Protein 2L3I (pdb70)

Organism: Oxyopes takobius (NCBI:txid666126)

Radius of gyration: 12.91 Å; Cα contacts (8 Å, |Δi|>4): 3; chains: 1; bounding box: 19×18×37 Å

GO terms:
  GO:0090729 toxin activity (F, IDA)
  GO:0005576 extracellular region (C, IDA)
  GO:0044179 hemolysis in another organism (P, IDA)
  GO:0050829 defense response to Gram-negative bacterium (P, IDA)
  GO:0050830 defense response to Gram-positive bacterium (P, IDA)

B-factor: mean 37.9, std 23.67, range [0.11, 75.54]

Secondary structure (DSSP, 8-state):
---SSS-S---HHHHHHHHHHHHHHHT---

Solvent-accessible surface area: 3874 Å² total; per-residue (Å²): 130,141,204,22,118,200,46,248,149,43,112,75,161,132,85,194,52,117,139,162,116,91,71,127,108,202,152,146,84,249

Nearest PDB structures (foldseek):
  2l3i-assembly1_A  TM=7.411E-01  e=3.637E-03  unclassified
  2l3i-assembly1_A  TM=7.104E-01  e=1.852E-03  unclassified
  2l3i-assembly1_A  TM=7.589E-01  e=1.049E-03  unclassified
  2l3i-assembly1_A  TM=7.405E-01  e=5.930E-04  unclassified
  2l3i-assembly1_A  TM=7.830E-01  e=1.940E-03  unclassified

Structure (mmCIF, N/CA/C/O backbone):
data_2L3I
#
_entry.id   2L3I
#
loop_
_atom_site.group_PDB
_atom_site.id
_atom_site.type_symbol
_atom_site.label_atom_id
_atom_site.label_alt_id
_atom_site.label_comp_id
_atom_site.label_asym_id
_atom_site.label_entity_id
_atom_site.label_seq_id
_atom_site.pdbx_PDB_ins_code
_atom_site.Cartn_x
_atom_site.Cartn_y
_atom_site.Cartn_z
_atom_site.occupancy
_atom_site.B_iso_or_equiv
_atom_site.auth_seq_id
_atom_site.auth_comp_id
_atom_site.auth_asym_id
_atom_site.auth_atom_id
_atom_site.pdbx_PDB_model_num
ATOM 1 N N . GLY A 1 1 ? -8.206 2.428 2.233 1.00 0.20 1 GLY A N 1
ATOM 2 C CA . GLY A 1 1 ? -9.292 3.020 2.992 1.00 51.10 1 GLY A CA 1
ATOM 3 C C . GLY A 1 1 ? -9.768 4.331 2.397 1.00 30.34 1 GLY A C 1
ATOM 4 O O . GLY A 1 1 ? -10.752 4.363 1.658 1.00 51.30 1 GLY A O 1
ATOM 8 N N . ILE A 1 2 ? -9.070 5.414 2.722 1.00 61.34 2 ILE A N 1
ATOM 9 C CA . ILE A 1 2 ? -9.428 6.733 2.215 1.00 65.34 2 ILE A CA 1
ATOM 10 C C . ILE A 1 2 ? -8.783 6.993 0.857 1.00 15.01 2 ILE A C 1
ATOM 11 O O . ILE A 1 2 ? -7.795 6.355 0.495 1.00 5.34 2 ILE A O 1
ATOM 27 N N . ARG A 1 3 ? -9.350 7.935 0.111 1.00 40.45 3 ARG A N 1
ATOM 28 C CA . ARG A 1 3 ? -8.831 8.281 -1.207 1.00 43.02 3 ARG A CA 1
ATOM 29 C C . ARG A 1 3 ? -8.573 9.781 -1.314 1.00 0.24 3 ARG A C 1
ATOM 30 O O . ARG A 1 3 ? -7.443 10.213 -1.542 1.00 43.24 3 ARG A O 1
ATOM 51 N N . CYS A 1 4 ? -9.628 10.571 -1.147 1.00 35.05 4 CYS A N 1
ATOM 52 C CA . CYS A 1 4 ? -9.518 12.023 -1.224 1.00 70.45 4 CYS A CA 1
ATOM 53 C C . CYS A 1 4 ? -9.020 12.602 0.097 1.00 74.14 4 CYS A C 1
ATOM 54 O O . CYS A 1 4 ? -9.096 11.967 1.149 1.00 4.40 4 CYS A O 1
ATOM 61 N N . PRO A 1 5 ? -8.500 13.837 0.042 1.00 25.21 5 PRO A N 1
ATOM 62 C CA . PRO A 1 5 ? -7.980 14.530 1.225 1.00 70.31 5 PRO A CA 1
ATOM 63 C C . PRO A 1 5 ? -9.087 14.933 2.193 1.00 2.21 5 PRO A C 1
ATOM 64 O O . PRO A 1 5 ? -9.495 16.094 2.237 1.00 2.04 5 PRO A O 1
ATOM 75 N N . LYS A 1 6 ? -9.569 13.968 2.968 1.00 33.04 6 LYS A N 1
ATOM 76 C CA . LYS A 1 6 ? -10.628 14.222 3.938 1.00 11.20 6 LYS A CA 1
ATOM 77 C C . LYS A 1 6 ? -11.812 14.924 3.280 1.00 63.22 6 LYS A C 1
ATOM 78 O O . LYS A 1 6 ? -12.102 16.083 3.576 1.00 22.35 6 LYS A O 1
ATOM 97 N N . SER A 1 7 ? -12.493 14.213 2.386 1.00 3.52 7 SER A N 1
ATOM 98 C CA . SER A 1 7 ? -13.644 14.769 1.684 1.00 3.44 7 SER A CA 1
ATOM 99 C C . SER A 1 7 ? -14.230 13.751 0.711 1.00 13.22 7 SER A C 1
ATOM 100 O O . SER A 1 7 ? -13.564 13.322 -0.231 1.00 55.21 7 SER A O 1
ATOM 108 N N . TRP A 1 8 ? -15.480 13.369 0.947 1.00 52.50 8 TRP A N 1
ATOM 109 C CA . TRP A 1 8 ? -16.158 12.401 0.092 1.00 43.53 8 TRP A CA 1
ATOM 110 C C . TRP A 1 8 ? -16.740 13.080 -1.143 1.00 63.14 8 TRP A C 1
ATOM 111 O O . TRP A 1 8 ? -17.957 13.123 -1.325 1.00 64.24 8 TRP A O 1
ATOM 132 N N . LYS A 1 9 ? -15.864 13.609 -1.991 1.00 5.24 9 LYS A N 1
ATOM 133 C CA . LYS A 1 9 ? -16.290 14.285 -3.210 1.00 70.23 9 LYS A CA 1
ATOM 134 C C . LYS A 1 9 ? -15.580 13.705 -4.430 1.00 11.42 9 LYS A C 1
ATOM 135 O O . LYS A 1 9 ? -16.175 12.965 -5.213 1.00 62.15 9 LYS A O 1
ATOM 154 N N . CYS A 1 10 ? -14.305 14.046 -4.584 1.00 1.13 10 CYS A N 1
ATOM 155 C CA . CYS A 1 10 ? -13.513 13.559 -5.707 1.00 10.32 10 CYS A CA 1
ATOM 156 C C . CYS A 1 10 ? -14.226 13.823 -7.030 1.00 0.31 10 CYS A C 1
ATOM 157 O O . CYS A 1 10 ? -14.715 12.899 -7.680 1.00 12.21 10 CYS A O 1
ATOM 164 N N . LYS A 1 11 ? -14.281 15.091 -7.423 1.00 44.33 11 LYS A N 1
ATOM 165 C CA . LYS A 1 11 ? -14.932 15.479 -8.669 1.00 44.01 11 LYS A CA 1
ATOM 166 C C . LYS A 1 11 ? -14.412 14.646 -9.837 1.00 3.54 11 LYS A C 1
ATOM 167 O O . LYS A 1 11 ? -13.270 14.809 -10.267 1.00 55.24 11 LYS A O 1
ATOM 186 N N . ALA A 1 12 ? -15.257 13.756 -10.345 1.00 62.30 12 ALA A N 1
ATOM 187 C CA . ALA A 1 12 ? -14.883 12.901 -11.465 1.00 34.31 12 ALA A CA 1
ATOM 188 C C . ALA A 1 12 ? -14.323 13.723 -12.620 1.00 53.15 12 ALA A C 1
ATOM 189 O O . ALA A 1 12 ? -13.358 13.322 -13.271 1.00 20.33 12 ALA A O 1
ATOM 196 N N . PHE A 1 13 ? -14.935 14.876 -12.872 1.00 34.43 13 PHE A N 1
ATOM 197 C CA . PHE A 1 13 ? -14.499 15.754 -13.951 1.00 24.04 13 PHE A CA 1
ATOM 198 C C . PHE A 1 13 ? -13.043 16.169 -13.758 1.00 50.33 13 PHE A C 1
ATOM 199 O O . PHE A 1 13 ? -12.174 15.819 -14.557 1.00 53.15 13 PHE A O 1
ATOM 216 N N . LYS A 1 14 ? -12.784 16.919 -12.692 1.00 41.04 14 LYS A N 1
ATOM 217 C CA . LYS A 1 14 ? -11.435 17.383 -12.392 1.00 65.14 14 LYS A CA 1
ATOM 218 C C . LYS A 1 14 ? -10.473 16.207 -12.257 1.00 5.04 14 LYS A C 1
ATOM 219 O O . LYS A 1 14 ? -9.291 16.320 -12.582 1.00 10.23 14 LYS A O 1
ATOM 238 N N . GLN A 1 15 ? -10.987 15.080 -11.776 1.00 71.32 15 GLN A N 1
ATOM 239 C CA . GLN A 1 15 ? -10.173 13.883 -11.599 1.00 4.41 15 GLN A CA 1
ATOM 240 C C . GLN A 1 15 ? -9.596 13.415 -12.931 1.00 11.11 15 GLN A C 1
ATOM 241 O O . GLN A 1 15 ? -8.414 13.086 -13.025 1.00 24.30 15 GLN A O 1
ATOM 255 N N . ARG A 1 16 ? -10.439 13.388 -13.958 1.00 30.40 16 ARG A N 1
ATOM 256 C CA . ARG A 1 16 ? -10.013 12.958 -15.284 1.00 73.15 16 ARG A CA 1
ATOM 257 C C . ARG A 1 16 ? -9.155 14.028 -15.953 1.00 53.03 16 ARG A C 1
ATOM 258 O O . ARG A 1 16 ? -8.100 13.732 -16.513 1.00 44.00 16 ARG A O 1
ATOM 279 N N . VAL A 1 17 ? -9.617 15.273 -15.891 1.00 43.24 17 VAL A N 1
ATOM 280 C CA . VAL A 1 17 ? -8.892 16.388 -16.490 1.00 61.42 17 VAL A CA 1
ATOM 281 C C . VAL A 1 17 ? -7.439 16.409 -16.029 1.00 42.13 17 VAL A C 1
ATOM 282 O O . VAL A 1 17 ? -6.530 16.676 -16.817 1.00 11.22 17 VAL A O 1
ATOM 295 N N . LEU A 1 18 ? -7.226 16.126 -14.749 1.00 61.21 18 LEU A N 1
ATOM 296 C CA . LEU A 1 18 ? -5.882 16.112 -14.182 1.00 21.21 18 LEU A CA 1
ATOM 297 C C . LEU A 1 18 ? -4.953 15.224 -15.004 1.00 32.21 18 LEU A C 1
ATOM 298 O O . LEU A 1 18 ? -3.806 15.583 -15.268 1.00 43.33 18 LEU A O 1
ATOM 314 N N . LYS A 1 19 ? -5.457 14.063 -15.408 1.00 35.34 19 LYS A N 1
ATOM 315 C CA . LYS A 1 19 ? -4.676 13.124 -16.203 1.00 64.40 19 LYS A CA 1
ATOM 316 C C . LYS A 1 19 ? -4.735 13.484 -17.684 1.00 61.10 19 LYS A C 1
ATOM 317 O O . LYS A 1 19 ? -3.761 13.305 -18.415 1.00 61.14 19 LYS A O 1
ATOM 336 N N . ARG A 1 20 ? -5.883 13.993 -18.119 1.00 3.51 20 ARG A N 1
ATOM 337 C CA . ARG A 1 20 ? -6.068 14.379 -19.513 1.00 0.23 20 ARG A CA 1
ATOM 338 C C . ARG A 1 20 ? -4.962 15.328 -19.966 1.00 21.41 20 ARG A C 1
ATOM 339 O O . ARG A 1 20 ? -4.403 15.173 -21.053 1.00 34.11 20 ARG A O 1
ATOM 360 N N . LEU A 1 21 ? -4.651 16.309 -19.127 1.00 1.33 21 LEU A N 1
ATOM 361 C CA . LEU A 1 21 ? -3.612 17.284 -19.441 1.00 22.23 21 LEU A CA 1
ATOM 362 C C . LEU A 1 21 ? -2.300 16.588 -19.789 1.00 61.12 21 LEU A C 1
ATOM 363 O O . LEU A 1 21 ? -1.531 17.070 -20.622 1.00 72.03 21 LEU A O 1
ATOM 379 N N . LEU A 1 22 ? -2.051 15.451 -19.148 1.00 41.34 22 LEU A N 1
ATOM 380 C CA . LEU A 1 22 ? -0.833 14.687 -19.392 1.00 64.30 22 LEU A CA 1
ATOM 381 C C . LEU A 1 22 ? -0.932 13.905 -20.698 1.00 52.32 22 LEU A C 1
ATOM 382 O O . LEU A 1 22 ? -0.103 14.065 -21.593 1.00 41.13 22 LEU A O 1
ATOM 398 N N . ALA A 1 23 ? -1.954 13.062 -20.801 1.00 21.44 23 ALA A N 1
ATOM 399 C CA . ALA A 1 23 ? -2.165 12.259 -21.999 1.00 25.21 23 ALA A CA 1
ATOM 400 C C . ALA A 1 23 ? -2.137 13.126 -23.253 1.00 4.23 23 ALA A C 1
ATOM 401 O O . ALA A 1 23 ? -1.590 12.729 -24.281 1.00 40.13 23 ALA A O 1
ATOM 408 N N . MET A 1 24 ? -2.730 14.312 -23.160 1.00 21.22 24 MET A N 1
ATOM 409 C CA . MET A 1 24 ? -2.772 15.235 -24.288 1.00 1.33 24 MET A CA 1
ATOM 410 C C . MET A 1 24 ? -1.424 15.924 -24.477 1.00 13.44 24 MET A C 1
ATOM 411 O O . MET A 1 24 ? -0.950 16.084 -25.602 1.00 3.30 24 MET A O 1
ATOM 425 N N . LEU A 1 25 ? -0.813 16.331 -23.370 1.00 25.03 25 LEU A N 1
ATOM 426 C CA . LEU A 1 25 ? 0.481 17.004 -23.414 1.00 22.44 25 LEU A CA 1
ATOM 427 C C . LEU A 1 25 ? 1.487 16.197 -24.229 1.00 52.21 25 LEU A C 1
ATOM 428 O O . LEU A 1 25 ? 2.130 16.724 -25.137 1.00 52.40 25 LEU A O 1
ATOM 444 N N . ARG A 1 26 ? 1.616 14.916 -23.900 1.00 52.02 26 ARG A N 1
ATOM 445 C CA . ARG A 1 26 ? 2.542 14.036 -24.603 1.00 3.42 26 ARG A CA 1
ATOM 446 C C . ARG A 1 26 ? 2.212 13.976 -26.091 1.00 53.02 26 ARG A C 1
ATOM 447 O O . ARG A 1 26 ? 3.108 13.953 -26.935 1.00 14.44 26 ARG A O 1
ATOM 468 N N . GLN A 1 27 ? 0.920 13.950 -26.405 1.00 24.43 27 GLN A N 1
ATOM 469 C CA . GLN A 1 27 ? 0.472 13.890 -27.791 1.00 45.41 27 GLN A CA 1
ATOM 470 C C . GLN A 1 27 ? 0.176 15.287 -28.328 1.00 23.05 27 GLN A C 1
ATOM 471 O O . GLN A 1 27 ? -0.773 15.483 -29.087 1.00 41.12 27 GLN A O 1
ATOM 485 N N . HIS A 1 28 ? 0.994 16.255 -27.927 1.00 44.21 28 HIS A N 1
ATOM 486 C CA . HIS A 1 28 ? 0.820 17.635 -28.368 1.00 71.41 28 HIS A CA 1
ATOM 487 C C . HIS A 1 28 ? 0.718 17.710 -29.889 1.00 14.05 28 HIS A C 1
ATOM 488 O O . HIS A 1 28 ? 1.385 16.963 -30.603 1.00 22.21 28 HIS A O 1
ATOM 502 N N . ALA A 1 29 ? -0.123 18.617 -30.376 1.00 31.41 29 ALA A N 1
ATOM 503 C CA . ALA A 1 29 ? -0.312 18.790 -31.811 1.00 4.21 29 ALA A CA 1
ATOM 504 C C . ALA A 1 29 ? 0.426 20.026 -32.316 1.00 20.40 29 ALA A C 1
ATOM 505 O O . ALA A 1 29 ? -0.090 21.141 -32.246 1.00 12.10 29 ALA A O 1
ATOM 512 N N . PHE A 1 30 ? 1.636 19.820 -32.824 1.00 64.44 30 PHE A N 1
ATOM 513 C CA . PHE A 1 30 ? 2.446 20.917 -33.340 1.00 1.51 30 PHE A CA 1
ATOM 514 C C . PHE A 1 30 ? 1.685 21.701 -34.405 1.00 13.31 30 PHE A C 1
ATOM 515 O O . PHE A 1 30 ? 1.370 22.876 -34.218 1.00 43.12 30 PHE A O 1
ATOM 532 N N . GLY A 1 1 ? -0.107 10.271 -1.231 1.00 31.23 1 GLY A N 2
ATOM 533 C CA . GLY A 1 1 ? -1.151 10.609 -0.281 1.00 23.13 1 GLY A CA 2
ATOM 534 C C . GLY A 1 1 ? -2.512 10.099 -0.709 1.00 73.41 1 GLY A C 2
ATOM 535 O O . GLY A 1 1 ? -2.621 9.027 -1.306 1.00 50.11 1 GLY A O 2
ATOM 539 N N . ILE A 1 2 ? -3.553 10.866 -0.403 1.00 30.21 2 ILE A N 2
ATOM 540 C CA . ILE A 1 2 ? -4.914 10.484 -0.760 1.00 2.41 2 ILE A CA 2
ATOM 541 C C . ILE A 1 2 ? -5.264 10.951 -2.169 1.00 2.22 2 ILE A C 2
ATOM 542 O O . ILE A 1 2 ? -4.635 11.864 -2.705 1.00 75.13 2 ILE A O 2
ATOM 558 N N . ARG A 1 3 ? -6.272 10.320 -2.762 1.00 42.10 3 ARG A N 2
ATOM 559 C CA . ARG A 1 3 ? -6.706 10.671 -4.109 1.00 14.13 3 ARG A CA 2
ATOM 560 C C . ARG A 1 3 ? -7.156 12.128 -4.172 1.00 63.05 3 ARG A C 2
ATOM 561 O O . ARG A 1 3 ? -6.641 12.913 -4.969 1.00 41.31 3 ARG A O 2
ATOM 582 N N . CYS A 1 4 ? -8.119 12.482 -3.329 1.00 12.03 4 CYS A N 2
ATOM 583 C CA . CYS A 1 4 ? -8.639 13.843 -3.289 1.00 14.41 4 CYS A CA 2
ATOM 584 C C . CYS A 1 4 ? -8.126 14.586 -2.059 1.00 11.13 4 CYS A C 2
ATOM 585 O O . CYS A 1 4 ? -7.680 13.985 -1.081 1.00 41.12 4 CYS A O 2
ATOM 592 N N . PRO A 1 5 ? -8.190 15.925 -2.106 1.00 73.04 5 PRO A N 2
ATOM 593 C CA . PRO A 1 5 ? -7.738 16.779 -1.004 1.00 44.04 5 PRO A CA 2
ATOM 594 C C . PRO A 1 5 ? -8.647 16.681 0.216 1.00 44.20 5 PRO A C 2
ATOM 595 O O . PRO A 1 5 ? -9.473 17.560 0.460 1.00 53.43 5 PRO A O 2
ATOM 606 N N . LYS A 1 6 ? -8.488 15.606 0.981 1.00 14.41 6 LYS A N 2
ATOM 607 C CA . LYS A 1 6 ? -9.293 15.394 2.178 1.00 34.41 6 LYS A CA 2
ATOM 608 C C . LYS A 1 6 ? -10.780 15.525 1.864 1.00 33.13 6 LYS A C 2
ATOM 609 O O . LYS A 1 6 ? -11.442 16.454 2.327 1.00 73.11 6 LYS A O 2
ATOM 628 N N . SER A 1 7 ? -11.299 14.588 1.077 1.00 53.32 7 SER A N 2
ATOM 629 C CA . SER A 1 7 ? -12.708 14.601 0.700 1.00 42.14 7 SER A CA 2
ATOM 630 C C . SER A 1 7 ? -13.036 13.425 -0.215 1.00 41.13 7 SER A C 2
ATOM 631 O O . SER A 1 7 ? -12.498 13.313 -1.317 1.00 12.00 7 SER A O 2
ATOM 639 N N . TRP A 1 8 ? -13.922 12.552 0.250 1.00 65.44 8 TRP A N 2
ATOM 640 C CA . TRP A 1 8 ? -14.322 11.383 -0.526 1.00 51.21 8 TRP A CA 2
ATOM 641 C C . TRP A 1 8 ? -15.408 11.745 -1.534 1.00 22.24 8 TRP A C 2
ATOM 642 O O . TRP A 1 8 ? -16.539 11.268 -1.441 1.00 31.23 8 TRP A O 2
ATOM 663 N N . LYS A 1 9 ? -15.057 12.590 -2.497 1.00 14.54 9 LYS A N 2
ATOM 664 C CA . LYS A 1 9 ? -16.001 13.015 -3.523 1.00 54.44 9 LYS A CA 2
ATOM 665 C C . LYS A 1 9 ? -15.428 12.785 -4.918 1.00 55.21 9 LYS A C 2
ATOM 666 O O . LYS A 1 9 ? -15.833 11.858 -5.621 1.00 45.42 9 LYS A O 2
ATOM 685 N N . CYS A 1 10 ? -14.484 13.633 -5.312 1.00 73.04 10 CYS A N 2
ATOM 686 C CA . CYS A 1 10 ? -13.855 13.522 -6.622 1.00 64.25 10 CYS A CA 2
ATOM 687 C C . CYS A 1 10 ? -14.905 13.453 -7.727 1.00 33.20 10 CYS A C 2
ATOM 688 O O . CYS A 1 10 ? -15.164 12.388 -8.288 1.00 62.21 10 CYS A O 2
ATOM 695 N N . LYS A 1 11 ? -15.508 14.596 -8.034 1.00 52.25 11 LYS A N 2
ATOM 696 C CA . LYS A 1 11 ? -16.530 14.668 -9.072 1.00 43.14 11 LYS A CA 2
ATOM 697 C C . LYS A 1 11 ? -16.034 14.034 -10.368 1.00 52.44 11 LYS A C 2
ATOM 698 O O . LYS A 1 11 ? -14.831 13.973 -10.620 1.00 11.22 11 LYS A O 2
ATOM 717 N N . ALA A 1 12 ? -16.969 13.566 -11.188 1.00 35.31 12 ALA A N 2
ATOM 718 C CA . ALA A 1 12 ? -16.627 12.940 -12.459 1.00 54.33 12 ALA A CA 2
ATOM 719 C C . ALA A 1 12 ? -15.696 13.830 -13.276 1.00 32.01 12 ALA A C 2
ATOM 720 O O . ALA A 1 12 ? -14.734 13.352 -13.878 1.00 14.03 12 ALA A O 2
ATOM 727 N N . PHE A 1 13 ? -15.988 15.126 -13.293 1.00 55.20 13 PHE A N 2
ATOM 728 C CA . PHE A 1 13 ? -15.178 16.083 -14.038 1.00 21.24 13 PHE A CA 2
ATOM 729 C C . PHE A 1 13 ? -13.720 16.023 -13.592 1.00 64.23 13 PHE A C 2
ATOM 730 O O . PHE A 1 13 ? -12.833 15.676 -14.373 1.00 54.14 13 PHE A O 2
ATOM 747 N N . LYS A 1 14 ? -13.478 16.364 -12.331 1.00 60.11 14 LYS A N 2
ATOM 748 C CA . LYS A 1 14 ? -12.129 16.349 -11.779 1.00 65.00 14 LYS A CA 2
ATOM 749 C C . LYS A 1 14 ? -11.476 14.984 -11.974 1.00 42.34 14 LYS A C 2
ATOM 750 O O . LYS A 1 14 ? -10.289 14.894 -12.287 1.00 21.33 14 LYS A O 2
ATOM 769 N N . GLN A 1 15 ? -12.259 13.927 -11.790 1.00 33.33 15 GLN A N 2
ATOM 770 C CA . GLN A 1 15 ? -11.756 12.567 -11.947 1.00 12.23 15 GLN A CA 2
ATOM 771 C C . GLN A 1 15 ? -11.148 12.368 -13.331 1.00 41.31 15 GLN A C 2
ATOM 772 O O . GLN A 1 15 ? -10.085 11.764 -13.472 1.00 22.24 15 GLN A O 2
ATOM 786 N N . ARG A 1 16 ? -11.829 12.881 -14.351 1.00 35.44 16 ARG A N 2
ATOM 787 C CA . ARG A 1 16 ? -11.357 12.758 -15.724 1.00 62.33 16 ARG A CA 2
ATOM 788 C C . ARG A 1 16 ? -10.181 13.696 -15.981 1.00 31.04 16 ARG A C 2
ATOM 789 O O . ARG A 1 16 ? -9.177 13.302 -16.575 1.00 11.44 16 ARG A O 2
ATOM 810 N N . VAL A 1 17 ? -10.313 14.939 -15.529 1.00 13.20 17 VAL A N 2
ATOM 811 C CA . VAL A 1 17 ? -9.262 15.934 -15.709 1.00 33.43 17 VAL A CA 2
ATOM 812 C C . VAL A 1 17 ? -7.917 15.405 -15.223 1.00 51.43 17 VAL A C 2
ATOM 813 O O . VAL A 1 17 ? -6.885 15.628 -15.857 1.00 62.03 17 VAL A O 2
ATOM 826 N N . LEU A 1 18 ? -7.935 14.704 -14.095 1.00 54.12 18 LEU A N 2
ATOM 827 C CA . LEU A 1 18 ? -6.716 14.142 -13.524 1.00 15.44 18 LEU A CA 2
ATOM 828 C C . LEU A 1 18 ? -5.953 13.327 -14.563 1.00 34.15 18 LEU A C 2
ATOM 829 O O . LEU A 1 18 ? -4.730 13.418 -14.663 1.00 42.44 18 LEU A O 2
ATOM 845 N N . LYS A 1 19 ? -6.684 12.530 -15.335 1.00 53.41 19 LYS A N 2
ATOM 846 C CA . LYS A 1 19 ? -6.078 11.701 -16.370 1.00 33.33 19 LYS A CA 2
ATOM 847 C C . LYS A 1 19 ? -5.869 12.498 -17.653 1.00 62.21 19 LYS A C 2
ATOM 848 O O . LYS A 1 19 ? -4.895 12.284 -18.376 1.00 35.31 19 LYS A O 2
ATOM 867 N N . ARG A 1 20 ? -6.787 13.418 -17.929 1.00 41.23 20 ARG A N 2
ATOM 868 C CA . ARG A 1 20 ? -6.702 14.247 -19.125 1.00 41.34 20 ARG A CA 2
ATOM 869 C C . ARG A 1 20 ? -5.343 14.936 -19.214 1.00 60.33 20 ARG A C 2
ATOM 870 O O . ARG A 1 20 ? -4.720 14.969 -20.277 1.00 12.34 20 ARG A O 2
ATOM 891 N N . LEU A 1 21 ? -4.889 15.484 -18.093 1.00 10.03 21 LEU A N 2
ATOM 892 C CA . LEU A 1 21 ? -3.604 16.173 -18.043 1.00 61.53 21 LEU A CA 2
ATOM 893 C C . LEU A 1 21 ? -2.485 15.276 -18.564 1.00 74.15 21 LEU A C 2
ATOM 894 O O . LEU A 1 21 ? -1.527 15.752 -19.174 1.00 24.20 21 LEU A O 2
ATOM 910 N N . LEU A 1 22 ? -2.615 13.976 -18.323 1.00 11.12 22 LEU A N 2
ATOM 911 C CA . LEU A 1 22 ? -1.616 13.011 -18.770 1.00 13.42 22 LEU A CA 2
ATOM 912 C C . LEU A 1 22 ? -1.762 12.728 -20.262 1.00 2.54 22 LEU A C 2
ATOM 913 O O . LEU A 1 22 ? -0.821 12.914 -21.033 1.00 72.41 22 LEU A O 2
ATOM 929 N N . ALA A 1 23 ? -2.948 12.281 -20.661 1.00 22.22 23 ALA A N 2
ATOM 930 C CA . ALA A 1 23 ? -3.218 11.977 -22.060 1.00 61.35 23 ALA A CA 2
ATOM 931 C C . ALA A 1 23 ? -2.821 13.141 -22.962 1.00 13.13 23 ALA A C 2
ATOM 932 O O . ALA A 1 23 ? -2.280 12.940 -24.049 1.00 13.44 23 ALA A O 2
ATOM 939 N N . MET A 1 24 ? -3.095 14.358 -22.503 1.00 3.10 24 MET A N 2
ATOM 940 C CA . MET A 1 24 ? -2.765 15.555 -23.269 1.00 33.33 24 MET A CA 2
ATOM 941 C C . MET A 1 24 ? -1.273 15.859 -23.187 1.00 21.03 24 MET A C 2
ATOM 942 O O . MET A 1 24 ? -0.646 16.215 -24.185 1.00 62.14 24 MET A O 2
ATOM 956 N N . LEU A 1 25 ? -0.710 15.717 -21.992 1.00 44.20 25 LEU A N 2
ATOM 957 C CA . LEU A 1 25 ? 0.710 15.977 -21.780 1.00 1.22 25 LEU A CA 2
ATOM 958 C C . LEU A 1 25 ? 1.561 15.210 -22.787 1.00 32.32 25 LEU A C 2
ATOM 959 O O . LEU A 1 25 ? 2.405 15.789 -23.470 1.00 41.02 25 LEU A O 2
ATOM 975 N N . ARG A 1 26 ? 1.331 13.904 -22.874 1.00 73.33 26 ARG A N 2
ATOM 976 C CA . ARG A 1 26 ? 2.075 13.057 -23.799 1.00 1.03 26 ARG A CA 2
ATOM 977 C C . ARG A 1 26 ? 1.783 13.444 -25.246 1.00 32.54 26 ARG A C 2
ATOM 978 O O . ARG A 1 26 ? 2.609 13.233 -26.133 1.00 23.03 26 ARG A O 2
ATOM 999 N N . GLN A 1 27 ? 0.602 14.009 -25.475 1.00 30.14 27 GLN A N 2
ATOM 1000 C CA . GLN A 1 27 ? 0.201 14.423 -26.814 1.00 11.11 27 GLN A CA 2
ATOM 1001 C C . GLN A 1 27 ? 0.499 15.902 -27.038 1.00 62.25 27 GLN A C 2
ATOM 1002 O O . GLN A 1 27 ? -0.146 16.559 -27.857 1.00 23.44 27 GLN A O 2
ATOM 1016 N N . HIS A 1 28 ? 1.480 16.420 -26.307 1.00 3.44 28 HIS A N 2
ATOM 1017 C CA . HIS A 1 28 ? 1.864 17.822 -26.426 1.00 43.53 28 HIS A CA 2
ATOM 1018 C C . HIS A 1 28 ? 2.124 18.192 -27.884 1.00 24.04 28 HIS A C 2
ATOM 1019 O O . HIS A 1 28 ? 2.528 17.350 -28.685 1.00 25.12 28 HIS A O 2
ATOM 1033 N N . ALA A 1 29 ? 1.889 19.456 -28.220 1.00 2.15 29 ALA A N 2
ATOM 1034 C CA . ALA A 1 29 ? 2.099 19.937 -29.579 1.00 63.14 29 ALA A CA 2
ATOM 1035 C C . ALA A 1 29 ? 3.005 21.164 -29.594 1.00 74.12 29 ALA A C 2
ATOM 1036 O O . ALA A 1 29 ? 3.137 21.863 -28.589 1.00 75.40 29 ALA A O 2
ATOM 1043 N N . PHE A 1 30 ? 3.627 21.420 -30.740 1.00 2.41 30 PHE A N 2
ATOM 1044 C CA . PHE A 1 30 ? 4.522 22.563 -30.885 1.00 30.33 30 PHE A CA 2
ATOM 1045 C C . PHE A 1 30 ? 3.800 23.865 -30.550 1.00 62.22 30 PHE A C 2
ATOM 1046 O O . PHE A 1 30 ? 3.886 24.363 -29.428 1.00 60.44 30 PHE A O 2
ATOM 1063 N N . GLY A 1 1 ? -8.592 5.103 -6.479 1.00 25.40 1 GLY A N 3
ATOM 1064 C CA . GLY A 1 1 ? -7.170 4.978 -6.216 1.00 43.43 1 GLY A CA 3
ATOM 1065 C C . GLY A 1 1 ? -6.554 6.276 -5.731 1.00 71.14 1 GLY A C 3
ATOM 1066 O O . GLY A 1 1 ? -5.567 6.265 -4.995 1.00 40.14 1 GLY A O 3
ATOM 1070 N N . ILE A 1 2 ? -7.136 7.396 -6.145 1.00 53.25 2 ILE A N 3
ATOM 1071 C CA . ILE A 1 2 ? -6.638 8.707 -5.749 1.00 10.23 2 ILE A CA 3
ATOM 1072 C C . ILE A 1 2 ? -7.241 9.145 -4.419 1.00 15.24 2 ILE A C 3
ATOM 1073 O O . ILE A 1 2 ? -8.289 8.647 -4.007 1.00 14.41 2 ILE A O 3
ATOM 1089 N N . ARG A 1 3 ? -6.574 10.081 -3.752 1.00 23.13 3 ARG A N 3
ATOM 1090 C CA . ARG A 1 3 ? -7.044 10.587 -2.468 1.00 13.00 3 ARG A CA 3
ATOM 1091 C C . ARG A 1 3 ? -7.409 12.065 -2.567 1.00 42.40 3 ARG A C 3
ATOM 1092 O O . ARG A 1 3 ? -6.587 12.893 -2.961 1.00 51.54 3 ARG A O 3
ATOM 1113 N N . CYS A 1 4 ? -8.646 12.390 -2.207 1.00 30.21 4 CYS A N 3
ATOM 1114 C CA . CYS A 1 4 ? -9.121 13.767 -2.256 1.00 1.43 4 CYS A CA 3
ATOM 1115 C C . CYS A 1 4 ? -8.718 14.527 -0.995 1.00 20.53 4 CYS A C 3
ATOM 1116 O O . CYS A 1 4 ? -8.400 13.938 0.039 1.00 12.42 4 CYS A O 3
ATOM 1123 N N . PRO A 1 5 ? -8.731 15.865 -1.080 1.00 52.05 5 PRO A N 3
ATOM 1124 C CA . PRO A 1 5 ? -8.371 16.734 0.044 1.00 61.11 5 PRO A CA 3
ATOM 1125 C C . PRO A 1 5 ? -9.409 16.697 1.160 1.00 3.35 5 PRO A C 3
ATOM 1126 O O . PRO A 1 5 ? -10.227 17.608 1.292 1.00 4.13 5 PRO A O 3
ATOM 1137 N N . LYS A 1 6 ? -9.370 15.639 1.963 1.00 11.44 6 LYS A N 3
ATOM 1138 C CA . LYS A 1 6 ? -10.306 15.484 3.071 1.00 42.13 6 LYS A CA 3
ATOM 1139 C C . LYS A 1 6 ? -11.745 15.653 2.595 1.00 71.24 6 LYS A C 3
ATOM 1140 O O . LYS A 1 6 ? -12.421 16.614 2.961 1.00 74.11 6 LYS A O 3
ATOM 1159 N N . SER A 1 7 ? -12.208 14.712 1.778 1.00 65.15 7 SER A N 3
ATOM 1160 C CA . SER A 1 7 ? -13.566 14.758 1.250 1.00 51.13 7 SER A CA 3
ATOM 1161 C C . SER A 1 7 ? -13.833 13.569 0.332 1.00 32.33 7 SER A C 3
ATOM 1162 O O . SER A 1 7 ? -13.184 13.411 -0.702 1.00 31.53 7 SER A O 3
ATOM 1170 N N . TRP A 1 8 ? -14.793 12.736 0.719 1.00 64.23 8 TRP A N 3
ATOM 1171 C CA . TRP A 1 8 ? -15.146 11.560 -0.068 1.00 75.14 8 TRP A CA 3
ATOM 1172 C C . TRP A 1 8 ? -16.105 11.928 -1.196 1.00 22.23 8 TRP A C 3
ATOM 1173 O O . TRP A 1 8 ? -17.255 11.488 -1.215 1.00 2.51 8 TRP A O 3
ATOM 1194 N N . LYS A 1 9 ? -15.625 12.736 -2.135 1.00 3.24 9 LYS A N 3
ATOM 1195 C CA . LYS A 1 9 ? -16.438 13.162 -3.267 1.00 51.41 9 LYS A CA 3
ATOM 1196 C C . LYS A 1 9 ? -15.727 12.877 -4.586 1.00 3.11 9 LYS A C 3
ATOM 1197 O O . LYS A 1 9 ? -16.084 11.945 -5.307 1.00 22.23 9 LYS A O 3
ATOM 1216 N N . CYS A 1 10 ? -14.718 13.685 -4.895 1.00 63.53 10 CYS A N 3
ATOM 1217 C CA . CYS A 1 10 ? -13.955 13.519 -6.127 1.00 21.34 10 CYS A CA 3
ATOM 1218 C C . CYS A 1 10 ? -14.883 13.453 -7.336 1.00 65.54 10 CYS A C 3
ATOM 1219 O O . CYS A 1 10 ? -15.151 12.376 -7.869 1.00 61.52 10 CYS A O 3
ATOM 1226 N N . LYS A 1 11 ? -15.370 14.612 -7.766 1.00 25.14 11 LYS A N 3
ATOM 1227 C CA . LYS A 1 11 ? -16.266 14.688 -8.913 1.00 41.01 11 LYS A CA 3
ATOM 1228 C C . LYS A 1 11 ? -15.678 13.952 -10.113 1.00 3.13 11 LYS A C 3
ATOM 1229 O O . LYS A 1 11 ? -14.501 14.112 -10.434 1.00 64.44 11 LYS A O 3
ATOM 1248 N N . ALA A 1 12 ? -16.505 13.147 -10.771 1.00 51.23 12 ALA A N 3
ATOM 1249 C CA . ALA A 1 12 ? -16.067 12.390 -11.937 1.00 74.03 12 ALA A CA 3
ATOM 1250 C C . ALA A 1 12 ? -15.390 13.297 -12.958 1.00 44.44 12 ALA A C 3
ATOM 1251 O O . ALA A 1 12 ? -14.341 12.957 -13.507 1.00 73.11 12 ALA A O 3
ATOM 1258 N N . PHE A 1 13 ? -15.995 14.453 -13.210 1.00 2.55 13 PHE A N 3
ATOM 1259 C CA . PHE A 1 13 ? -15.450 15.409 -14.167 1.00 12.54 13 PHE A CA 3
ATOM 1260 C C . PHE A 1 13 ? -14.011 15.773 -13.813 1.00 11.42 13 PHE A C 3
ATOM 1261 O O . PHE A 1 13 ? -13.085 15.512 -14.581 1.00 54.54 13 PHE A O 3
ATOM 1278 N N . LYS A 1 14 ? -13.831 16.379 -12.644 1.00 23.42 14 LYS A N 3
ATOM 1279 C CA . LYS A 1 14 ? -12.506 16.779 -12.185 1.00 63.14 14 LYS A CA 3
ATOM 1280 C C . LYS A 1 14 ? -11.555 15.586 -12.162 1.00 1.44 14 LYS A C 3
ATOM 1281 O O . LYS A 1 14 ? -10.410 15.686 -12.602 1.00 21.14 14 LYS A O 3
ATOM 1300 N N . GLN A 1 15 ? -12.038 14.460 -11.647 1.00 10.33 15 GLN A N 3
ATOM 1301 C CA . GLN A 1 15 ? -11.230 13.249 -11.567 1.00 52.01 15 GLN A CA 3
ATOM 1302 C C . GLN A 1 15 ? -10.657 12.886 -12.933 1.00 53.11 15 GLN A C 3
ATOM 1303 O O . GLN A 1 15 ? -9.526 12.411 -13.036 1.00 51.43 15 GLN A O 3
ATOM 1317 N N . ARG A 1 16 ? -11.446 13.112 -13.979 1.00 5.20 16 ARG A N 3
ATOM 1318 C CA . ARG A 1 16 ? -11.017 12.807 -15.339 1.00 10.43 16 ARG A CA 3
ATOM 1319 C C . ARG A 1 16 ? -9.998 13.832 -15.830 1.00 75.23 16 ARG A C 3
ATOM 1320 O O . ARG A 1 16 ? -8.947 13.472 -16.360 1.00 41.51 16 ARG A O 3
ATOM 1341 N N . VAL A 1 17 ? -10.318 15.110 -15.651 1.00 73.44 17 VAL A N 3
ATOM 1342 C CA . VAL A 1 17 ? -9.432 16.186 -16.076 1.00 4.31 17 VAL A CA 3
ATOM 1343 C C . VAL A 1 17 ? -8.021 15.982 -15.535 1.00 61.22 17 VAL A C 3
ATOM 1344 O O . VAL A 1 17 ? -7.035 16.216 -16.236 1.00 54.30 17 VAL A O 3
ATOM 1357 N N . LEU A 1 18 ? -7.931 15.543 -14.285 1.00 24.13 18 LEU A N 3
ATOM 1358 C CA . LEU A 1 18 ? -6.639 15.306 -13.648 1.00 74.45 18 LEU A CA 3
ATOM 1359 C C . LEU A 1 18 ? -5.770 14.390 -14.505 1.00 53.51 18 LEU A C 3
ATOM 1360 O O . LEU A 1 18 ? -4.567 14.610 -14.644 1.00 2.12 18 LEU A O 3
ATOM 1376 N N . LYS A 1 19 ? -6.388 13.364 -15.080 1.00 12.20 19 LYS A N 3
ATOM 1377 C CA . LYS A 1 19 ? -5.673 12.417 -15.927 1.00 32.34 19 LYS A CA 3
ATOM 1378 C C . LYS A 1 19 ? -5.571 12.935 -17.357 1.00 41.15 19 LYS A C 3
ATOM 1379 O O . LYS A 1 19 ? -4.567 12.717 -18.036 1.00 74.14 19 LYS A O 3
ATOM 1398 N N . ARG A 1 20 ? -6.614 13.623 -17.809 1.00 15.33 20 ARG A N 3
ATOM 1399 C CA . ARG A 1 20 ? -6.641 14.173 -19.159 1.00 32.12 20 ARG A CA 3
ATOM 1400 C C . ARG A 1 20 ? -5.402 15.023 -19.424 1.00 53.23 20 ARG A C 3
ATOM 1401 O O . ARG A 1 20 ? -4.779 14.919 -20.482 1.00 34.12 20 ARG A O 3
ATOM 1422 N N . LEU A 1 21 ? -5.051 15.865 -18.458 1.00 63.33 21 LEU A N 3
ATOM 1423 C CA . LEU A 1 21 ? -3.886 16.734 -18.587 1.00 73.03 21 LEU A CA 3
ATOM 1424 C C . LEU A 1 21 ? -2.637 15.925 -18.920 1.00 62.20 21 LEU A C 3
ATOM 1425 O O . LEU A 1 21 ? -1.752 16.395 -19.636 1.00 50.14 21 LEU A O 3
ATOM 1441 N N . LEU A 1 22 ? -2.572 14.705 -18.397 1.00 43.34 22 LEU A N 3
ATOM 1442 C CA . LEU A 1 22 ? -1.431 13.829 -18.641 1.00 33.44 22 LEU A CA 3
ATOM 1443 C C . LEU A 1 22 ? -1.509 13.207 -20.031 1.00 73.14 22 LEU A C 3
ATOM 1444 O O . LEU A 1 22 ? -0.595 13.358 -20.842 1.00 34.24 22 LEU A O 3
ATOM 1460 N N . ALA A 1 23 ? -2.608 12.509 -20.301 1.00 42.43 23 ALA A N 3
ATOM 1461 C CA . ALA A 1 23 ? -2.807 11.869 -21.595 1.00 72.33 23 ALA A CA 3
ATOM 1462 C C . ALA A 1 23 ? -2.577 12.853 -22.737 1.00 2.33 23 ALA A C 3
ATOM 1463 O O . ALA A 1 23 ? -1.995 12.503 -23.763 1.00 5.23 23 ALA A O 3
ATOM 1470 N N . MET A 1 24 ? -3.038 14.086 -22.551 1.00 32.20 24 MET A N 3
ATOM 1471 C CA . MET A 1 24 ? -2.881 15.121 -23.566 1.00 13.10 24 MET A CA 3
ATOM 1472 C C . MET A 1 24 ? -1.453 15.658 -23.579 1.00 75.42 24 MET A C 3
ATOM 1473 O O . MET A 1 24 ? -0.872 15.876 -24.643 1.00 5.44 24 MET A O 3
ATOM 1487 N N . LEU A 1 25 ? -0.894 15.868 -22.393 1.00 14.03 25 LEU A N 3
ATOM 1488 C CA . LEU A 1 25 ? 0.466 16.380 -22.268 1.00 21.51 25 LEU A CA 3
ATOM 1489 C C . LEU A 1 25 ? 1.439 15.548 -23.098 1.00 31.35 25 LEU A C 3
ATOM 1490 O O . LEU A 1 25 ? 2.201 16.085 -23.901 1.00 63.42 25 LEU A O 3
ATOM 1506 N N . ARG A 1 26 ? 1.405 14.234 -22.898 1.00 41.14 26 ARG A N 3
ATOM 1507 C CA . ARG A 1 26 ? 2.283 13.328 -23.629 1.00 20.11 26 ARG A CA 3
ATOM 1508 C C . ARG A 1 26 ? 1.987 13.372 -25.125 1.00 53.11 26 ARG A C 3
ATOM 1509 O O . ARG A 1 26 ? 2.862 13.105 -25.948 1.00 53.43 26 ARG A O 3
ATOM 1530 N N . GLN A 1 27 ? 0.748 13.710 -25.468 1.00 11.10 27 GLN A N 3
ATOM 1531 C CA . GLN A 1 27 ? 0.337 13.788 -26.865 1.00 33.23 27 GLN A CA 3
ATOM 1532 C C . GLN A 1 27 ? 0.437 15.219 -27.383 1.00 63.41 27 GLN A C 3
ATOM 1533 O O . GLN A 1 27 ? -0.269 15.603 -28.316 1.00 0.24 27 GLN A O 3
ATOM 1547 N N . HIS A 1 28 ? 1.319 16.003 -26.772 1.00 45.44 28 HIS A N 3
ATOM 1548 C CA . HIS A 1 28 ? 1.513 17.393 -27.173 1.00 33.44 28 HIS A CA 3
ATOM 1549 C C . HIS A 1 28 ? 1.759 17.496 -28.675 1.00 34.01 28 HIS A C 3
ATOM 1550 O O . HIS A 1 28 ? 2.273 16.566 -29.295 1.00 23.23 28 HIS A O 3
ATOM 1564 N N . ALA A 1 29 ? 1.386 18.633 -29.254 1.00 24.13 29 ALA A N 3
ATOM 1565 C CA . ALA A 1 29 ? 1.568 18.858 -30.682 1.00 72.13 29 ALA A CA 3
ATOM 1566 C C . ALA A 1 29 ? 2.214 20.214 -30.947 1.00 32.31 29 ALA A C 3
ATOM 1567 O O . ALA A 1 29 ? 1.552 21.250 -30.887 1.00 40.20 29 ALA A O 3
ATOM 1574 N N . PHE A 1 30 ? 3.510 20.199 -31.239 1.00 41.30 30 PHE A N 3
ATOM 1575 C CA . PHE A 1 30 ? 4.246 21.428 -31.511 1.00 41.41 30 PHE A CA 3
ATOM 1576 C C . PHE A 1 30 ? 3.689 22.134 -32.744 1.00 10.42 30 PHE A C 3
ATOM 1577 O O . PHE A 1 30 ? 4.064 21.821 -33.873 1.00 32.31 30 PHE A O 3
ATOM 1594 N N . GLY A 1 1 ? -11.128 3.495 -1.292 1.00 13.52 1 GLY A N 4
ATOM 1595 C CA . GLY A 1 1 ? -10.891 3.325 -2.713 1.00 72.42 1 GLY A CA 4
ATOM 1596 C C . GLY A 1 1 ? -9.991 4.402 -3.285 1.00 14.33 1 GLY A C 4
ATOM 1597 O O . GLY A 1 1 ? -8.807 4.167 -3.526 1.00 50.44 1 GLY A O 4
ATOM 1601 N N . ILE A 1 2 ? -10.554 5.586 -3.503 1.00 2.23 2 ILE A N 4
ATOM 1602 C CA . ILE A 1 2 ? -9.794 6.703 -4.050 1.00 0.21 2 ILE A CA 4
ATOM 1603 C C . ILE A 1 2 ? -9.094 7.486 -2.944 1.00 61.03 2 ILE A C 4
ATOM 1604 O O . ILE A 1 2 ? -9.483 7.416 -1.778 1.00 52.45 2 ILE A O 4
ATOM 1620 N N . ARG A 1 3 ? -8.060 8.232 -3.319 1.00 2.12 3 ARG A N 4
ATOM 1621 C CA . ARG A 1 3 ? -7.305 9.029 -2.359 1.00 54.10 3 ARG A CA 4
ATOM 1622 C C . ARG A 1 3 ? -7.432 10.518 -2.670 1.00 30.42 3 ARG A C 4
ATOM 1623 O O . ARG A 1 3 ? -6.744 11.040 -3.547 1.00 53.43 3 ARG A O 4
ATOM 1644 N N . CYS A 1 4 ? -8.316 11.195 -1.945 1.00 30.12 4 CYS A N 4
ATOM 1645 C CA . CYS A 1 4 ? -8.535 12.623 -2.143 1.00 24.33 4 CYS A CA 4
ATOM 1646 C C . CYS A 1 4 ? -7.938 13.429 -0.992 1.00 72.23 4 CYS A C 4
ATOM 1647 O O . CYS A 1 4 ? -7.681 12.910 0.094 1.00 15.34 4 CYS A O 4
ATOM 1654 N N . PRO A 1 5 ? -7.712 14.728 -1.235 1.00 54.44 5 PRO A N 4
ATOM 1655 C CA . PRO A 1 5 ? -7.145 15.634 -0.232 1.00 42.34 5 PRO A CA 4
ATOM 1656 C C . PRO A 1 5 ? -8.115 15.916 0.910 1.00 71.22 5 PRO A C 4
ATOM 1657 O O . PRO A 1 5 ? -8.746 16.972 0.956 1.00 35.31 5 PRO A O 4
ATOM 1668 N N . LYS A 1 6 ? -8.229 14.965 1.831 1.00 73.12 6 LYS A N 4
ATOM 1669 C CA . LYS A 1 6 ? -9.121 15.110 2.975 1.00 54.41 6 LYS A CA 4
ATOM 1670 C C . LYS A 1 6 ? -10.528 15.490 2.523 1.00 0.12 6 LYS A C 4
ATOM 1671 O O . LYS A 1 6 ? -11.007 16.588 2.809 1.00 64.34 6 LYS A O 4
ATOM 1690 N N . SER A 1 7 ? -11.186 14.575 1.818 1.00 4.03 7 SER A N 4
ATOM 1691 C CA . SER A 1 7 ? -12.537 14.815 1.326 1.00 42.35 7 SER A CA 4
ATOM 1692 C C . SER A 1 7 ? -13.051 13.612 0.541 1.00 42.22 7 SER A C 4
ATOM 1693 O O . SER A 1 7 ? -12.487 13.242 -0.489 1.00 2.12 7 SER A O 4
ATOM 1701 N N . TRP A 1 8 ? -14.124 13.007 1.035 1.00 33.43 8 TRP A N 4
ATOM 1702 C CA . TRP A 1 8 ? -14.715 11.845 0.381 1.00 35.31 8 TRP A CA 4
ATOM 1703 C C . TRP A 1 8 ? -15.645 12.271 -0.750 1.00 22.01 8 TRP A C 4
ATOM 1704 O O . TRP A 1 8 ? -16.854 12.045 -0.692 1.00 63.25 8 TRP A O 4
ATOM 1725 N N . LYS A 1 9 ? -15.074 12.889 -1.778 1.00 63.12 9 LYS A N 4
ATOM 1726 C CA . LYS A 1 9 ? -15.850 13.346 -2.924 1.00 75.13 9 LYS A CA 4
ATOM 1727 C C . LYS A 1 9 ? -15.249 12.832 -4.229 1.00 13.33 9 LYS A C 4
ATOM 1728 O O . LYS A 1 9 ? -15.784 11.914 -4.852 1.00 1.53 9 LYS A O 4
ATOM 1747 N N . CYS A 1 10 ? -14.134 13.429 -4.636 1.00 71.02 10 CYS A N 4
ATOM 1748 C CA . CYS A 1 10 ? -13.459 13.032 -5.866 1.00 30.32 10 CYS A CA 4
ATOM 1749 C C . CYS A 1 10 ? -14.433 13.018 -7.041 1.00 5.41 10 CYS A C 4
ATOM 1750 O O . CYS A 1 10 ? -14.649 11.983 -7.671 1.00 43.12 10 CYS A O 4
ATOM 1757 N N . LYS A 1 11 ? -15.017 14.176 -7.330 1.00 75.24 11 LYS A N 4
ATOM 1758 C CA . LYS A 1 11 ? -15.967 14.300 -8.430 1.00 61.20 11 LYS A CA 4
ATOM 1759 C C . LYS A 1 11 ? -15.383 13.733 -9.720 1.00 24.21 11 LYS A C 4
ATOM 1760 O O . LYS A 1 11 ? -14.215 13.959 -10.035 1.00 41.45 11 LYS A O 4
ATOM 1779 N N . ALA A 1 12 ? -16.203 12.996 -10.462 1.00 2.01 12 ALA A N 4
ATOM 1780 C CA . ALA A 1 12 ? -15.768 12.400 -11.719 1.00 42.00 12 ALA A CA 4
ATOM 1781 C C . ALA A 1 12 ? -15.128 13.443 -12.629 1.00 4.24 12 ALA A C 4
ATOM 1782 O O . ALA A 1 12 ? -14.127 13.172 -13.293 1.00 1.13 12 ALA A O 4
ATOM 1789 N N . PHE A 1 13 ? -15.711 14.637 -12.655 1.00 32.22 13 PHE A N 4
ATOM 1790 C CA . PHE A 1 13 ? -15.198 15.721 -13.485 1.00 33.52 13 PHE A CA 4
ATOM 1791 C C . PHE A 1 13 ? -13.765 16.072 -13.096 1.00 71.42 13 PHE A C 4
ATOM 1792 O O . PHE A 1 13 ? -12.831 15.868 -13.872 1.00 72.33 13 PHE A O 4
ATOM 1809 N N . LYS A 1 14 ? -13.599 16.601 -11.889 1.00 44.42 14 LYS A N 4
ATOM 1810 C CA . LYS A 1 14 ? -12.280 16.981 -11.395 1.00 15.12 14 LYS A CA 4
ATOM 1811 C C . LYS A 1 14 ? -11.309 15.808 -11.479 1.00 32.02 14 LYS A C 4
ATOM 1812 O O . LYS A 1 14 ? -10.131 15.988 -11.784 1.00 63.22 14 LYS A O 4
ATOM 1831 N N . GLN A 1 15 ? -11.813 14.608 -11.207 1.00 45.22 15 GLN A N 4
ATOM 1832 C CA . GLN A 1 15 ? -10.988 13.406 -11.253 1.00 53.32 15 GLN A CA 4
ATOM 1833 C C . GLN A 1 15 ? -10.357 13.231 -12.631 1.00 15.33 15 GLN A C 4
ATOM 1834 O O . GLN A 1 15 ? -9.168 12.935 -12.746 1.00 73.53 15 GLN A O 4
ATOM 1848 N N . ARG A 1 16 ? -11.162 13.417 -13.672 1.00 62.43 16 ARG A N 4
ATOM 1849 C CA . ARG A 1 16 ? -10.682 13.277 -15.042 1.00 53.51 16 ARG A CA 4
ATOM 1850 C C . ARG A 1 16 ? -9.785 14.450 -15.426 1.00 10.52 16 ARG A C 4
ATOM 1851 O O . ARG A 1 16 ? -8.720 14.264 -16.015 1.00 12.50 16 ARG A O 4
ATOM 1872 N N . VAL A 1 17 ? -10.223 15.659 -15.088 1.00 10.20 17 VAL A N 4
ATOM 1873 C CA . VAL A 1 17 ? -9.460 16.863 -15.396 1.00 62.33 17 VAL A CA 4
ATOM 1874 C C . VAL A 1 17 ? -8.020 16.740 -14.910 1.00 71.12 17 VAL A C 4
ATOM 1875 O O . VAL A 1 17 ? -7.084 17.155 -15.595 1.00 73.13 17 VAL A O 4
ATOM 1888 N N . LEU A 1 18 ? -7.849 16.167 -13.724 1.00 0.21 18 LEU A N 4
ATOM 1889 C CA . LEU A 1 18 ? -6.522 15.989 -13.145 1.00 20.52 18 LEU A CA 4
ATOM 1890 C C . LEU A 1 18 ? -5.586 15.297 -14.131 1.00 32.42 18 LEU A C 4
ATOM 1891 O O . LEU A 1 18 ? -4.427 15.684 -14.280 1.00 21.43 18 LEU A O 4
ATOM 1907 N N . LYS A 1 19 ? -6.098 14.272 -14.804 1.00 63.24 19 LYS A N 4
ATOM 1908 C CA . LYS A 1 19 ? -5.310 13.527 -15.780 1.00 12.14 19 LYS A CA 4
ATOM 1909 C C . LYS A 1 19 ? -5.329 14.221 -17.138 1.00 23.11 19 LYS A C 4
ATOM 1910 O O . LYS A 1 19 ? -4.343 14.191 -17.874 1.00 65.32 19 LYS A O 4
ATOM 1929 N N . ARG A 1 20 ? -6.456 14.846 -17.463 1.00 4.24 20 ARG A N 4
ATOM 1930 C CA . ARG A 1 20 ? -6.602 15.548 -18.732 1.00 65.32 20 ARG A CA 4
ATOM 1931 C C . ARG A 1 20 ? -5.466 16.546 -18.935 1.00 42.42 20 ARG A C 4
ATOM 1932 O O . ARG A 1 20 ? -4.886 16.632 -20.019 1.00 12.03 20 ARG A O 4
ATOM 1953 N N . LEU A 1 21 ? -5.153 17.300 -17.887 1.00 33.12 21 LEU A N 4
ATOM 1954 C CA . LEU A 1 21 ? -4.087 18.294 -17.949 1.00 71.44 21 LEU A CA 4
ATOM 1955 C C . LEU A 1 21 ? -2.783 17.664 -18.428 1.00 21.51 21 LEU A C 4
ATOM 1956 O O . LEU A 1 21 ? -1.986 18.305 -19.114 1.00 72.13 21 LEU A O 4
ATOM 1972 N N . LEU A 1 22 ? -2.572 16.404 -18.063 1.00 70.32 22 LEU A N 4
ATOM 1973 C CA . LEU A 1 22 ? -1.365 15.685 -18.457 1.00 52.01 22 LEU A CA 4
ATOM 1974 C C . LEU A 1 22 ? -1.453 15.229 -19.910 1.00 23.10 22 LEU A C 4
ATOM 1975 O O . LEU A 1 22 ? -0.601 15.570 -20.730 1.00 72.03 22 LEU A O 4
ATOM 1991 N N . ALA A 1 23 ? -2.489 14.458 -20.221 1.00 73.42 23 ALA A N 4
ATOM 1992 C CA . ALA A 1 23 ? -2.691 13.958 -21.576 1.00 4.52 23 ALA A CA 4
ATOM 1993 C C . ALA A 1 23 ? -2.617 15.091 -22.595 1.00 21.34 23 ALA A C 4
ATOM 1994 O O . ALA A 1 23 ? -2.057 14.928 -23.678 1.00 65.40 23 ALA A O 4
ATOM 2001 N N . MET A 1 24 ? -3.187 16.238 -22.240 1.00 23.31 24 MET A N 4
ATOM 2002 C CA . MET A 1 24 ? -3.185 17.397 -23.124 1.00 45.23 24 MET A CA 4
ATOM 2003 C C . MET A 1 24 ? -1.819 18.076 -23.127 1.00 3.51 24 MET A C 4
ATOM 2004 O O . MET A 1 24 ? -1.316 18.479 -24.177 1.00 71.30 24 MET A O 4
ATOM 2018 N N . LEU A 1 25 ? -1.223 18.202 -21.946 1.00 71.41 25 LEU A N 4
ATOM 2019 C CA . LEU A 1 25 ? 0.085 18.833 -21.812 1.00 63.32 25 LEU A CA 4
ATOM 2020 C C . LEU A 1 25 ? 1.092 18.209 -22.774 1.00 55.53 25 LEU A C 4
ATOM 2021 O O . LEU A 1 25 ? 1.796 18.916 -23.495 1.00 4.52 25 LEU A O 4
ATOM 2037 N N . ARG A 1 26 ? 1.151 16.882 -22.782 1.00 22.12 26 ARG A N 4
ATOM 2038 C CA . ARG A 1 26 ? 2.070 16.163 -23.656 1.00 43.33 26 ARG A CA 4
ATOM 2039 C C . ARG A 1 26 ? 1.316 15.479 -24.793 1.00 23.02 26 ARG A C 4
ATOM 2040 O O . ARG A 1 26 ? 1.535 14.301 -25.073 1.00 73.14 26 ARG A O 4
ATOM 2061 N N . GLN A 1 27 ? 0.429 16.226 -25.442 1.00 10.14 27 GLN A N 4
ATOM 2062 C CA . GLN A 1 27 ? -0.358 15.690 -26.546 1.00 43.43 27 GLN A CA 4
ATOM 2063 C C . GLN A 1 27 ? 0.293 16.017 -27.886 1.00 70.24 27 GLN A C 4
ATOM 2064 O O . GLN A 1 27 ? -0.382 16.093 -28.914 1.00 1.53 27 GLN A O 4
ATOM 2078 N N . HIS A 1 28 ? 1.608 16.209 -27.869 1.00 62.40 28 HIS A N 4
ATOM 2079 C CA . HIS A 1 28 ? 2.351 16.527 -29.084 1.00 34.24 28 HIS A CA 4
ATOM 2080 C C . HIS A 1 28 ? 2.041 15.521 -30.189 1.00 11.43 28 HIS A C 4
ATOM 2081 O O . HIS A 1 28 ? 1.514 14.441 -29.928 1.00 34.43 28 HIS A O 4
ATOM 2095 N N . ALA A 1 29 ? 2.372 15.886 -31.423 1.00 74.22 29 ALA A N 4
ATOM 2096 C CA . ALA A 1 29 ? 2.130 15.015 -32.567 1.00 51.42 29 ALA A CA 4
ATOM 2097 C C . ALA A 1 29 ? 3.148 15.268 -33.674 1.00 1.00 29 ALA A C 4
ATOM 2098 O O . ALA A 1 29 ? 3.383 16.411 -34.066 1.00 51.22 29 ALA A O 4
ATOM 2105 N N . PHE A 1 30 ? 3.751 14.194 -34.173 1.00 53.15 30 PHE A N 4
ATOM 2106 C CA . PHE A 1 30 ? 4.746 14.300 -35.234 1.00 74.14 30 PHE A CA 4
ATOM 2107 C C . PHE A 1 30 ? 4.172 15.027 -36.447 1.00 42.21 30 PHE A C 4
ATOM 2108 O O . PHE A 1 30 ? 2.956 15.132 -36.602 1.00 42.20 30 PHE A O 4
ATOM 2125 N N . GLY A 1 1 ? -5.790 2.635 -8.534 1.00 34.35 1 GLY A N 5
ATOM 2126 C CA . GLY A 1 1 ? -6.795 3.656 -8.300 1.00 72.44 1 GLY A CA 5
ATOM 2127 C C . GLY A 1 1 ? -6.439 4.566 -7.142 1.00 20.33 1 GLY A C 5
ATOM 2128 O O . GLY A 1 1 ? -6.180 4.097 -6.033 1.00 12.12 1 GLY A O 5
ATOM 2132 N N . ILE A 1 2 ? -6.424 5.869 -7.398 1.00 41.34 2 ILE A N 5
ATOM 2133 C CA . ILE A 1 2 ? -6.096 6.847 -6.368 1.00 20.52 2 ILE A CA 5
ATOM 2134 C C . ILE A 1 2 ? -7.335 7.242 -5.571 1.00 25.41 2 ILE A C 5
ATOM 2135 O O . ILE A 1 2 ? -8.463 7.073 -6.034 1.00 2.32 2 ILE A O 5
ATOM 2151 N N . ARG A 1 3 ? -7.116 7.769 -4.371 1.00 1.50 3 ARG A N 5
ATOM 2152 C CA . ARG A 1 3 ? -8.214 8.190 -3.509 1.00 73.44 3 ARG A CA 5
ATOM 2153 C C . ARG A 1 3 ? -8.179 9.698 -3.280 1.00 73.22 3 ARG A C 5
ATOM 2154 O O . ARG A 1 3 ? -7.222 10.372 -3.661 1.00 52.41 3 ARG A O 5
ATOM 2175 N N . CYS A 1 4 ? -9.229 10.221 -2.656 1.00 33.42 4 CYS A N 5
ATOM 2176 C CA . CYS A 1 4 ? -9.320 11.649 -2.376 1.00 74.53 4 CYS A CA 5
ATOM 2177 C C . CYS A 1 4 ? -8.894 11.950 -0.942 1.00 54.33 4 CYS A C 5
ATOM 2178 O O . CYS A 1 4 ? -8.871 11.074 -0.078 1.00 14.13 4 CYS A O 5
ATOM 2185 N N . PRO A 1 5 ? -8.549 13.220 -0.683 1.00 1.04 5 PRO A N 5
ATOM 2186 C CA . PRO A 1 5 ? -8.118 13.667 0.645 1.00 12.52 5 PRO A CA 5
ATOM 2187 C C . PRO A 1 5 ? -9.261 13.669 1.655 1.00 25.43 5 PRO A C 5
ATOM 2188 O O . PRO A 1 5 ? -9.824 14.717 1.970 1.00 54.14 5 PRO A O 5
ATOM 2199 N N . LYS A 1 6 ? -9.598 12.487 2.162 1.00 45.43 6 LYS A N 5
ATOM 2200 C CA . LYS A 1 6 ? -10.672 12.351 3.138 1.00 2.32 6 LYS A CA 5
ATOM 2201 C C . LYS A 1 6 ? -11.947 13.024 2.641 1.00 34.11 6 LYS A C 5
ATOM 2202 O O . LYS A 1 6 ? -12.398 14.018 3.210 1.00 75.10 6 LYS A O 5
ATOM 2221 N N . SER A 1 7 ? -12.525 12.474 1.577 1.00 2.44 7 SER A N 5
ATOM 2222 C CA . SER A 1 7 ? -13.748 13.023 1.003 1.00 45.04 7 SER A CA 5
ATOM 2223 C C . SER A 1 7 ? -14.188 12.212 -0.212 1.00 40.35 7 SER A C 5
ATOM 2224 O O . SER A 1 7 ? -13.473 12.133 -1.211 1.00 71.15 7 SER A O 5
ATOM 2232 N N . TRP A 1 8 ? -15.369 11.612 -0.119 1.00 0.35 8 TRP A N 5
ATOM 2233 C CA . TRP A 1 8 ? -15.906 10.807 -1.210 1.00 21.03 8 TRP A CA 5
ATOM 2234 C C . TRP A 1 8 ? -16.589 11.687 -2.251 1.00 30.04 8 TRP A C 5
ATOM 2235 O O . TRP A 1 8 ? -17.801 11.601 -2.453 1.00 25.14 8 TRP A O 5
ATOM 2256 N N . LYS A 1 9 ? -15.805 12.533 -2.910 1.00 12.52 9 LYS A N 5
ATOM 2257 C CA . LYS A 1 9 ? -16.334 13.429 -3.932 1.00 21.12 9 LYS A CA 5
ATOM 2258 C C . LYS A 1 9 ? -15.544 13.299 -5.230 1.00 74.14 9 LYS A C 5
ATOM 2259 O O . LYS A 1 9 ? -16.018 12.706 -6.200 1.00 62.40 9 LYS A O 5
ATOM 2278 N N . CYS A 1 10 ? -14.338 13.856 -5.242 1.00 60.14 10 CYS A N 5
ATOM 2279 C CA . CYS A 1 10 ? -13.482 13.802 -6.421 1.00 63.41 10 CYS A CA 5
ATOM 2280 C C . CYS A 1 10 ? -14.229 14.289 -7.659 1.00 42.30 10 CYS A C 5
ATOM 2281 O O . CYS A 1 10 ? -14.711 13.490 -8.462 1.00 41.43 10 CYS A O 5
ATOM 2288 N N . LYS A 1 11 ? -14.321 15.607 -7.807 1.00 22.41 11 LYS A N 5
ATOM 2289 C CA . LYS A 1 11 ? -15.007 16.203 -8.947 1.00 31.12 11 LYS A CA 5
ATOM 2290 C C . LYS A 1 11 ? -14.494 15.617 -10.258 1.00 43.33 11 LYS A C 5
ATOM 2291 O O . LYS A 1 11 ? -13.320 15.766 -10.598 1.00 54.11 11 LYS A O 5
ATOM 2310 N N . ALA A 1 12 ? -15.381 14.952 -10.992 1.00 4.45 12 ALA A N 5
ATOM 2311 C CA . ALA A 1 12 ? -15.017 14.348 -12.267 1.00 74.22 12 ALA A CA 5
ATOM 2312 C C . ALA A 1 12 ? -14.326 15.358 -13.176 1.00 64.02 12 ALA A C 5
ATOM 2313 O O . ALA A 1 12 ? -13.363 15.028 -13.869 1.00 23.33 12 ALA A O 5
ATOM 2320 N N . PHE A 1 13 ? -14.823 16.590 -13.170 1.00 41.30 13 PHE A N 5
ATOM 2321 C CA . PHE A 1 13 ? -14.253 17.649 -13.996 1.00 33.32 13 PHE A CA 5
ATOM 2322 C C . PHE A 1 13 ? -12.780 17.865 -13.663 1.00 62.42 13 PHE A C 5
ATOM 2323 O O . PHE A 1 13 ? -11.902 17.626 -14.493 1.00 53.02 13 PHE A O 5
ATOM 2340 N N . LYS A 1 14 ? -12.515 18.319 -12.443 1.00 34.53 14 LYS A N 5
ATOM 2341 C CA . LYS A 1 14 ? -11.149 18.567 -11.998 1.00 34.15 14 LYS A CA 5
ATOM 2342 C C . LYS A 1 14 ? -10.307 17.298 -12.092 1.00 14.53 14 LYS A C 5
ATOM 2343 O O . LYS A 1 14 ? -9.093 17.362 -12.283 1.00 54.21 14 LYS A O 5
ATOM 2362 N N . GLN A 1 15 ? -10.960 16.149 -11.957 1.00 74.33 15 GLN A N 5
ATOM 2363 C CA . GLN A 1 15 ? -10.271 14.866 -12.028 1.00 44.12 15 GLN A CA 5
ATOM 2364 C C . GLN A 1 15 ? -9.656 14.654 -13.408 1.00 3.33 15 GLN A C 5
ATOM 2365 O O . GLN A 1 15 ? -8.512 14.214 -13.527 1.00 51.33 15 GLN A O 5
ATOM 2379 N N . ARG A 1 16 ? -10.422 14.970 -14.447 1.00 31.24 16 ARG A N 5
ATOM 2380 C CA . ARG A 1 16 ? -9.953 14.812 -15.818 1.00 0.41 16 ARG A CA 5
ATOM 2381 C C . ARG A 1 16 ? -8.998 15.940 -16.199 1.00 14.32 16 ARG A C 5
ATOM 2382 O O . ARG A 1 16 ? -7.921 15.699 -16.743 1.00 70.34 16 ARG A O 5
ATOM 2403 N N . VAL A 1 17 ? -9.402 17.173 -15.909 1.00 3.31 17 VAL A N 5
ATOM 2404 C CA . VAL A 1 17 ? -8.583 18.339 -16.220 1.00 64.41 17 VAL A CA 5
ATOM 2405 C C . VAL A 1 17 ? -7.167 18.176 -15.678 1.00 61.22 17 VAL A C 5
ATOM 2406 O O . VAL A 1 17 ? -6.192 18.534 -16.340 1.00 42.40 17 VAL A O 5
ATOM 2419 N N . LEU A 1 18 ? -7.061 17.633 -14.471 1.00 24.53 18 LEU A N 5
ATOM 2420 C CA . LEU A 1 18 ? -5.763 17.421 -13.838 1.00 70.15 18 LEU A CA 5
ATOM 2421 C C . LEU A 1 18 ? -4.828 16.645 -14.760 1.00 72.54 18 LEU A C 5
ATOM 2422 O O . LEU A 1 18 ? -3.643 16.960 -14.870 1.00 53.44 18 LEU A O 5
ATOM 2438 N N . LYS A 1 19 ? -5.369 15.628 -15.423 1.00 73.03 19 LYS A N 5
ATOM 2439 C CA . LYS A 1 19 ? -4.586 14.808 -16.339 1.00 61.43 19 LYS A CA 5
ATOM 2440 C C . LYS A 1 19 ? -4.497 15.461 -17.715 1.00 35.22 19 LYS A C 5
ATOM 2441 O O . LYS A 1 19 ? -3.470 15.377 -18.387 1.00 64.12 19 LYS A O 5
ATOM 2460 N N . ARG A 1 20 ? -5.580 16.112 -18.126 1.00 54.13 20 ARG A N 5
ATOM 2461 C CA . ARG A 1 20 ? -5.624 16.780 -19.422 1.00 33.24 20 ARG A CA 5
ATOM 2462 C C . ARG A 1 20 ? -4.439 17.726 -19.586 1.00 4.01 20 ARG A C 5
ATOM 2463 O O . ARG A 1 20 ? -3.796 17.756 -20.636 1.00 43.42 20 ARG A O 5
ATOM 2484 N N . LEU A 1 21 ? -4.155 18.497 -18.542 1.00 42.21 21 LEU A N 5
ATOM 2485 C CA . LEU A 1 21 ? -3.046 19.445 -18.570 1.00 55.33 21 LEU A CA 5
ATOM 2486 C C . LEU A 1 21 ? -1.744 18.749 -18.951 1.00 41.24 21 LEU A C 5
ATOM 2487 O O . LEU A 1 21 ? -0.889 19.332 -19.619 1.00 65.35 21 LEU A O 5
ATOM 2503 N N . LEU A 1 22 ? -1.600 17.500 -18.524 1.00 73.54 22 LEU A N 5
ATOM 2504 C CA . LEU A 1 22 ? -0.402 16.722 -18.823 1.00 15.03 22 LEU A CA 5
ATOM 2505 C C . LEU A 1 22 ? -0.419 16.228 -20.266 1.00 11.51 22 LEU A C 5
ATOM 2506 O O . LEU A 1 22 ? 0.499 16.505 -21.038 1.00 13.44 22 LEU A O 5
ATOM 2522 N N . ALA A 1 23 ? -1.470 15.498 -20.624 1.00 22.31 23 ALA A N 5
ATOM 2523 C CA . ALA A 1 23 ? -1.608 14.969 -21.975 1.00 51.43 23 ALA A CA 5
ATOM 2524 C C . ALA A 1 23 ? -1.414 16.067 -23.016 1.00 75.23 23 ALA A C 5
ATOM 2525 O O . ALA A 1 23 ? -0.793 15.847 -24.055 1.00 61.23 23 ALA A O 5
ATOM 2532 N N . MET A 1 24 ? -1.951 17.248 -22.730 1.00 54.54 24 MET A N 5
ATOM 2533 C CA . MET A 1 24 ? -1.837 18.380 -23.643 1.00 5.43 24 MET A CA 5
ATOM 2534 C C . MET A 1 24 ? -0.436 18.983 -23.588 1.00 14.12 24 MET A C 5
ATOM 2535 O O . MET A 1 24 ? 0.141 19.332 -24.618 1.00 42.13 24 MET A O 5
ATOM 2549 N N . LEU A 1 25 ? 0.104 19.103 -22.380 1.00 62.13 25 LEU A N 5
ATOM 2550 C CA . LEU A 1 25 ? 1.437 19.664 -22.191 1.00 44.01 25 LEU A CA 5
ATOM 2551 C C . LEU A 1 25 ? 2.492 18.808 -22.885 1.00 21.32 25 LEU A C 5
ATOM 2552 O O . LEU A 1 25 ? 3.015 19.180 -23.935 1.00 63.12 25 LEU A O 5
ATOM 2568 N N . ARG A 1 26 ? 2.798 17.659 -22.291 1.00 73.43 26 ARG A N 5
ATOM 2569 C CA . ARG A 1 26 ? 3.789 16.749 -22.853 1.00 31.33 26 ARG A CA 5
ATOM 2570 C C . ARG A 1 26 ? 3.451 15.300 -22.514 1.00 32.15 26 ARG A C 5
ATOM 2571 O O . ARG A 1 26 ? 4.143 14.660 -21.722 1.00 44.53 26 ARG A O 5
ATOM 2592 N N . GLN A 1 27 ? 2.382 14.790 -23.117 1.00 41.23 27 GLN A N 5
ATOM 2593 C CA . GLN A 1 27 ? 1.952 13.418 -22.878 1.00 21.42 27 GLN A CA 5
ATOM 2594 C C . GLN A 1 27 ? 0.714 13.083 -23.704 1.00 3.14 27 GLN A C 5
ATOM 2595 O O . GLN A 1 27 ? -0.151 12.325 -23.265 1.00 31.32 27 GLN A O 5
ATOM 2609 N N . HIS A 1 28 ? 0.636 13.654 -24.902 1.00 21.24 28 HIS A N 5
ATOM 2610 C CA . HIS A 1 28 ? -0.496 13.416 -25.789 1.00 74.44 28 HIS A CA 5
ATOM 2611 C C . HIS A 1 28 ? -0.741 11.920 -25.968 1.00 54.45 28 HIS A C 5
ATOM 2612 O O . HIS A 1 28 ? 0.178 11.112 -25.842 1.00 75.31 28 HIS A O 5
ATOM 2626 N N . ALA A 1 29 ? -1.987 11.561 -26.263 1.00 25.34 29 ALA A N 5
ATOM 2627 C CA . ALA A 1 29 ? -2.352 10.163 -26.460 1.00 44.40 29 ALA A CA 5
ATOM 2628 C C . ALA A 1 29 ? -3.097 9.972 -27.776 1.00 74.42 29 ALA A C 5
ATOM 2629 O O . ALA A 1 29 ? -3.660 10.919 -28.326 1.00 70.42 29 ALA A O 5
ATOM 2636 N N . PHE A 1 30 ? -3.097 8.741 -28.277 1.00 34.30 30 PHE A N 5
ATOM 2637 C CA . PHE A 1 30 ? -3.773 8.425 -29.530 1.00 40.22 30 PHE A CA 5
ATOM 2638 C C . PHE A 1 30 ? -5.244 8.826 -29.471 1.00 50.20 30 PHE A C 5
ATOM 2639 O O . PHE A 1 30 ? -5.968 8.434 -28.557 1.00 23.24 30 PHE A O 5
ATOM 2656 N N . GLY A 1 1 ? -7.028 2.021 -4.722 1.00 2.14 1 GLY A N 6
ATOM 2657 C CA . GLY A 1 1 ? -6.370 2.645 -5.855 1.00 30.11 1 GLY A CA 6
ATOM 2658 C C . GLY A 1 1 ? -6.443 4.158 -5.807 1.00 1.24 1 GLY A C 6
ATOM 2659 O O . GLY A 1 1 ? -5.417 4.837 -5.858 1.00 50.41 1 GLY A O 6
ATOM 2663 N N . ILE A 1 2 ? -7.658 4.688 -5.709 1.00 64.32 2 ILE A N 6
ATOM 2664 C CA . ILE A 1 2 ? -7.860 6.130 -5.655 1.00 5.22 2 ILE A CA 6
ATOM 2665 C C . ILE A 1 2 ? -7.760 6.646 -4.223 1.00 61.41 2 ILE A C 6
ATOM 2666 O O . ILE A 1 2 ? -7.917 5.886 -3.267 1.00 0.31 2 ILE A O 6
ATOM 2682 N N . ARG A 1 3 ? -7.499 7.9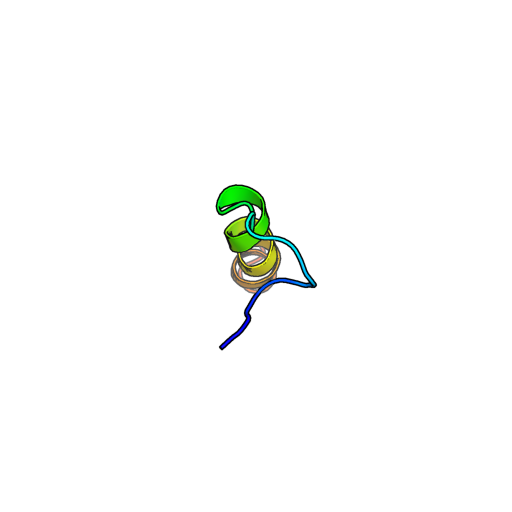41 -4.083 1.00 55.43 3 ARG A N 6
ATOM 2683 C CA . ARG A 1 3 ? -7.380 8.559 -2.768 1.00 64.01 3 ARG A CA 6
ATOM 2684 C C . ARG A 1 3 ? -7.308 10.079 -2.886 1.00 33.34 3 ARG A C 6
ATOM 2685 O O . ARG A 1 3 ? -6.289 10.633 -3.298 1.00 51.11 3 ARG A O 6
ATOM 2706 N N . CYS A 1 4 ? -8.397 10.747 -2.521 1.00 34.11 4 CYS A N 6
ATOM 2707 C CA . CYS A 1 4 ? -8.460 12.202 -2.586 1.00 31.11 4 CYS A CA 6
ATOM 2708 C C . CYS A 1 4 ? -7.896 12.828 -1.314 1.00 13.05 4 CYS A C 6
ATOM 2709 O O . CYS A 1 4 ? -7.790 12.184 -0.270 1.00 3.14 4 CYS A O 6
ATOM 2716 N N . PRO A 1 5 ? -7.527 14.114 -1.401 1.00 5.42 5 PRO A N 6
ATOM 2717 C CA . PRO A 1 5 ? -6.968 14.856 -0.266 1.00 54.34 5 PRO A CA 6
ATOM 2718 C C . PRO A 1 5 ? -8.007 15.127 0.817 1.00 61.41 5 PRO A C 6
ATOM 2719 O O . PRO A 1 5 ? -8.536 16.233 0.922 1.00 12.20 5 PRO A O 6
ATOM 2730 N N . LYS A 1 6 ? -8.294 14.109 1.621 1.00 14.15 6 LYS A N 6
ATOM 2731 C CA . LYS A 1 6 ? -9.269 14.236 2.699 1.00 45.41 6 LYS A CA 6
ATOM 2732 C C . LYS A 1 6 ? -10.586 14.802 2.177 1.00 22.33 6 LYS A C 6
ATOM 2733 O O . LYS A 1 6 ? -10.973 15.918 2.522 1.00 42.20 6 LYS A O 6
ATOM 2752 N N . SER A 1 7 ? -11.271 14.023 1.346 1.00 22.00 7 SER A N 6
ATOM 2753 C CA . SER A 1 7 ? -12.544 14.447 0.775 1.00 1.44 7 SER A CA 6
ATOM 2754 C C . SER A 1 7 ? -13.109 13.374 -0.150 1.00 12.11 7 SER A C 6
ATOM 2755 O O . SER A 1 7 ? -12.500 13.029 -1.163 1.00 14.13 7 SER A O 6
ATOM 2763 N N . TRP A 1 8 ? -14.277 12.851 0.206 1.00 64.31 8 TRP A N 6
ATOM 2764 C CA . TRP A 1 8 ? -14.925 11.816 -0.592 1.00 12.11 8 TRP A CA 6
ATOM 2765 C C . TRP A 1 8 ? -15.705 12.430 -1.749 1.00 53.21 8 TRP A C 6
ATOM 2766 O O . TRP A 1 8 ? -16.932 12.334 -1.805 1.00 4.44 8 TRP A O 6
ATOM 2787 N N . LYS A 1 9 ? -14.988 13.061 -2.672 1.00 65.02 9 LYS A N 6
ATOM 2788 C CA . LYS A 1 9 ? -15.612 13.690 -3.830 1.00 30.10 9 LYS A CA 6
ATOM 2789 C C . LYS A 1 9 ? -14.971 13.203 -5.126 1.00 33.44 9 LYS A C 6
ATOM 2790 O O . LYS A 1 9 ? -15.556 12.403 -5.857 1.00 53.32 9 LYS A O 6
ATOM 2809 N N . CYS A 1 10 ? -13.766 13.688 -5.403 1.00 63.40 10 CYS A N 6
ATOM 2810 C CA . CYS A 1 10 ? -13.044 13.301 -6.610 1.00 14.14 10 CYS A CA 6
ATOM 2811 C C . CYS A 1 10 ? -13.916 13.490 -7.848 1.00 64.11 10 CYS A C 6
ATOM 2812 O O . CYS A 1 10 ? -14.261 12.526 -8.531 1.00 73.50 10 CYS A O 6
ATOM 2819 N N . LYS A 1 11 ? -14.267 14.739 -8.132 1.00 52.34 11 LYS A N 6
ATOM 2820 C CA . LYS A 1 11 ? -15.096 15.057 -9.289 1.00 14.12 11 LYS A CA 6
ATOM 2821 C C . LYS A 1 11 ? -14.526 14.429 -10.556 1.00 42.35 11 LYS A C 6
ATOM 2822 O O . LYS A 1 11 ? -13.408 14.741 -10.966 1.00 11.31 11 LYS A O 6
ATOM 2841 N N . ALA A 1 12 ? -15.302 13.544 -11.174 1.00 4.31 12 ALA A N 6
ATOM 2842 C CA . ALA A 1 12 ? -14.874 12.876 -12.397 1.00 35.12 12 ALA A CA 6
ATOM 2843 C C . ALA A 1 12 ? -14.400 13.885 -13.437 1.00 20.10 12 ALA A C 6
ATOM 2844 O O . ALA A 1 12 ? -13.412 13.654 -14.135 1.00 12.32 12 ALA A O 6
ATOM 2851 N N . PHE A 1 13 ? -15.110 15.004 -13.536 1.00 72.33 13 PHE A N 6
ATOM 2852 C CA . PHE A 1 13 ? -14.762 16.048 -14.493 1.00 73.31 13 PHE A CA 6
ATOM 2853 C C . PHE A 1 13 ? -13.359 16.584 -14.227 1.00 24.32 13 PHE A C 6
ATOM 2854 O O . PHE A 1 13 ? -12.447 16.398 -15.033 1.00 40.02 13 PHE A O 6
ATOM 2871 N N . LYS A 1 14 ? -13.192 17.251 -13.090 1.00 35.43 14 LYS A N 6
ATOM 2872 C CA . LYS A 1 14 ? -11.901 17.814 -12.714 1.00 51.13 14 LYS A CA 6
ATOM 2873 C C . LYS A 1 14 ? -10.811 16.748 -12.751 1.00 21.13 14 LYS A C 6
ATOM 2874 O O . LYS A 1 14 ? -9.666 17.031 -13.103 1.00 73.42 14 LYS A O 6
ATOM 2893 N N . GLN A 1 15 ? -11.175 15.523 -12.386 1.00 31.13 15 GLN A N 6
ATOM 2894 C CA . GLN A 1 15 ? -10.227 14.415 -12.378 1.00 11.10 15 GLN A CA 6
ATOM 2895 C C . GLN A 1 15 ? -9.665 14.170 -13.774 1.00 71.34 15 GLN A C 6
ATOM 2896 O O . GLN A 1 15 ? -8.463 13.964 -13.943 1.00 32.41 15 GLN A O 6
ATOM 2910 N N . ARG A 1 16 ? -10.542 14.193 -14.772 1.00 54.04 16 ARG A N 6
ATOM 2911 C CA . ARG A 1 16 ? -10.134 13.971 -16.154 1.00 43.52 16 ARG A CA 6
ATOM 2912 C C . ARG A 1 16 ? -9.443 15.208 -16.722 1.00 24.13 16 ARG A C 6
ATOM 2913 O O . ARG A 1 16 ? -8.393 15.109 -17.358 1.00 32.44 16 ARG A O 6
ATOM 2934 N N . VAL A 1 17 ? -10.039 16.373 -16.488 1.00 21.34 17 VAL A N 6
ATOM 2935 C CA . VAL A 1 17 ? -9.481 17.629 -16.975 1.00 30.44 17 VAL A CA 6
ATOM 2936 C C . VAL A 1 17 ? -8.017 17.772 -16.573 1.00 53.01 17 VAL A C 6
ATOM 2937 O O . VAL A 1 17 ? -7.190 18.238 -17.357 1.00 63.05 17 VAL A O 6
ATOM 2950 N N . LEU A 1 18 ? -7.704 17.368 -15.347 1.00 3.40 18 LEU A N 6
ATOM 2951 C CA . LEU A 1 18 ? -6.338 17.451 -14.840 1.00 73.01 18 LEU A CA 6
ATOM 2952 C C . LEU A 1 18 ? -5.359 16.785 -15.802 1.00 12.41 18 LEU A C 6
ATOM 2953 O O . LEU A 1 18 ? -4.275 17.308 -16.062 1.00 31.11 18 LEU A O 6
ATOM 2969 N N . LYS A 1 19 ? -5.749 15.630 -16.329 1.00 72.04 19 LYS A N 6
ATOM 2970 C CA . LYS A 1 19 ? -4.909 14.893 -17.266 1.00 4.42 19 LYS A CA 6
ATOM 2971 C C . LYS A 1 19 ? -5.092 15.414 -18.688 1.00 11.34 19 LYS A C 6
ATOM 2972 O O . LYS A 1 19 ? -4.146 15.444 -19.475 1.00 0.13 19 LYS A O 6
ATOM 2991 N N . ARG A 1 20 ? -6.314 15.825 -19.009 1.00 55.03 20 ARG A N 6
ATOM 2992 C CA . ARG A 1 20 ? -6.621 16.345 -20.336 1.00 52.13 20 ARG A CA 6
ATOM 2993 C C . ARG A 1 20 ? -5.661 17.469 -20.715 1.00 63.43 20 ARG A C 6
ATOM 2994 O O . ARG A 1 20 ? -5.151 17.513 -21.836 1.00 31.31 20 ARG A O 6
ATOM 3015 N N . LEU A 1 21 ? -5.418 18.375 -19.775 1.00 33.12 21 LEU A N 6
ATOM 3016 C CA . LEU A 1 21 ? -4.519 19.499 -20.010 1.00 11.53 21 LEU A CA 6
ATOM 3017 C C . LEU A 1 21 ? -3.156 19.015 -20.493 1.00 51.15 21 LEU A C 6
ATOM 3018 O O . LEU A 1 21 ? -2.497 19.680 -21.294 1.00 10.12 21 LEU A O 6
ATOM 3034 N N . LEU A 1 22 ? -2.740 17.852 -20.005 1.00 2.13 22 LEU A N 6
ATOM 3035 C CA . LEU A 1 22 ? -1.456 17.276 -20.389 1.00 4.42 22 LEU A CA 6
ATOM 3036 C C . LEU A 1 22 ? -1.534 16.648 -21.777 1.00 2.15 22 LEU A C 6
ATOM 3037 O O . LEU A 1 22 ? -0.775 17.009 -22.676 1.00 23.45 22 LEU A O 6
ATOM 3053 N N . ALA A 1 23 ? -2.458 15.708 -21.944 1.00 13.14 23 ALA A N 6
ATOM 3054 C CA . ALA A 1 23 ? -2.639 15.033 -23.223 1.00 23.13 23 ALA A CA 6
ATOM 3055 C C . ALA A 1 23 ? -2.750 16.039 -24.364 1.00 21.45 23 ALA A C 6
ATOM 3056 O O . ALA A 1 23 ? -2.209 15.823 -25.448 1.00 12.42 23 ALA A O 6
ATOM 3063 N N . MET A 1 24 ? -3.455 17.137 -24.112 1.00 21.34 24 MET A N 6
ATOM 3064 C CA . MET A 1 24 ? -3.636 18.176 -25.119 1.00 31.24 24 MET A CA 6
ATOM 3065 C C . MET A 1 24 ? -2.386 19.042 -25.237 1.00 13.34 24 MET A C 6
ATOM 3066 O O . MET A 1 24 ? -1.987 19.427 -26.336 1.00 51.44 24 MET A O 6
ATOM 3080 N N . LEU A 1 25 ? -1.773 19.346 -24.098 1.00 42.01 25 LEU A N 6
ATOM 3081 C CA . LEU A 1 25 ? -0.568 20.168 -24.074 1.00 23.20 25 LEU A CA 6
ATOM 3082 C C . LEU A 1 25 ? 0.490 19.611 -25.021 1.00 62.03 25 LEU A C 6
ATOM 3083 O O . LEU A 1 25 ? 0.982 20.317 -25.902 1.00 73.54 25 LEU A O 6
ATOM 3099 N N . ARG A 1 26 ? 0.834 18.341 -24.835 1.00 63.10 26 ARG A N 6
ATOM 3100 C CA . ARG A 1 26 ? 1.833 17.689 -25.674 1.00 10.04 26 ARG A CA 6
ATOM 3101 C C . ARG A 1 26 ? 1.277 16.406 -26.284 1.00 34.12 26 ARG A C 6
ATOM 3102 O O . ARG A 1 26 ? 0.922 16.371 -27.462 1.00 13.24 26 ARG A O 6
ATOM 3123 N N . GLN A 1 27 ? 1.205 15.354 -25.474 1.00 53.40 27 GLN A N 6
ATOM 3124 C CA . GLN A 1 27 ? 0.693 14.069 -25.935 1.00 51.32 27 GLN A CA 6
ATOM 3125 C C . GLN A 1 27 ? 0.722 13.037 -24.813 1.00 10.34 27 GLN A C 6
ATOM 3126 O O . GLN A 1 27 ? 0.955 11.852 -25.051 1.00 71.21 27 GLN A O 6
ATOM 3140 N N . HIS A 1 28 ? 0.484 13.496 -23.588 1.00 24.43 28 HIS A N 6
ATOM 3141 C CA . HIS A 1 28 ? 0.483 12.612 -22.428 1.00 23.55 28 HIS A CA 6
ATOM 3142 C C . HIS A 1 28 ? -0.427 11.409 -22.661 1.00 42.54 28 HIS A C 6
ATOM 3143 O O . HIS A 1 28 ? -1.435 11.509 -23.361 1.00 24.45 28 HIS A O 6
ATOM 3157 N N . ALA A 1 29 ? -0.064 10.275 -22.072 1.00 65.13 29 ALA A N 6
ATOM 3158 C CA . ALA A 1 29 ? -0.848 9.055 -22.216 1.00 23.44 29 ALA A CA 6
ATOM 3159 C C . ALA A 1 29 ? -1.338 8.555 -20.861 1.00 23.41 29 ALA A C 6
ATOM 3160 O O . ALA A 1 29 ? -0.818 8.949 -19.817 1.00 44.31 29 ALA A O 6
ATOM 3167 N N . PHE A 1 30 ? -2.342 7.684 -20.884 1.00 42.54 30 PHE A N 6
ATOM 3168 C CA . PHE A 1 30 ? -2.903 7.132 -19.657 1.00 73.33 30 PHE A CA 6
ATOM 3169 C C . PHE A 1 30 ? -1.839 6.383 -18.861 1.00 5.32 30 PHE A C 6
ATOM 3170 O O . PHE A 1 30 ? -1.344 6.879 -17.849 1.00 44.24 30 PHE A O 6
ATOM 3187 N N . GLY A 1 1 ? -9.662 3.214 -4.999 1.00 53.33 1 GLY A N 7
ATOM 3188 C CA . GLY A 1 1 ? -8.830 3.372 -6.178 1.00 23.44 1 GLY A CA 7
ATOM 3189 C C . GLY A 1 1 ? -8.245 4.765 -6.292 1.00 51.45 1 GLY A C 7
ATOM 3190 O O . GLY A 1 1 ? -7.061 4.926 -6.589 1.00 41.24 1 GLY A O 7
ATOM 3194 N N . ILE A 1 2 ? -9.076 5.775 -6.059 1.00 14.13 2 ILE A N 7
ATOM 3195 C CA . ILE A 1 2 ? -8.635 7.162 -6.138 1.00 64.14 2 ILE A CA 7
ATOM 3196 C C . ILE A 1 2 ? -8.045 7.628 -4.812 1.00 11.04 2 ILE A C 7
ATOM 3197 O O . ILE A 1 2 ? -8.315 7.045 -3.762 1.00 15.05 2 ILE A O 7
ATOM 3213 N N . ARG A 1 3 ? -7.240 8.684 -4.867 1.00 25.44 3 ARG A N 7
ATOM 3214 C CA . ARG A 1 3 ? -6.612 9.229 -3.669 1.00 41.11 3 ARG A CA 7
ATOM 3215 C C . ARG A 1 3 ? -6.826 10.737 -3.582 1.00 41.41 3 ARG A C 7
ATOM 3216 O O . ARG A 1 3 ? -5.985 11.521 -4.023 1.00 5.12 3 ARG A O 7
ATOM 3237 N N . CYS A 1 4 ? -7.957 11.137 -3.011 1.00 53.34 4 CYS A N 7
ATOM 3238 C CA . CYS A 1 4 ? -8.283 12.551 -2.867 1.00 35.11 4 CYS A CA 7
ATOM 3239 C C . CYS A 1 4 ? -7.805 13.085 -1.520 1.00 24.20 4 CYS A C 7
ATOM 3240 O O . CYS A 1 4 ? -7.553 12.331 -0.579 1.00 43.34 4 CYS A O 7
ATOM 3247 N N . PRO A 1 5 ? -7.676 14.416 -1.423 1.00 42.44 5 PRO A N 7
ATOM 3248 C CA . PRO A 1 5 ? -7.227 15.081 -0.196 1.00 54.44 5 PRO A CA 7
ATOM 3249 C C . PRO A 1 5 ? -8.265 15.003 0.918 1.00 32.41 5 PRO A C 7
ATOM 3250 O O . PRO A 1 5 ? -8.982 15.968 1.183 1.00 42.00 5 PRO A O 7
ATOM 3261 N N . LYS A 1 6 ? -8.341 13.847 1.569 1.00 22.22 6 LYS A N 7
ATOM 3262 C CA . LYS A 1 6 ? -9.290 13.641 2.657 1.00 4.50 6 LYS A CA 7
ATOM 3263 C C . LYS A 1 6 ? -10.702 14.025 2.227 1.00 60.43 6 LYS A C 7
ATOM 3264 O O . LYS A 1 6 ? -11.273 14.992 2.729 1.00 12.25 6 LYS A O 7
ATOM 3283 N N . SER A 1 7 ? -11.260 13.259 1.295 1.00 70.25 7 SER A N 7
ATOM 3284 C CA . SER A 1 7 ? -12.605 13.520 0.795 1.00 20.12 7 SER A CA 7
ATOM 3285 C C . SER A 1 7 ? -12.995 12.502 -0.273 1.00 0.53 7 SER A C 7
ATOM 3286 O O . SER A 1 7 ? -12.364 12.420 -1.327 1.00 13.23 7 SER A O 7
ATOM 3294 N N . TRP A 1 8 ? -14.038 11.730 0.008 1.00 11.24 8 TRP A N 7
ATOM 3295 C CA . TRP A 1 8 ? -14.513 10.717 -0.928 1.00 12.45 8 TRP A CA 7
ATOM 3296 C C . TRP A 1 8 ? -15.425 11.335 -1.982 1.00 45.41 8 TRP A C 7
ATOM 3297 O O . TRP A 1 8 ? -16.615 11.027 -2.047 1.00 23.14 8 TRP A O 7
ATOM 3318 N N . LYS A 1 9 ? -14.859 12.209 -2.808 1.00 11.53 9 LYS A N 7
ATOM 3319 C CA . LYS A 1 9 ? -15.620 12.870 -3.861 1.00 51.43 9 LYS A CA 7
ATOM 3320 C C . LYS A 1 9 ? -14.940 12.695 -5.215 1.00 74.24 9 LYS A C 7
ATOM 3321 O O . LYS A 1 9 ? -15.393 11.913 -6.052 1.00 53.22 9 LYS A O 7
ATOM 3340 N N . CYS A 1 10 ? -13.850 13.426 -5.424 1.00 74.53 10 CYS A N 7
ATOM 3341 C CA . CYS A 1 10 ? -13.107 13.350 -6.676 1.00 40.22 10 CYS A CA 7
ATOM 3342 C C . CYS A 1 10 ? -14.034 13.549 -7.872 1.00 42.30 10 CYS A C 7
ATOM 3343 O O . CYS A 1 10 ? -14.366 12.598 -8.579 1.00 53.15 10 CYS A O 7
ATOM 3350 N N . LYS A 1 11 ? -14.448 14.793 -8.092 1.00 63.51 11 LYS A N 7
ATOM 3351 C CA . LYS A 1 11 ? -15.335 15.119 -9.202 1.00 63.13 11 LYS A CA 7
ATOM 3352 C C . LYS A 1 11 ? -14.790 14.566 -10.515 1.00 64.51 11 LYS A C 7
ATOM 3353 O O . LYS A 1 11 ? -13.654 14.849 -10.895 1.00 0.10 11 LYS A O 7
ATOM 3372 N N . ALA A 1 12 ? -15.607 13.776 -11.204 1.00 51.10 12 ALA A N 7
ATOM 3373 C CA . ALA A 1 12 ? -15.208 13.186 -12.476 1.00 4.32 12 ALA A CA 7
ATOM 3374 C C . ALA A 1 12 ? -14.673 14.249 -13.430 1.00 21.02 12 ALA A C 7
ATOM 3375 O O . ALA A 1 12 ? -13.693 14.024 -14.140 1.00 25.44 12 ALA A O 7
ATOM 3382 N N . PHE A 1 13 ? -15.324 15.408 -13.442 1.00 64.43 13 PHE A N 7
ATOM 3383 C CA . PHE A 1 13 ? -14.914 16.505 -14.311 1.00 12.00 13 PHE A CA 7
ATOM 3384 C C . PHE A 1 13 ? -13.469 16.907 -14.034 1.00 44.44 13 PHE A C 7
ATOM 3385 O O . PHE A 1 13 ? -12.596 16.761 -14.891 1.00 31.43 13 PHE A O 7
ATOM 3402 N N . LYS A 1 14 ? -13.222 17.417 -12.832 1.00 72.51 14 LYS A N 7
ATOM 3403 C CA . LYS A 1 14 ? -11.883 17.840 -12.440 1.00 14.31 14 LYS A CA 7
ATOM 3404 C C . LYS A 1 14 ? -10.894 16.685 -12.547 1.00 24.41 14 LYS A C 7
ATOM 3405 O O . LYS A 1 14 ? -9.715 16.891 -12.833 1.00 63.32 14 LYS A O 7
ATOM 3424 N N . GLN A 1 15 ? -11.382 15.470 -12.316 1.00 42.15 15 GLN A N 7
ATOM 3425 C CA . GLN A 1 15 ? -10.539 14.282 -12.388 1.00 51.32 15 GLN A CA 7
ATOM 3426 C C . GLN A 1 15 ? -9.942 14.122 -13.782 1.00 43.12 15 GLN A C 7
ATOM 3427 O O . GLN A 1 15 ? -8.747 13.864 -13.930 1.00 51.12 15 GLN A O 7
ATOM 3441 N N . ARG A 1 16 ? -10.781 14.276 -14.801 1.00 44.34 16 ARG A N 7
ATOM 3442 C CA . ARG A 1 16 ? -10.335 14.147 -16.184 1.00 34.04 16 ARG A CA 7
ATOM 3443 C C . ARG A 1 16 ? -9.496 15.352 -16.599 1.00 72.44 16 ARG A C 7
ATOM 3444 O O . ARG A 1 16 ? -8.435 15.203 -17.206 1.00 31.13 16 ARG A O 7
ATOM 3465 N N . VAL A 1 17 ? -9.980 16.545 -16.270 1.00 5.32 17 VAL A N 7
ATOM 3466 C CA . VAL A 1 17 ? -9.274 17.776 -16.608 1.00 73.32 17 VAL A CA 7
ATOM 3467 C C . VAL A 1 17 ? -7.823 17.723 -16.143 1.00 15.32 17 VAL A C 7
ATOM 3468 O O . VAL A 1 17 ? -6.917 18.169 -16.848 1.00 12.43 17 VAL A O 7
ATOM 3481 N N . LEU A 1 18 ? -7.610 17.175 -14.952 1.00 4.33 18 LEU A N 7
ATOM 3482 C CA . LEU A 1 18 ? -6.268 17.063 -14.391 1.00 5.31 18 LEU A CA 7
ATOM 3483 C C . LEU A 1 18 ? -5.319 16.390 -15.378 1.00 13.11 18 LEU A C 7
ATOM 3484 O O . LEU A 1 18 ? -4.177 16.816 -15.547 1.00 65.10 18 LEU A O 7
ATOM 3500 N N . LYS A 1 19 ? -5.802 15.337 -16.030 1.00 4.45 19 LYS A N 7
ATOM 3501 C CA . LYS A 1 19 ? -4.999 14.606 -17.003 1.00 55.21 19 LYS A CA 7
ATOM 3502 C C . LYS A 1 19 ? -5.059 15.277 -18.372 1.00 14.55 19 LYS A C 7
ATOM 3503 O O . LYS A 1 19 ? -4.078 15.280 -19.115 1.00 55.14 19 LYS A O 7
ATOM 3522 N N . ARG A 1 20 ? -6.216 15.847 -18.696 1.00 64.32 20 ARG A N 7
ATOM 3523 C CA . ARG A 1 20 ? -6.403 16.521 -19.975 1.00 45.40 20 ARG A CA 7
ATOM 3524 C C . ARG A 1 20 ? -5.313 17.566 -20.203 1.00 75.41 20 ARG A C 7
ATOM 3525 O O . ARG A 1 20 ? -4.749 17.661 -21.294 1.00 2.44 20 ARG A O 7
ATOM 3546 N N . LEU A 1 21 ? -5.024 18.346 -19.168 1.00 42.31 21 LEU A N 7
ATOM 3547 C CA . LEU A 1 21 ? -4.003 19.384 -19.255 1.00 44.40 21 LEU A CA 7
ATOM 3548 C C . LEU A 1 21 ? -2.676 18.804 -19.733 1.00 45.23 21 LEU A C 7
ATOM 3549 O O . LEU A 1 21 ? -1.913 19.468 -20.438 1.00 33.43 21 LEU A O 7
ATOM 3565 N N . LEU A 1 22 ? -2.406 17.562 -19.348 1.00 71.32 22 LEU A N 7
ATOM 3566 C CA . LEU A 1 22 ? -1.172 16.890 -19.740 1.00 4.15 22 LEU A CA 7
ATOM 3567 C C . LEU A 1 22 ? -1.248 16.409 -21.185 1.00 41.52 22 LEU A C 7
ATOM 3568 O O . LEU A 1 22 ? -0.413 16.770 -22.014 1.00 52.24 22 LEU A O 7
ATOM 3584 N N . ALA A 1 23 ? -2.256 15.595 -21.480 1.00 42.12 23 ALA A N 7
ATOM 3585 C CA . ALA A 1 23 ? -2.444 15.069 -22.826 1.00 63.34 23 ALA A CA 7
ATOM 3586 C C . ALA A 1 23 ? -2.395 16.185 -23.864 1.00 51.11 23 ALA A C 7
ATOM 3587 O O . ALA A 1 23 ? -1.828 16.017 -24.943 1.00 52.44 23 ALA A O 7
ATOM 3594 N N . MET A 1 24 ? -2.994 17.324 -23.530 1.00 64.41 24 MET A N 7
ATOM 3595 C CA . MET A 1 24 ? -3.017 18.468 -24.434 1.00 35.20 24 MET A CA 7
ATOM 3596 C C . MET A 1 24 ? -1.680 19.202 -24.418 1.00 33.44 24 MET A C 7
ATOM 3597 O O . MET A 1 24 ? -1.191 19.645 -25.458 1.00 20.35 24 MET A O 7
ATOM 3611 N N . LEU A 1 25 ? -1.094 19.327 -23.232 1.00 60.02 25 LEU A N 7
ATOM 3612 C CA . LEU A 1 25 ? 0.187 20.008 -23.081 1.00 24.34 25 LEU A CA 7
ATOM 3613 C C . LEU A 1 25 ? 1.226 19.433 -24.038 1.00 60.05 25 LEU A C 7
ATOM 3614 O O . LEU A 1 25 ? 1.829 20.162 -24.826 1.00 73.05 25 LEU A O 7
ATOM 3630 N N . ARG A 1 26 ? 1.428 18.121 -23.966 1.00 44.52 26 ARG A N 7
ATOM 3631 C CA . ARG A 1 26 ? 2.393 17.449 -24.828 1.00 23.35 26 ARG A CA 7
ATOM 3632 C C . ARG A 1 26 ? 1.737 16.298 -25.584 1.00 73.40 26 ARG A C 7
ATOM 3633 O O . ARG A 1 26 ? 1.438 16.414 -26.772 1.00 15.50 26 ARG A O 7
ATOM 3654 N N . GLN A 1 27 ? 1.517 15.187 -24.887 1.00 51.42 27 GLN A N 7
ATOM 3655 C CA . GLN A 1 27 ? 0.897 14.015 -25.494 1.00 42.30 27 GLN A CA 7
ATOM 3656 C C . GLN A 1 27 ? 0.765 12.883 -24.480 1.00 54.44 27 GLN A C 7
ATOM 3657 O O . GLN A 1 27 ? 0.884 11.708 -24.828 1.00 4.03 27 GLN A O 7
ATOM 3671 N N . HIS A 1 28 ? 0.517 13.245 -23.226 1.00 0.35 28 HIS A N 7
ATOM 3672 C CA . HIS A 1 28 ? 0.368 12.260 -22.161 1.00 31.41 28 HIS A CA 7
ATOM 3673 C C . HIS A 1 28 ? -0.650 11.191 -22.549 1.00 24.14 28 HIS A C 7
ATOM 3674 O O . HIS A 1 28 ? -1.625 11.472 -23.244 1.00 41.13 28 HIS A O 7
ATOM 3688 N N . ALA A 1 29 ? -0.415 9.964 -22.094 1.00 44.31 29 ALA A N 7
ATOM 3689 C CA . ALA A 1 29 ? -1.311 8.854 -22.392 1.00 40.34 29 ALA A CA 7
ATOM 3690 C C . ALA A 1 29 ? -1.352 7.857 -21.240 1.00 24.50 29 ALA A C 7
ATOM 3691 O O . ALA A 1 29 ? -0.480 7.861 -20.371 1.00 2.04 29 ALA A O 7
ATOM 3698 N N . PHE A 1 30 ? -2.370 7.002 -21.239 1.00 3.44 30 PHE A N 7
ATOM 3699 C CA . PHE A 1 30 ? -2.525 5.999 -20.191 1.00 43.54 30 PHE A CA 7
ATOM 3700 C C . PHE A 1 30 ? -1.291 5.105 -20.108 1.00 10.44 30 PHE A C 7
ATOM 3701 O O . PHE A 1 30 ? -0.682 4.970 -19.047 1.00 42.13 30 PHE A O 7
ATOM 3718 N N . GLY A 1 1 ? -4.994 2.789 -1.714 1.00 74.10 1 GLY A N 8
ATOM 3719 C CA . GLY A 1 1 ? -5.550 3.338 -0.491 1.00 3.21 1 GLY A CA 8
ATOM 3720 C C . GLY A 1 1 ? -6.319 4.622 -0.729 1.00 1.51 1 GLY A C 8
ATOM 3721 O O . GLY A 1 1 ? -7.443 4.596 -1.230 1.00 53.32 1 GLY A O 8
ATOM 3725 N N . ILE A 1 2 ? -5.713 5.749 -0.368 1.00 33.44 2 ILE A N 8
ATOM 3726 C CA . ILE A 1 2 ? -6.349 7.048 -0.544 1.00 53.14 2 ILE A CA 8
ATOM 3727 C C . ILE A 1 2 ? -6.078 7.608 -1.937 1.00 10.14 2 ILE A C 8
ATOM 3728 O O . ILE A 1 2 ? -5.125 7.205 -2.604 1.00 11.31 2 ILE A O 8
ATOM 3744 N N . ARG A 1 3 ? -6.921 8.540 -2.368 1.00 12.40 3 ARG A N 8
ATOM 3745 C CA . ARG A 1 3 ? -6.772 9.157 -3.681 1.00 31.32 3 ARG A CA 8
ATOM 3746 C C . ARG A 1 3 ? -7.070 10.652 -3.616 1.00 71.14 3 ARG A C 8
ATOM 3747 O O . ARG A 1 3 ? -6.358 11.464 -4.208 1.00 21.13 3 ARG A O 8
ATOM 3768 N N . CYS A 1 4 ? -8.128 11.009 -2.895 1.00 64.42 4 CYS A N 8
ATOM 3769 C CA . CYS A 1 4 ? -8.522 12.405 -2.754 1.00 5.14 4 CYS A CA 8
ATOM 3770 C C . CYS A 1 4 ? -8.204 12.921 -1.353 1.00 22.41 4 CYS A C 8
ATOM 3771 O O . CYS A 1 4 ? -8.020 12.152 -0.408 1.00 52.45 4 CYS A O 8
ATOM 3778 N N . PRO A 1 5 ? -8.137 14.253 -1.214 1.00 14.01 5 PRO A N 8
ATOM 3779 C CA . PRO A 1 5 ? -7.843 14.902 0.067 1.00 22.53 5 PRO A CA 8
ATOM 3780 C C . PRO A 1 5 ? -8.985 14.756 1.067 1.00 71.11 5 PRO A C 8
ATOM 3781 O O . PRO A 1 5 ? -9.762 15.687 1.278 1.00 51.41 5 PRO A O 8
ATOM 3792 N N . LYS A 1 6 ? -9.082 13.582 1.681 1.00 63.51 6 LYS A N 8
ATOM 3793 C CA . LYS A 1 6 ? -10.128 13.313 2.660 1.00 10.53 6 LYS A CA 8
ATOM 3794 C C . LYS A 1 6 ? -11.503 13.656 2.096 1.00 42.35 6 LYS A C 8
ATOM 3795 O O . LYS A 1 6 ? -12.162 14.586 2.562 1.00 64.14 6 LYS A O 8
ATOM 3814 N N . SER A 1 7 ? -11.930 12.899 1.090 1.00 13.03 7 SER A N 8
ATOM 3815 C CA . SER A 1 7 ? -13.226 13.125 0.461 1.00 71.43 7 SER A CA 8
ATOM 3816 C C . SER A 1 7 ? -13.462 12.127 -0.669 1.00 34.52 7 SER A C 8
ATOM 3817 O O . SER A 1 7 ? -12.724 12.100 -1.653 1.00 44.20 7 SER A O 8
ATOM 3825 N N . TRP A 1 8 ? -14.497 11.307 -0.519 1.00 1.44 8 TRP A N 8
ATOM 3826 C CA . TRP A 1 8 ? -14.832 10.307 -1.526 1.00 24.34 8 TRP A CA 8
ATOM 3827 C C . TRP A 1 8 ? -15.654 10.922 -2.652 1.00 50.13 8 TRP A C 8
ATOM 3828 O O . TRP A 1 8 ? -16.818 10.571 -2.849 1.00 24.22 8 TRP A O 8
ATOM 3849 N N . LYS A 1 9 ? -15.043 11.842 -3.391 1.00 2.22 9 LYS A N 8
ATOM 3850 C CA . LYS A 1 9 ? -15.718 12.506 -4.500 1.00 3.13 9 LYS A CA 8
ATOM 3851 C C . LYS A 1 9 ? -14.895 12.400 -5.780 1.00 5.25 9 LYS A C 8
ATOM 3852 O O . LYS A 1 9 ? -15.225 11.629 -6.680 1.00 72.35 9 LYS A O 8
ATOM 3871 N N . CYS A 1 10 ? -13.820 13.179 -5.853 1.00 32.33 10 CYS A N 8
ATOM 3872 C CA . CYS A 1 10 ? -12.949 13.172 -7.021 1.00 45.12 10 CYS A CA 8
ATOM 3873 C C . CYS A 1 10 ? -13.754 13.374 -8.302 1.00 21.33 10 CYS A C 8
ATOM 3874 O O . CYS A 1 10 ? -14.030 12.421 -9.032 1.00 4.43 10 CYS A O 8
ATOM 3881 N N . LYS A 1 11 ? -14.128 14.620 -8.568 1.00 54.42 11 LYS A N 8
ATOM 3882 C CA . LYS A 1 11 ? -14.901 14.949 -9.760 1.00 44.54 11 LYS A CA 8
ATOM 3883 C C . LYS A 1 11 ? -14.240 14.379 -11.011 1.00 45.54 11 LYS A C 8
ATOM 3884 O O . LYS A 1 11 ? -13.132 14.775 -11.374 1.00 71.43 11 LYS A O 8
ATOM 3903 N N . ALA A 1 12 ? -14.927 13.450 -11.667 1.00 62.10 12 ALA A N 8
ATOM 3904 C CA . ALA A 1 12 ? -14.408 12.829 -12.879 1.00 65.31 12 ALA A CA 8
ATOM 3905 C C . ALA A 1 12 ? -13.967 13.882 -13.890 1.00 70.22 12 ALA A C 8
ATOM 3906 O O . ALA A 1 12 ? -12.940 13.730 -14.552 1.00 71.02 12 ALA A O 8
ATOM 3913 N N . PHE A 1 13 ? -14.750 14.949 -14.005 1.00 52.22 13 PHE A N 8
ATOM 3914 C CA . PHE A 1 13 ? -14.441 16.027 -14.938 1.00 15.15 13 PHE A CA 8
ATOM 3915 C C . PHE A 1 13 ? -13.078 16.638 -14.630 1.00 4.31 13 PHE A C 8
ATOM 3916 O O . PHE A 1 13 ? -12.144 16.534 -15.426 1.00 2.34 13 PHE A O 8
ATOM 3933 N N . LYS A 1 14 ? -12.970 17.277 -13.470 1.00 33.23 14 LYS A N 8
ATOM 3934 C CA . LYS A 1 14 ? -11.722 17.905 -13.054 1.00 42.12 14 LYS A CA 8
ATOM 3935 C C . LYS A 1 14 ? -10.573 16.903 -13.082 1.00 64.43 14 LYS A C 8
ATOM 3936 O O . LYS A 1 14 ? -9.477 17.215 -13.547 1.00 24.02 14 LYS A O 8
ATOM 3955 N N . GLN A 1 15 ? -10.832 15.698 -12.584 1.00 3.02 15 GLN A N 8
ATOM 3956 C CA . GLN A 1 15 ? -9.818 14.650 -12.553 1.00 51.33 15 GLN A CA 8
ATOM 3957 C C . GLN A 1 15 ? -9.205 14.446 -13.934 1.00 64.15 15 GLN A C 8
ATOM 3958 O O . GLN A 1 15 ? -7.984 14.364 -14.077 1.00 14.55 15 GLN A O 8
ATOM 3972 N N . ARG A 1 16 ? -10.059 14.363 -14.949 1.00 45.45 16 ARG A N 8
ATOM 3973 C CA . ARG A 1 16 ? -9.600 14.167 -16.319 1.00 72.25 16 ARG A CA 8
ATOM 3974 C C . ARG A 1 16 ? -8.917 15.424 -16.850 1.00 21.22 16 ARG A C 8
ATOM 3975 O O . ARG A 1 16 ? -7.864 15.351 -17.484 1.00 32.52 16 ARG A O 8
ATOM 3996 N N . VAL A 1 17 ? -9.523 16.577 -16.586 1.00 75.13 17 VAL A N 8
ATOM 3997 C CA . VAL A 1 17 ? -8.974 17.850 -17.036 1.00 42.22 17 VAL A CA 8
ATOM 3998 C C . VAL A 1 17 ? -7.513 17.994 -16.625 1.00 62.03 17 VAL A C 8
ATOM 3999 O O . VAL A 1 17 ? -6.688 18.496 -17.390 1.00 63.30 17 VAL A O 8
ATOM 4012 N N . LEU A 1 18 ? -7.199 17.550 -15.413 1.00 44.32 18 LEU A N 8
ATOM 4013 C CA . LEU A 1 18 ? -5.836 17.629 -14.899 1.00 65.44 18 LEU A CA 8
ATOM 4014 C C . LEU A 1 18 ? -4.846 17.016 -15.885 1.00 61.41 18 LEU A C 8
ATOM 4015 O O . LEU A 1 18 ? -3.778 17.573 -16.137 1.00 44.32 18 LEU A O 8
ATOM 4031 N N . LYS A 1 19 ? -5.209 15.865 -16.442 1.00 12.31 19 LYS A N 8
ATOM 4032 C CA . LYS A 1 19 ? -4.356 15.177 -17.403 1.00 71.13 19 LYS A CA 8
ATOM 4033 C C . LYS A 1 19 ? -4.559 15.735 -18.808 1.00 43.52 19 LYS A C 8
ATOM 4034 O O . LYS A 1 19 ? -3.620 15.799 -19.602 1.00 72.24 19 LYS A O 8
ATOM 4053 N N . ARG A 1 20 ? -5.789 16.140 -19.107 1.00 44.44 20 ARG A N 8
ATOM 4054 C CA . ARG A 1 20 ? -6.114 16.694 -20.416 1.00 65.04 20 ARG A CA 8
ATOM 4055 C C . ARG A 1 20 ? -5.169 17.838 -20.772 1.00 41.24 20 ARG A C 8
ATOM 4056 O O . ARG A 1 20 ? -4.669 17.918 -21.895 1.00 41.33 20 ARG A O 8
ATOM 4077 N N . LEU A 1 21 ? -4.929 18.722 -19.810 1.00 33.21 21 LEU A N 8
ATOM 4078 C CA . LEU A 1 21 ? -4.045 19.863 -20.021 1.00 61.43 21 LEU A CA 8
ATOM 4079 C C . LEU A 1 21 ? -2.682 19.407 -20.533 1.00 1.52 21 LEU A C 8
ATOM 4080 O O . LEU A 1 21 ? -2.039 20.102 -21.322 1.00 33.14 21 LEU A O 8
ATOM 4096 N N . LEU A 1 22 ? -2.247 18.237 -20.081 1.00 31.53 22 LEU A N 8
ATOM 4097 C CA . LEU A 1 22 ? -0.961 17.687 -20.494 1.00 63.52 22 LEU A CA 8
ATOM 4098 C C . LEU A 1 22 ? -1.047 17.096 -21.898 1.00 30.32 22 LEU A C 8
ATOM 4099 O O . LEU A 1 22 ? -0.302 17.490 -22.795 1.00 34.12 22 LEU A O 8
ATOM 4115 N N . ALA A 1 23 ? -1.962 16.149 -22.081 1.00 12.53 23 ALA A N 8
ATOM 4116 C CA . ALA A 1 23 ? -2.149 15.508 -23.376 1.00 20.51 23 ALA A CA 8
ATOM 4117 C C . ALA A 1 23 ? -2.285 16.543 -24.487 1.00 64.23 23 ALA A C 8
ATOM 4118 O O . ALA A 1 23 ? -1.754 16.364 -25.583 1.00 23.10 23 ALA A O 8
ATOM 4125 N N . MET A 1 24 ? -3.000 17.625 -24.197 1.00 45.05 24 MET A N 8
ATOM 4126 C CA . MET A 1 24 ? -3.204 18.689 -25.173 1.00 51.24 24 MET A CA 8
ATOM 4127 C C . MET A 1 24 ? -1.966 19.573 -25.281 1.00 42.33 24 MET A C 8
ATOM 4128 O O . MET A 1 24 ? -1.584 19.993 -26.374 1.00 45.14 24 MET A O 8
ATOM 4142 N N . LEU A 1 25 ? -1.343 19.853 -24.142 1.00 20.13 25 LEU A N 8
ATOM 4143 C CA . LEU A 1 25 ? -0.147 20.688 -24.108 1.00 72.13 25 LEU A CA 8
ATOM 4144 C C . LEU A 1 25 ? 0.906 20.170 -25.082 1.00 63.31 25 LEU A C 8
ATOM 4145 O O . LEU A 1 25 ? 1.380 20.905 -25.949 1.00 33.32 25 LEU A O 8
ATOM 4161 N N . ARG A 1 26 ? 1.267 18.899 -24.934 1.00 41.14 26 ARG A N 8
ATOM 4162 C CA . ARG A 1 26 ? 2.264 18.282 -25.801 1.00 53.24 26 ARG A CA 8
ATOM 4163 C C . ARG A 1 26 ? 1.715 17.010 -26.440 1.00 63.34 26 ARG A C 8
ATOM 4164 O O . ARG A 1 26 ? 1.347 17.003 -27.615 1.00 25.02 26 ARG A O 8
ATOM 4185 N N . GLN A 1 27 ? 1.665 15.936 -25.659 1.00 73.30 27 GLN A N 8
ATOM 4186 C CA . GLN A 1 27 ? 1.163 14.658 -26.150 1.00 35.34 27 GLN A CA 8
ATOM 4187 C C . GLN A 1 27 ? 1.216 13.596 -25.056 1.00 63.22 27 GLN A C 8
ATOM 4188 O O . GLN A 1 27 ? 1.460 12.420 -25.330 1.00 1.13 27 GLN A O 8
ATOM 4202 N N . HIS A 1 28 ? 0.987 14.018 -23.817 1.00 25.34 28 HIS A N 8
ATOM 4203 C CA . HIS A 1 28 ? 1.010 13.102 -22.681 1.00 53.32 28 HIS A CA 8
ATOM 4204 C C . HIS A 1 28 ? 0.111 11.896 -22.938 1.00 1.31 28 HIS A C 8
ATOM 4205 O O . HIS A 1 28 ? -0.888 11.995 -23.650 1.00 21.03 28 HIS A O 8
ATOM 4219 N N . ALA A 1 29 ? 0.474 10.759 -22.354 1.00 0.01 29 ALA A N 8
ATOM 4220 C CA . ALA A 1 29 ? -0.300 9.535 -22.519 1.00 21.15 29 ALA A CA 8
ATOM 4221 C C . ALA A 1 29 ? -0.091 8.591 -21.339 1.00 72.34 29 ALA A C 8
ATOM 4222 O O . ALA A 1 29 ? 1.018 8.465 -20.821 1.00 23.22 29 ALA A O 8
ATOM 4229 N N . PHE A 1 30 ? -1.165 7.929 -20.920 1.00 2.42 30 PHE A N 8
ATOM 4230 C CA . PHE A 1 30 ? -1.099 6.997 -19.800 1.00 54.50 30 PHE A CA 8
ATOM 4231 C C . PHE A 1 30 ? -0.138 5.852 -20.101 1.00 62.35 30 PHE A C 8
ATOM 4232 O O . PHE A 1 30 ? 0.777 5.576 -19.326 1.00 52.20 30 PHE A O 8
ATOM 4249 N N . GLY A 1 1 ? -4.079 5.065 -7.527 1.00 53.43 1 GL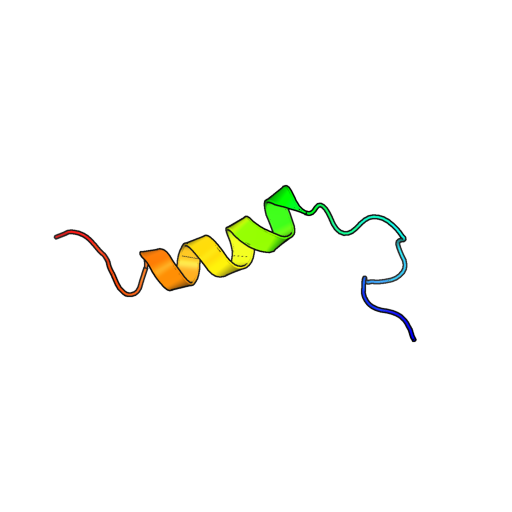Y A N 9
ATOM 4250 C CA . GLY A 1 1 ? -5.193 5.740 -8.168 1.00 11.24 1 GLY A CA 9
ATOM 4251 C C . GLY A 1 1 ? -5.164 7.240 -7.951 1.00 52.21 1 GLY A C 9
ATOM 4252 O O . GLY A 1 1 ? -4.093 7.843 -7.879 1.00 62.11 1 GLY A O 9
ATOM 4256 N N . ILE A 1 2 ? -6.343 7.844 -7.849 1.00 12.51 2 ILE A N 9
ATOM 4257 C CA . ILE A 1 2 ? -6.448 9.283 -7.640 1.00 50.22 2 ILE A CA 9
ATOM 4258 C C . ILE A 1 2 ? -6.388 9.629 -6.156 1.00 53.33 2 ILE A C 9
ATOM 4259 O O . ILE A 1 2 ? -6.647 8.783 -5.300 1.00 51.23 2 ILE A O 9
ATOM 4275 N N . ARG A 1 3 ? -6.047 10.879 -5.859 1.00 71.20 3 ARG A N 9
ATOM 4276 C CA . ARG A 1 3 ? -5.954 11.337 -4.478 1.00 50.53 3 ARG A CA 9
ATOM 4277 C C . ARG A 1 3 ? -6.709 12.650 -4.289 1.00 71.13 3 ARG A C 9
ATOM 4278 O O . ARG A 1 3 ? -6.215 13.720 -4.646 1.00 23.05 3 ARG A O 9
ATOM 4299 N N . CYS A 1 4 ? -7.910 12.560 -3.727 1.00 43.11 4 CYS A N 9
ATOM 4300 C CA . CYS A 1 4 ? -8.734 13.739 -3.491 1.00 74.12 4 CYS A CA 9
ATOM 4301 C C . CYS A 1 4 ? -8.465 14.323 -2.107 1.00 74.13 4 CYS A C 9
ATOM 4302 O O . CYS A 1 4 ? -7.937 13.657 -1.217 1.00 65.21 4 CYS A O 9
ATOM 4309 N N . PRO A 1 5 ? -8.838 15.598 -1.920 1.00 71.25 5 PRO A N 9
ATOM 4310 C CA . PRO A 1 5 ? -8.648 16.300 -0.648 1.00 31.33 5 PRO A CA 9
ATOM 4311 C C . PRO A 1 5 ? -9.564 15.769 0.450 1.00 70.54 5 PRO A C 9
ATOM 4312 O O . PRO A 1 5 ? -10.583 16.380 0.772 1.00 31.52 5 PRO A O 9
ATOM 4323 N N . LYS A 1 6 ? -9.195 14.627 1.021 1.00 2.20 6 LYS A N 9
ATOM 4324 C CA . LYS A 1 6 ? -9.982 14.014 2.084 1.00 22.51 6 LYS A CA 9
ATOM 4325 C C . LYS A 1 6 ? -11.442 13.873 1.668 1.00 75.22 6 LYS A C 9
ATOM 4326 O O . LYS A 1 6 ? -12.329 14.488 2.261 1.00 62.51 6 LYS A O 9
ATOM 4345 N N . SER A 1 7 ? -11.686 13.059 0.646 1.00 70.24 7 SER A N 9
ATOM 4346 C CA . SER A 1 7 ? -13.039 12.839 0.149 1.00 53.21 7 SER A CA 9
ATOM 4347 C C . SER A 1 7 ? -13.035 11.873 -1.032 1.00 45.41 7 SER A C 9
ATOM 4348 O O . SER A 1 7 ? -12.444 12.154 -2.075 1.00 4.11 7 SER A O 9
ATOM 4356 N N . TRP A 1 8 ? -13.697 10.735 -0.860 1.00 0.42 8 TRP A N 9
ATOM 4357 C CA . TRP A 1 8 ? -13.770 9.727 -1.911 1.00 24.20 8 TRP A CA 9
ATOM 4358 C C . TRP A 1 8 ? -14.879 10.055 -2.905 1.00 5.04 8 TRP A C 9
ATOM 4359 O O . TRP A 1 8 ? -15.856 9.316 -3.027 1.00 24.13 8 TRP A O 9
ATOM 4380 N N . LYS A 1 9 ? -14.722 11.168 -3.613 1.00 64.25 9 LYS A N 9
ATOM 4381 C CA . LYS A 1 9 ? -15.709 11.594 -4.598 1.00 62.23 9 LYS A CA 9
ATOM 4382 C C . LYS A 1 9 ? -15.045 11.899 -5.937 1.00 41.13 9 LYS A C 9
ATOM 4383 O O . LYS A 1 9 ? -15.152 11.122 -6.887 1.00 14.14 9 LYS A O 9
ATOM 4402 N N . CYS A 1 10 ? -14.357 13.034 -6.007 1.00 15.15 10 CYS A N 9
ATOM 4403 C CA . CYS A 1 10 ? -13.675 13.442 -7.228 1.00 61.04 10 CYS A CA 9
ATOM 4404 C C . CYS A 1 10 ? -14.652 13.515 -8.399 1.00 24.04 10 CYS A C 9
ATOM 4405 O O . CYS A 1 10 ? -14.858 12.533 -9.112 1.00 43.24 10 CYS A O 9
ATOM 4412 N N . LYS A 1 11 ? -15.251 14.685 -8.590 1.00 4.52 11 LYS A N 9
ATOM 4413 C CA . LYS A 1 11 ? -16.205 14.889 -9.674 1.00 5.45 11 LYS A CA 9
ATOM 4414 C C . LYS A 1 11 ? -15.618 14.438 -11.007 1.00 44.11 11 LYS A C 9
ATOM 4415 O O . LYS A 1 11 ? -14.413 14.548 -11.235 1.00 32.13 11 LYS A O 9
ATOM 4434 N N . ALA A 1 12 ? -16.477 13.932 -11.886 1.00 22.35 12 ALA A N 9
ATOM 4435 C CA . ALA A 1 12 ? -16.043 13.468 -13.198 1.00 34.44 12 ALA A CA 9
ATOM 4436 C C . ALA A 1 12 ? -15.220 14.534 -13.913 1.00 33.43 12 ALA A C 9
ATOM 4437 O O . ALA A 1 12 ? -14.222 14.227 -14.565 1.00 53.44 12 ALA A O 9
ATOM 4444 N N . PHE A 1 13 ? -15.645 15.786 -13.786 1.00 53.33 13 PHE A N 9
ATOM 4445 C CA . PHE A 1 13 ? -14.948 16.898 -14.422 1.00 51.03 13 PHE A CA 9
ATOM 4446 C C . PHE A 1 13 ? -13.494 16.961 -13.965 1.00 3.12 13 PHE A C 9
ATOM 4447 O O . PHE A 1 13 ? -12.572 16.790 -14.763 1.00 4.44 13 PHE A O 9
ATOM 4464 N N . LYS A 1 14 ? -13.296 17.208 -12.674 1.00 40.04 14 LYS A N 9
ATOM 4465 C CA . LYS A 1 14 ? -11.955 17.294 -12.108 1.00 32.51 14 LYS A CA 9
ATOM 4466 C C . LYS A 1 14 ? -11.153 16.034 -12.417 1.00 23.43 14 LYS A C 9
ATOM 4467 O O . LYS A 1 14 ? -9.958 16.103 -12.701 1.00 45.25 14 LYS A O 9
ATOM 4486 N N . GLN A 1 15 ? -11.818 14.885 -12.359 1.00 74.44 15 GLN A N 9
ATOM 4487 C CA . GLN A 1 15 ? -11.166 13.610 -12.634 1.00 21.10 15 GLN A CA 9
ATOM 4488 C C . GLN A 1 15 ? -10.516 13.617 -14.013 1.00 44.25 15 GLN A C 9
ATOM 4489 O O . GLN A 1 15 ? -9.361 13.220 -14.168 1.00 63.30 15 GLN A O 9
ATOM 4503 N N . ARG A 1 16 ? -11.265 14.071 -15.013 1.00 3.31 16 ARG A N 9
ATOM 4504 C CA . ARG A 1 16 ? -10.761 14.129 -16.380 1.00 33.40 16 ARG A CA 9
ATOM 4505 C C . ARG A 1 16 ? -9.723 15.237 -16.531 1.00 71.40 16 ARG A C 9
ATOM 4506 O O . ARG A 1 16 ? -8.683 15.045 -17.160 1.00 45.35 16 ARG A O 9
ATOM 4527 N N . VAL A 1 17 ? -10.014 16.396 -15.950 1.00 3.24 17 VAL A N 9
ATOM 4528 C CA . VAL A 1 17 ? -9.106 17.535 -16.019 1.00 23.22 17 VAL A CA 9
ATOM 4529 C C . VAL A 1 17 ? -7.698 17.142 -15.585 1.00 0.34 17 VAL A C 9
ATOM 4530 O O . VAL A 1 17 ? -6.709 17.582 -16.174 1.00 35.51 17 VAL A O 9
ATOM 4543 N N . LEU A 1 18 ? -7.614 16.312 -14.551 1.00 3.52 18 LEU A N 9
ATOM 4544 C CA . LEU A 1 18 ? -6.326 15.859 -14.037 1.00 1.03 18 LEU A CA 9
ATOM 4545 C C . LEU A 1 18 ? -5.462 15.289 -15.157 1.00 75.34 18 LEU A C 9
ATOM 4546 O O . LEU A 1 18 ? -4.269 15.577 -15.244 1.00 43.04 18 LEU A O 9
ATOM 4562 N N . LYS A 1 19 ? -6.074 14.479 -16.015 1.00 54.21 19 LYS A N 9
ATOM 4563 C CA . LYS A 1 19 ? -5.364 13.870 -17.133 1.00 40.34 19 LYS A CA 9
ATOM 4564 C C . LYS A 1 19 ? -5.298 14.826 -18.321 1.00 22.52 19 LYS A C 9
ATOM 4565 O O . LYS A 1 19 ? -4.317 14.838 -19.065 1.00 52.41 19 LYS A O 9
ATOM 4584 N N . ARG A 1 20 ? -6.346 15.624 -18.491 1.00 11.51 20 ARG A N 9
ATOM 4585 C CA . ARG A 1 20 ? -6.406 16.583 -19.588 1.00 11.13 20 ARG A CA 9
ATOM 4586 C C . ARG A 1 20 ? -5.164 17.469 -19.604 1.00 1.00 20 ARG A C 9
ATOM 4587 O O . ARG A 1 20 ? -4.574 17.710 -20.658 1.00 40.31 20 ARG A O 9
ATOM 4608 N N . LEU A 1 21 ? -4.772 17.951 -18.430 1.00 13.42 21 LEU A N 9
ATOM 4609 C CA . LEU A 1 21 ? -3.600 18.811 -18.308 1.00 52.44 21 LEU A CA 9
ATOM 4610 C C . LEU A 1 21 ? -2.374 18.151 -18.930 1.00 4.13 21 LEU A C 9
ATOM 4611 O O . LEU A 1 21 ? -1.508 18.826 -19.488 1.00 41.05 21 LEU A O 9
ATOM 4627 N N . LEU A 1 22 ? -2.306 16.828 -18.830 1.00 54.14 22 LEU A N 9
ATOM 4628 C CA . LEU A 1 22 ? -1.187 16.075 -19.385 1.00 4.12 22 LEU A CA 9
ATOM 4629 C C . LEU A 1 22 ? -1.318 15.940 -20.898 1.00 65.24 22 LEU A C 9
ATOM 4630 O O . LEU A 1 22 ? -0.426 16.339 -21.647 1.00 1.34 22 LEU A O 9
ATOM 4646 N N . ALA A 1 23 ? -2.436 15.376 -21.342 1.00 70.34 23 ALA A N 9
ATOM 4647 C CA . ALA A 1 23 ? -2.686 15.192 -22.767 1.00 23.14 23 ALA A CA 9
ATOM 4648 C C . ALA A 1 23 ? -2.450 16.487 -23.537 1.00 23.40 23 ALA A C 9
ATOM 4649 O O . ALA A 1 23 ? -1.902 16.473 -24.639 1.00 5.03 23 ALA A O 9
ATOM 4656 N N . MET A 1 24 ? -2.868 17.603 -22.950 1.00 43.42 24 MET A N 9
ATOM 4657 C CA . MET A 1 24 ? -2.701 18.907 -23.582 1.00 62.14 24 MET A CA 9
ATOM 4658 C C . MET A 1 24 ? -1.266 19.403 -23.435 1.00 21.02 24 MET A C 9
ATOM 4659 O O . MET A 1 24 ? -0.700 19.981 -24.363 1.00 44.33 24 MET A O 9
ATOM 4673 N N . LEU A 1 25 ? -0.683 19.174 -22.263 1.00 72.12 25 LEU A N 9
ATOM 4674 C CA . LEU A 1 25 ? 0.686 19.598 -21.994 1.00 45.00 25 LEU A CA 9
ATOM 4675 C C . LEU A 1 25 ? 1.636 19.093 -23.076 1.00 35.20 25 LEU A C 9
ATOM 4676 O O . LEU A 1 25 ? 2.356 19.874 -23.697 1.00 65.22 25 LEU A O 9
ATOM 4692 N N . ARG A 1 26 ? 1.628 17.782 -23.297 1.00 44.43 26 ARG A N 9
ATOM 4693 C CA . ARG A 1 26 ? 2.488 17.173 -24.305 1.00 52.01 26 ARG A CA 9
ATOM 4694 C C . ARG A 1 26 ? 1.670 16.331 -25.280 1.00 30.22 26 ARG A C 9
ATOM 4695 O O . ARG A 1 26 ? 1.408 16.749 -26.407 1.00 50.31 26 ARG A O 9
ATOM 4716 N N . GLN A 1 27 ? 1.271 15.143 -24.837 1.00 31.11 27 GLN A N 9
ATOM 4717 C CA . GLN A 1 27 ? 0.484 14.242 -25.671 1.00 43.10 27 GLN A CA 9
ATOM 4718 C C . GLN A 1 27 ? 0.164 12.951 -24.926 1.00 30.43 27 GLN A C 9
ATOM 4719 O O . GLN A 1 27 ? 0.104 11.875 -25.523 1.00 53.41 27 GLN A O 9
ATOM 4733 N N . HIS A 1 28 ? -0.040 13.063 -23.617 1.00 54.41 28 HIS A N 9
ATOM 4734 C CA . HIS A 1 28 ? -0.355 11.904 -22.790 1.00 1.13 28 HIS A CA 9
ATOM 4735 C C . HIS A 1 28 ? -1.521 11.117 -23.379 1.00 34.51 28 HIS A C 9
ATOM 4736 O O . HIS A 1 28 ? -2.397 11.682 -24.033 1.00 31.11 28 HIS A O 9
ATOM 4750 N N . ALA A 1 29 ? -1.525 9.809 -23.143 1.00 32.41 29 ALA A N 9
ATOM 4751 C CA . ALA A 1 29 ? -2.584 8.944 -23.649 1.00 11.20 29 ALA A CA 9
ATOM 4752 C C . ALA A 1 29 ? -2.484 7.546 -23.050 1.00 34.53 29 ALA A C 9
ATOM 4753 O O . ALA A 1 29 ? -1.909 6.640 -23.654 1.00 4.14 29 ALA A O 9
ATOM 4760 N N . PHE A 1 30 ? -3.048 7.376 -21.858 1.00 71.33 30 PHE A N 9
ATOM 4761 C CA . PHE A 1 30 ? -3.021 6.087 -21.176 1.00 40.04 30 PHE A CA 9
ATOM 4762 C C . PHE A 1 30 ? -3.779 5.032 -21.977 1.00 0.10 30 PHE A C 9
ATOM 4763 O O . PHE A 1 30 ? -4.375 5.333 -23.011 1.00 3.14 30 PHE A O 9
ATOM 4780 N N . GLY A 1 1 ? -3.834 3.016 -6.679 1.00 12.12 1 GLY A N 10
ATOM 4781 C CA . GLY A 1 1 ? -5.159 3.470 -7.058 1.00 75.43 1 GLY A CA 10
ATOM 4782 C C . GLY A 1 1 ? -5.359 4.951 -6.808 1.00 11.22 1 GLY A C 10
ATOM 4783 O O . GLY A 1 1 ? -4.437 5.644 -6.376 1.00 72.00 1 GLY A O 10
ATOM 4787 N N . ILE A 1 2 ? -6.565 5.439 -7.081 1.00 23.54 2 ILE A N 10
ATOM 4788 C CA . ILE A 1 2 ? -6.881 6.847 -6.883 1.00 13.55 2 ILE A CA 10
ATOM 4789 C C . ILE A 1 2 ? -7.339 7.112 -5.452 1.00 52.33 2 ILE A C 10
ATOM 4790 O O . ILE A 1 2 ? -7.770 6.199 -4.748 1.00 63.44 2 ILE A O 10
ATOM 4806 N N . ARG A 1 3 ? -7.245 8.369 -5.030 1.00 22.23 3 ARG A N 10
ATOM 4807 C CA . ARG A 1 3 ? -7.650 8.754 -3.683 1.00 40.44 3 ARG A CA 10
ATOM 4808 C C . ARG A 1 3 ? -7.735 10.273 -3.555 1.00 62.40 3 ARG A C 10
ATOM 4809 O O . ARG A 1 3 ? -7.029 11.005 -4.249 1.00 0.43 3 ARG A O 10
ATOM 4830 N N . CYS A 1 4 ? -8.603 10.738 -2.664 1.00 15.22 4 CYS A N 10
ATOM 4831 C CA . CYS A 1 4 ? -8.782 12.168 -2.444 1.00 53.34 4 CYS A CA 10
ATOM 4832 C C . CYS A 1 4 ? -8.382 12.555 -1.023 1.00 75.23 4 CYS A C 10
ATOM 4833 O O . CYS A 1 4 ? -8.311 11.718 -0.123 1.00 1.43 4 CYS A O 10
ATOM 4840 N N . PRO A 1 5 ? -8.116 13.853 -0.816 1.00 62.11 5 PRO A N 10
ATOM 4841 C CA . PRO A 1 5 ? -7.720 14.380 0.493 1.00 44.51 5 PRO A CA 10
ATOM 4842 C C . PRO A 1 5 ? -8.865 14.354 1.499 1.00 0.32 5 PRO A C 10
ATOM 4843 O O . PRO A 1 5 ? -9.492 15.379 1.769 1.00 3.13 5 PRO A O 10
ATOM 4854 N N . LYS A 1 6 ? -9.134 13.176 2.052 1.00 4.43 6 LYS A N 10
ATOM 4855 C CA . LYS A 1 6 ? -10.203 13.016 3.031 1.00 44.12 6 LYS A CA 10
ATOM 4856 C C . LYS A 1 6 ? -11.513 13.591 2.504 1.00 54.22 6 LYS A C 10
ATOM 4857 O O . LYS A 1 6 ? -12.019 14.586 3.023 1.00 42.31 6 LYS A O 10
ATOM 4876 N N . SER A 1 7 ? -12.060 12.957 1.471 1.00 44.41 7 SER A N 10
ATOM 4877 C CA . SER A 1 7 ? -13.311 13.408 0.872 1.00 23.25 7 SER A CA 10
ATOM 4878 C C . SER A 1 7 ? -13.706 12.513 -0.299 1.00 3.33 7 SER A C 10
ATOM 4879 O O . SER A 1 7 ? -12.987 12.423 -1.294 1.00 74.32 7 SER A O 10
ATOM 4887 N N . TRP A 1 8 ? -14.852 11.855 -0.171 1.00 61.22 8 TRP A N 10
ATOM 4888 C CA . TRP A 1 8 ? -15.343 10.967 -1.219 1.00 34.34 8 TRP A CA 10
ATOM 4889 C C . TRP A 1 8 ? -16.071 11.754 -2.303 1.00 3.11 8 TRP A C 10
ATOM 4890 O O . TRP A 1 8 ? -17.276 11.594 -2.498 1.00 1.52 8 TRP A O 10
ATOM 4911 N N . LYS A 1 9 ? -15.332 12.605 -3.007 1.00 24.40 9 LYS A N 10
ATOM 4912 C CA . LYS A 1 9 ? -15.905 13.416 -4.074 1.00 14.55 9 LYS A CA 10
ATOM 4913 C C . LYS A 1 9 ? -15.119 13.247 -5.369 1.00 51.05 9 LYS A C 10
ATOM 4914 O O . LYS A 1 9 ? -15.572 12.579 -6.300 1.00 1.14 9 LYS A O 10
ATOM 4933 N N . CYS A 1 10 ? -13.939 13.855 -5.424 1.00 25.43 10 CYS A N 10
ATOM 4934 C CA . CYS A 1 10 ? -13.088 13.770 -6.605 1.00 11.52 10 CYS A CA 10
ATOM 4935 C C . CYS A 1 10 ? -13.864 14.153 -7.862 1.00 1.00 10 CYS A C 10
ATOM 4936 O O . CYS A 1 10 ? -14.346 13.289 -8.595 1.00 43.10 10 CYS A O 10
ATOM 4943 N N . LYS A 1 11 ? -13.980 15.454 -8.105 1.00 54.04 11 LYS A N 10
ATOM 4944 C CA . LYS A 1 11 ? -14.696 15.953 -9.274 1.00 4.21 11 LYS A CA 10
ATOM 4945 C C . LYS A 1 11 ? -14.194 15.280 -10.547 1.00 73.44 11 LYS A C 10
ATOM 4946 O O . LYS A 1 11 ? -13.060 15.499 -10.971 1.00 70.43 11 LYS A O 10
ATOM 4965 N N . ALA A 1 12 ? -15.048 14.461 -11.153 1.00 63.44 12 ALA A N 10
ATOM 4966 C CA . ALA A 1 12 ? -14.692 13.758 -12.380 1.00 52.32 12 ALA A CA 10
ATOM 4967 C C . ALA A 1 12 ? -14.150 14.724 -13.428 1.00 42.22 12 ALA A C 10
ATOM 4968 O O . ALA A 1 12 ? -13.196 14.411 -14.141 1.00 4.34 12 ALA A O 10
ATOM 4975 N N . PHE A 1 13 ? -14.765 15.899 -13.518 1.00 25.12 13 PHE A N 10
ATOM 4976 C CA . PHE A 1 13 ? -14.344 16.910 -14.481 1.00 11.34 13 PHE A CA 10
ATOM 4977 C C . PHE A 1 13 ? -12.897 17.328 -14.234 1.00 14.11 13 PHE A C 10
ATOM 4978 O O . PHE A 1 13 ? -12.015 17.066 -15.051 1.00 60.14 13 PHE A O 10
ATOM 4995 N N . LYS A 1 14 ? -12.662 17.981 -13.101 1.00 25.43 14 LYS A N 10
ATOM 4996 C CA . LYS A 1 14 ? -11.323 18.435 -12.744 1.00 0.35 14 LYS A CA 10
ATOM 4997 C C . LYS A 1 14 ? -10.329 17.279 -12.774 1.00 72.51 14 LYS A C 10
ATOM 4998 O O . LYS A 1 14 ? -9.157 17.464 -13.101 1.00 14.40 14 LYS A O 10
ATOM 5017 N N . GLN A 1 15 ? -10.806 16.086 -12.433 1.00 22.41 15 GLN A N 10
ATOM 5018 C CA . GLN A 1 15 ? -9.958 14.899 -12.423 1.00 12.34 15 GLN A CA 10
ATOM 5019 C C . GLN A 1 15 ? -9.400 14.617 -13.814 1.00 33.34 15 GLN A C 10
ATOM 5020 O O . GLN A 1 15 ? -8.200 14.399 -13.979 1.00 41.31 15 GLN A O 10
ATOM 5034 N N . ARG A 1 16 ? -10.279 14.621 -14.810 1.00 53.04 16 ARG A N 10
ATOM 5035 C CA . ARG A 1 16 ? -9.875 14.363 -16.187 1.00 45.51 16 ARG A CA 10
ATOM 5036 C C . ARG A 1 16 ? -9.099 15.548 -16.756 1.00 53.05 16 ARG A C 10
ATOM 5037 O O . ARG A 1 16 ? -8.057 15.375 -17.389 1.00 11.55 16 ARG A O 10
ATOM 5058 N N . VAL A 1 17 ? -9.616 16.751 -16.528 1.00 41.45 17 VAL A N 10
ATOM 5059 C CA . VAL A 1 17 ? -8.973 17.965 -17.018 1.00 24.21 17 VAL A CA 10
ATOM 5060 C C . VAL A 1 17 ? -7.503 18.008 -16.615 1.00 1.50 17 VAL A C 10
ATOM 5061 O O . VAL A 1 17 ? -6.644 18.411 -17.401 1.00 21.32 17 VAL A O 10
ATOM 5074 N N . LEU A 1 18 ? -7.220 17.592 -15.386 1.00 23.31 18 LEU A N 10
ATOM 5075 C CA . LEU A 1 18 ? -5.852 17.582 -14.877 1.00 55.12 18 LEU A CA 10
ATOM 5076 C C . LEU A 1 18 ? -4.920 16.850 -15.837 1.00 23.15 18 LEU A C 10
ATOM 5077 O O . LEU A 1 18 ? -3.805 17.301 -16.102 1.00 54.33 18 LEU A O 10
ATOM 5093 N N . LYS A 1 19 ? -5.383 15.718 -16.356 1.00 30.15 19 LYS A N 10
ATOM 5094 C CA . LYS A 1 19 ? -4.593 14.924 -17.289 1.00 21.33 19 LYS A CA 10
ATOM 5095 C C . LYS A 1 19 ? -4.740 15.451 -18.712 1.00 44.43 19 LYS A C 10
ATOM 5096 O O . LYS A 1 19 ? -3.794 15.411 -19.500 1.00 11.24 19 LYS A O 10
ATOM 5115 N N . ARG A 1 20 ? -5.930 15.947 -19.035 1.00 62.21 20 ARG A N 10
ATOM 5116 C CA . ARG A 1 20 ? -6.199 16.483 -20.364 1.00 34.21 20 ARG A CA 10
ATOM 5117 C C . ARG A 1 20 ? -5.162 17.534 -20.747 1.00 2.02 20 ARG A C 10
ATOM 5118 O O . ARG A 1 20 ? -4.651 17.538 -21.868 1.00 24.05 20 ARG A O 10
ATOM 5139 N N . LEU A 1 21 ? -4.856 18.424 -19.810 1.00 3.33 21 LEU A N 10
ATOM 5140 C CA . LEU A 1 21 ? -3.879 19.482 -20.048 1.00 72.45 21 LEU A CA 10
ATOM 5141 C C . LEU A 1 21 ? -2.554 18.900 -20.531 1.00 53.22 21 LEU A C 10
ATOM 5142 O O . LEU A 1 21 ? -1.850 19.514 -21.334 1.00 11.42 21 LEU A O 10
ATOM 5158 N N . LEU A 1 22 ? -2.221 17.712 -20.039 1.00 53.11 22 LEU A N 10
ATOM 5159 C CA . LEU A 1 22 ? -0.981 17.046 -20.422 1.00 34.41 22 LEU A CA 10
ATOM 5160 C C . LEU A 1 22 ? -1.105 16.419 -21.807 1.00 40.42 22 LEU A C 10
ATOM 5161 O O . LEU A 1 22 ? -0.323 16.722 -22.708 1.00 21.21 22 LEU A O 10
ATOM 5177 N N . ALA A 1 23 ? -2.094 15.547 -21.970 1.00 71.14 23 ALA A N 10
ATOM 5178 C CA . ALA A 1 23 ? -2.323 14.882 -23.247 1.00 20.40 23 ALA A CA 10
ATOM 5179 C C . ALA A 1 23 ? -2.360 15.888 -24.392 1.00 12.32 23 ALA A C 10
ATOM 5180 O O . ALA A 1 23 ? -1.836 15.630 -25.475 1.00 33.10 23 ALA A O 10
ATOM 5187 N N . MET A 1 24 ? -2.983 17.036 -24.145 1.00 32.24 24 MET A N 10
ATOM 5188 C CA . MET A 1 24 ? -3.088 18.081 -25.156 1.00 1.43 24 MET A CA 10
ATOM 5189 C C . MET A 1 24 ? -1.779 18.856 -25.274 1.00 13.31 24 MET A C 10
ATOM 5190 O O . MET A 1 24 ? -1.352 19.208 -26.374 1.00 42.42 24 MET A O 10
ATOM 5204 N N . LEU A 1 25 ? -1.148 19.119 -24.135 1.00 43.12 25 LEU A N 10
ATOM 5205 C CA . LEU A 1 25 ? 0.113 19.853 -24.111 1.00 71.12 25 LEU A CA 10
ATOM 5206 C C . LEU A 1 25 ? 1.129 19.221 -25.057 1.00 22.54 25 LEU A C 10
ATOM 5207 O O . LEU A 1 25 ? 1.669 19.887 -25.940 1.00 1.24 25 LEU A O 10
ATOM 5223 N N . ARG A 1 26 ? 1.383 17.930 -24.866 1.00 45.04 26 ARG A N 10
ATOM 5224 C CA . ARG A 1 26 ? 2.334 17.207 -25.703 1.00 1.22 26 ARG A CA 10
ATOM 5225 C C . ARG A 1 26 ? 1.688 15.966 -26.312 1.00 24.04 26 ARG A C 10
ATOM 5226 O O . ARG A 1 26 ? 1.332 15.955 -27.490 1.00 4.14 26 ARG A O 10
ATOM 5247 N N . GLN A 1 27 ? 1.542 14.923 -25.501 1.00 13.34 27 GLN A N 10
ATOM 5248 C CA . GLN A 1 27 ? 0.940 13.677 -25.960 1.00 43.14 27 GLN A CA 10
ATOM 5249 C C . GLN A 1 27 ? 0.889 12.649 -24.835 1.00 3.43 27 GLN A C 10
ATOM 5250 O O . GLN A 1 27 ? 1.034 11.449 -25.069 1.00 3.12 27 GLN A O 10
ATOM 5264 N N . HIS A 1 28 ? 0.683 13.128 -23.612 1.00 13.11 28 HIS A N 10
ATOM 5265 C CA . HIS A 1 28 ? 0.612 12.250 -22.449 1.00 44.31 28 HIS A CA 10
ATOM 5266 C C . HIS A 1 28 ? -0.383 11.118 -22.682 1.00 53.15 28 HIS A C 10
ATOM 5267 O O . HIS A 1 28 ? -1.300 11.243 -23.494 1.00 33.53 28 HIS A O 10
ATOM 5281 N N . ALA A 1 29 ? -0.195 10.014 -21.966 1.00 54.35 29 ALA A N 10
ATOM 5282 C CA . ALA A 1 29 ? -1.077 8.861 -22.095 1.00 15.11 29 ALA A CA 10
ATOM 5283 C C . ALA A 1 29 ? -1.814 8.585 -20.788 1.00 62.04 29 ALA A C 10
ATOM 5284 O O . ALA A 1 29 ? -1.355 8.969 -19.712 1.00 52.34 29 ALA A O 10
ATOM 5291 N N . PHE A 1 30 ? -2.958 7.917 -20.889 1.00 53.14 30 PHE A N 10
ATOM 5292 C CA . PHE A 1 30 ? -3.759 7.591 -19.715 1.00 53.12 30 PHE A CA 10
ATOM 5293 C C . PHE A 1 30 ? -2.924 6.851 -18.675 1.00 65.00 30 PHE A C 10
ATOM 5294 O O . PHE A 1 30 ? -3.451 6.350 -17.683 1.00 75.21 30 PHE A O 10
ATOM 5311 N N . GLY A 1 1 ? -2.045 6.650 1.575 1.00 33.31 1 GLY A N 11
ATOM 5312 C CA . GLY A 1 1 ? -2.820 7.461 2.496 1.00 24.23 1 GLY A CA 11
ATOM 5313 C C . GLY A 1 1 ? -4.301 7.446 2.177 1.00 14.12 1 GLY A C 11
ATOM 5314 O O . GLY A 1 1 ? -4.935 6.390 2.190 1.00 52.52 1 GLY A O 11
ATOM 5318 N N . ILE A 1 2 ? -4.855 8.620 1.892 1.00 32.21 2 ILE A N 11
ATOM 5319 C CA . ILE A 1 2 ? -6.272 8.737 1.569 1.00 3.22 2 ILE A CA 11
ATOM 5320 C C . ILE A 1 2 ? -6.517 8.509 0.082 1.00 72.04 2 ILE A C 11
ATOM 5321 O O . ILE A 1 2 ? -5.606 8.640 -0.736 1.00 1.54 2 ILE A O 11
ATOM 5337 N N . ARG A 1 3 ? -7.755 8.168 -0.263 1.00 3.01 3 ARG A N 11
ATOM 5338 C CA . ARG A 1 3 ? -8.121 7.922 -1.653 1.00 4.25 3 ARG A CA 11
ATOM 5339 C C . ARG A 1 3 ? -8.231 9.233 -2.426 1.00 1.02 3 ARG A C 11
ATOM 5340 O O . ARG A 1 3 ? -7.696 9.364 -3.527 1.00 62.41 3 ARG A O 11
ATOM 5361 N N . CYS A 1 4 ? -8.929 10.201 -1.842 1.00 1.41 4 CYS A N 11
ATOM 5362 C CA . CYS A 1 4 ? -9.111 11.502 -2.475 1.00 71.11 4 CYS A CA 11
ATOM 5363 C C . CYS A 1 4 ? -8.354 12.587 -1.716 1.00 4.42 4 CYS A C 11
ATOM 5364 O O . CYS A 1 4 ? -8.008 12.434 -0.544 1.00 52.30 4 CYS A O 11
ATOM 5371 N N . PRO A 1 5 ? -8.089 13.712 -2.398 1.00 60.50 5 PRO A N 11
ATOM 5372 C CA . PRO A 1 5 ? -7.371 14.845 -1.808 1.00 2.10 5 PRO A CA 11
ATOM 5373 C C . PRO A 1 5 ? -8.197 15.566 -0.748 1.00 44.32 5 PRO A C 11
ATOM 5374 O O . PRO A 1 5 ? -8.732 16.648 -0.993 1.00 31.42 5 PRO A O 11
ATOM 5385 N N . LYS A 1 6 ? -8.296 14.961 0.431 1.00 42.43 6 LYS A N 11
ATOM 5386 C CA . LYS A 1 6 ? -9.055 15.546 1.530 1.00 41.13 6 LYS A CA 11
ATOM 5387 C C . LYS A 1 6 ? -10.458 15.937 1.075 1.00 24.50 6 LYS A C 11
ATOM 5388 O O . LYS A 1 6 ? -10.835 17.107 1.130 1.00 63.02 6 LYS A O 11
ATOM 5407 N N . SER A 1 7 ? -11.226 14.949 0.628 1.00 72.33 7 SER A N 11
ATOM 5408 C CA . SER A 1 7 ? -12.587 15.190 0.161 1.00 23.25 7 SER A CA 11
ATOM 5409 C C . SER A 1 7 ? -13.239 13.892 -0.306 1.00 3.10 7 SER A C 11
ATOM 5410 O O . SER A 1 7 ? -12.781 13.264 -1.260 1.00 71.43 7 SER A O 11
ATOM 5418 N N . TRP A 1 8 ? -14.310 13.498 0.373 1.00 25.24 8 TRP A N 11
ATOM 5419 C CA . TRP A 1 8 ? -15.026 12.275 0.028 1.00 24.25 8 TRP A CA 11
ATOM 5420 C C . TRP A 1 8 ? -16.031 12.529 -1.089 1.00 50.40 8 TRP A C 11
ATOM 5421 O O . TRP A 1 8 ? -17.239 12.396 -0.893 1.00 53.23 8 TRP A O 11
ATOM 5442 N N . LYS A 1 9 ? -15.525 12.896 -2.262 1.00 15.22 9 LYS A N 11
ATOM 5443 C CA . LYS A 1 9 ? -16.379 13.168 -3.412 1.00 51.21 9 LYS A CA 11
ATOM 5444 C C . LYS A 1 9 ? -15.651 12.857 -4.716 1.00 2.23 9 LYS A C 11
ATOM 5445 O O . LYS A 1 9 ? -15.926 11.849 -5.367 1.00 40.23 9 LYS A O 11
ATOM 5464 N N . CYS A 1 10 ? -14.720 13.728 -5.090 1.00 65.13 10 CYS A N 11
ATOM 5465 C CA . CYS A 1 10 ? -13.950 13.546 -6.315 1.00 54.23 10 CYS A CA 11
ATOM 5466 C C . CYS A 1 10 ? -14.869 13.502 -7.533 1.00 11.31 10 CYS A C 11
ATOM 5467 O O . CYS A 1 10 ? -15.147 12.433 -8.077 1.00 44.55 10 CYS A O 11
ATOM 5474 N N . LYS A 1 11 ? -15.338 14.671 -7.956 1.00 12.45 11 LYS A N 11
ATOM 5475 C CA . LYS A 1 11 ? -16.224 14.769 -9.109 1.00 74.13 11 LYS A CA 11
ATOM 5476 C C . LYS A 1 11 ? -15.636 14.036 -10.311 1.00 2.42 11 LYS A C 11
ATOM 5477 O O . LYS A 1 11 ? -14.427 14.072 -10.541 1.00 14.44 11 LYS A O 11
ATOM 5496 N N . ALA A 1 12 ? -16.498 13.374 -11.075 1.00 32.33 12 ALA A N 11
ATOM 5497 C CA . ALA A 1 12 ? -16.064 12.636 -12.254 1.00 44.04 12 ALA A CA 11
ATOM 5498 C C . ALA A 1 12 ? -15.211 13.512 -13.166 1.00 73.14 12 ALA A C 11
ATOM 5499 O O . ALA A 1 12 ? -14.215 13.056 -13.728 1.00 74.25 12 ALA A O 11
ATOM 5506 N N . PHE A 1 13 ? -15.609 14.772 -13.310 1.00 20.23 13 PHE A N 11
ATOM 5507 C CA . PHE A 1 13 ? -14.882 15.711 -14.155 1.00 51.44 13 PHE A CA 11
ATOM 5508 C C . PHE A 1 13 ? -13.423 15.816 -13.722 1.00 43.43 13 PHE A C 11
ATOM 5509 O O . PHE A 1 13 ? -12.513 15.465 -14.474 1.00 1.51 13 PHE A O 11
ATOM 5526 N N . LYS A 1 14 ? -13.207 16.303 -12.505 1.00 22.42 14 LYS A N 11
ATOM 5527 C CA . LYS A 1 14 ? -11.859 16.454 -11.969 1.00 13.32 14 LYS A CA 11
ATOM 5528 C C . LYS A 1 14 ? -11.109 15.127 -12.001 1.00 25.14 14 LYS A C 11
ATOM 5529 O O . LYS A 1 14 ? -9.920 15.084 -12.316 1.00 3.12 14 LYS A O 11
ATOM 5548 N N . GLN A 1 15 ? -11.811 14.047 -11.674 1.00 21.05 15 GLN A N 11
ATOM 5549 C CA . GLN A 1 15 ? -11.210 12.719 -11.666 1.00 24.32 15 GLN A CA 11
ATOM 5550 C C . GLN A 1 15 ? -10.562 12.406 -13.011 1.00 54.30 15 GLN A C 11
ATOM 5551 O O . GLN A 1 15 ? -9.445 11.894 -13.069 1.00 24.42 15 GLN A O 11
ATOM 5565 N N . ARG A 1 16 ? -11.272 12.718 -14.090 1.00 53.23 16 ARG A N 11
ATOM 5566 C CA . ARG A 1 16 ? -10.767 12.469 -15.435 1.00 54.21 16 ARG A CA 11
ATOM 5567 C C . ARG A 1 16 ? -9.664 13.461 -15.794 1.00 74.40 16 ARG A C 11
ATOM 5568 O O . ARG A 1 16 ? -8.637 13.085 -16.359 1.00 53.02 16 ARG A O 11
ATOM 5589 N N . VAL A 1 17 ? -9.885 14.729 -15.462 1.00 63.11 17 VAL A N 11
ATOM 5590 C CA . VAL A 1 17 ? -8.910 15.774 -15.749 1.00 2.54 17 VAL A CA 11
ATOM 5591 C C . VAL A 1 17 ? -7.528 15.394 -15.230 1.00 44.11 17 VAL A C 11
ATOM 5592 O O . VAL A 1 17 ? -6.515 15.649 -15.884 1.00 72.30 17 VAL A O 11
ATOM 5605 N N . LEU A 1 18 ? -7.492 14.783 -14.051 1.00 62.33 18 LEU A N 11
ATOM 5606 C CA . LEU A 1 18 ? -6.233 14.366 -13.444 1.00 22.44 18 LEU A CA 11
ATOM 5607 C C . LEU A 1 18 ? -5.406 13.535 -14.420 1.00 3.41 18 LEU A C 11
ATOM 5608 O O . LEU A 1 18 ? -4.197 13.732 -14.550 1.00 72.33 18 LEU A O 11
ATOM 5624 N N . LYS A 1 19 ? -6.065 12.608 -15.106 1.00 41.01 19 LYS A N 11
ATOM 5625 C CA . LYS A 1 19 ? -5.393 11.749 -16.074 1.00 43.40 19 LYS A CA 11
ATOM 5626 C C . LYS A 1 19 ? -5.277 12.442 -17.428 1.00 54.11 19 LYS A C 11
ATOM 5627 O O . LYS A 1 19 ? -4.303 12.246 -18.155 1.00 53.20 19 LYS A O 11
ATOM 5646 N N . ARG A 1 20 ? -6.277 13.253 -17.760 1.00 3.12 20 ARG A N 11
ATOM 5647 C CA . ARG A 1 20 ? -6.286 13.975 -19.026 1.00 75.14 20 ARG A CA 11
ATOM 5648 C C . ARG A 1 20 ? -4.994 14.764 -19.213 1.00 23.24 20 ARG A C 11
ATOM 5649 O O . ARG A 1 20 ? -4.396 14.752 -20.290 1.00 31.13 20 ARG A O 11
ATOM 5670 N N . LEU A 1 21 ? -4.568 15.449 -18.157 1.00 63.13 21 LEU A N 11
ATOM 5671 C CA . LEU A 1 21 ? -3.346 16.244 -18.204 1.00 2.41 21 LEU A CA 11
ATOM 5672 C C . LEU A 1 21 ? -2.165 15.402 -18.675 1.00 71.25 21 LEU A C 11
ATOM 5673 O O . LEU A 1 21 ? -1.264 15.900 -19.352 1.00 22.35 21 LEU A O 11
ATOM 5689 N N . LEU A 1 22 ? -2.177 14.123 -18.317 1.00 31.24 22 LEU A N 11
ATOM 5690 C CA . LEU A 1 22 ? -1.108 13.209 -18.705 1.00 12.11 22 LEU A CA 11
ATOM 5691 C C . LEU A 1 22 ? -1.260 12.781 -20.161 1.00 42.21 22 LEU A C 11
ATOM 5692 O O . LEU A 1 22 ? -0.355 12.975 -20.973 1.00 31.44 22 LEU A O 11
ATOM 5708 N N . ALA A 1 23 ? -2.411 12.201 -20.485 1.00 64.31 23 ALA A N 11
ATOM 5709 C CA . ALA A 1 23 ? -2.683 11.749 -21.844 1.00 45.52 23 ALA A CA 11
ATOM 5710 C C . ALA A 1 23 ? -2.406 12.857 -22.856 1.00 33.42 23 ALA A C 11
ATOM 5711 O O . ALA A 1 23 ? -1.873 12.604 -23.936 1.00 3.44 23 ALA A O 11
ATOM 5718 N N . MET A 1 24 ? -2.774 14.083 -22.499 1.00 22.00 24 MET A N 11
ATOM 5719 C CA . MET A 1 24 ? -2.565 15.229 -23.377 1.00 24.34 24 MET A CA 11
ATOM 5720 C C . MET A 1 24 ? -1.102 15.663 -23.364 1.00 54.12 24 MET A C 11
ATOM 5721 O O . MET A 1 24 ? -0.529 15.977 -24.408 1.00 3.30 24 MET A O 11
ATOM 5735 N N . LEU A 1 25 ? -0.505 15.679 -22.178 1.00 2.21 25 LEU A N 11
ATOM 5736 C CA . LEU A 1 25 ? 0.891 16.076 -22.030 1.00 23.41 25 LEU A CA 11
ATOM 5737 C C . LEU A 1 25 ? 1.784 15.293 -22.987 1.00 62.32 25 LEU A C 11
ATOM 5738 O O . LEU A 1 25 ? 2.515 15.877 -23.788 1.00 22.55 25 LEU A O 11
ATOM 5754 N N . ARG A 1 26 ? 1.718 13.968 -22.901 1.00 12.24 26 ARG A N 11
ATOM 5755 C CA . ARG A 1 26 ? 2.519 13.105 -23.760 1.00 4.32 26 ARG A CA 11
ATOM 5756 C C . ARG A 1 26 ? 2.223 13.377 -25.232 1.00 11.02 26 ARG A C 11
ATOM 5757 O O . ARG A 1 26 ? 3.075 13.169 -26.095 1.00 24.45 26 ARG A O 11
ATOM 5778 N N . GLN A 1 27 ? 1.009 13.843 -25.510 1.00 24.55 27 GLN A N 11
ATOM 5779 C CA . GLN A 1 27 ? 0.601 14.141 -26.877 1.00 51.20 27 GLN A CA 11
ATOM 5780 C C . GLN A 1 27 ? 0.817 15.616 -27.200 1.00 23.10 27 GLN A C 11
ATOM 5781 O O . GLN A 1 27 ? 0.012 16.234 -27.897 1.00 41.21 27 GLN A O 11
ATOM 5795 N N . HIS A 1 28 ? 1.910 16.175 -26.688 1.00 74.34 28 HIS A N 11
ATOM 5796 C CA . HIS A 1 28 ? 2.232 17.578 -26.923 1.00 20.23 28 HIS A CA 11
ATOM 5797 C C . HIS A 1 28 ? 2.197 17.901 -28.413 1.00 44.53 28 HIS A C 11
ATOM 5798 O O . HIS A 1 28 ? 2.417 17.029 -29.253 1.00 0.01 28 HIS A O 11
ATOM 5812 N N . ALA A 1 29 ? 1.920 19.161 -28.734 1.00 74.11 29 ALA A N 11
ATOM 5813 C CA . ALA A 1 29 ? 1.857 19.600 -30.123 1.00 25.43 29 ALA A CA 11
ATOM 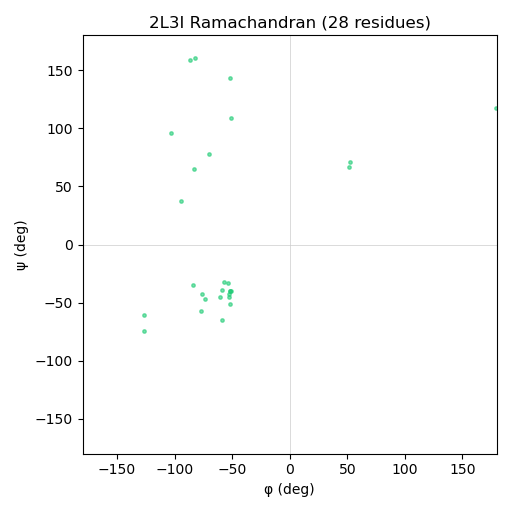5814 C C . ALA A 1 29 ? 2.520 20.962 -30.298 1.00 72.12 29 ALA A C 11
ATOM 5815 O O . ALA A 1 29 ? 2.603 21.749 -29.355 1.00 25.20 29 ALA A O 11
ATOM 5822 N N . PHE A 1 30 ? 2.990 21.234 -31.511 1.00 0.21 30 PHE A N 11
ATOM 5823 C CA . PHE A 1 30 ? 3.647 22.501 -31.809 1.00 51.54 30 PHE A CA 11
ATOM 5824 C C . PHE A 1 30 ? 2.734 23.678 -31.479 1.00 54.55 30 PHE A C 11
ATOM 5825 O O . PHE A 1 30 ? 3.185 24.702 -30.967 1.00 31.34 30 PHE A O 11
ATOM 5842 N N . GLY A 1 1 ? -11.009 2.319 5.862 1.00 54.23 1 GLY A N 12
ATOM 5843 C CA . GLY A 1 1 ? -10.871 2.139 4.428 1.00 23.45 1 GLY A CA 12
ATOM 5844 C C . GLY A 1 1 ? -10.742 3.455 3.688 1.00 72.00 1 GLY A C 12
ATOM 5845 O O . GLY A 1 1 ? -11.744 4.104 3.385 1.00 44.32 1 GLY A O 12
ATOM 5849 N N . ILE A 1 2 ? -9.507 3.851 3.398 1.00 75.44 2 ILE A N 12
ATOM 5850 C CA . ILE A 1 2 ? -9.252 5.098 2.689 1.00 55.42 2 ILE A CA 12
ATOM 5851 C C . ILE A 1 2 ? -9.307 4.894 1.179 1.00 63.24 2 ILE A C 12
ATOM 5852 O O . ILE A 1 2 ? -9.159 3.774 0.688 1.00 53.40 2 ILE A O 12
ATOM 5868 N N . ARG A 1 3 ? -9.517 5.983 0.447 1.00 74.13 3 ARG A N 12
ATOM 5869 C CA . ARG A 1 3 ? -9.590 5.923 -1.008 1.00 53.32 3 ARG A CA 12
ATOM 5870 C C . ARG A 1 3 ? -9.374 7.304 -1.620 1.00 52.24 3 ARG A C 12
ATOM 5871 O O . ARG A 1 3 ? -8.681 7.447 -2.628 1.00 71.22 3 ARG A O 12
ATOM 5892 N N . CYS A 1 4 ? -9.972 8.319 -1.005 1.00 73.31 4 CYS A N 12
ATOM 5893 C CA . CYS A 1 4 ? -9.847 9.688 -1.489 1.00 0.32 4 CYS A CA 12
ATOM 5894 C C . CYS A 1 4 ? -9.091 10.553 -0.484 1.00 31.00 4 CYS A C 12
ATOM 5895 O O . CYS A 1 4 ? -8.990 10.229 0.699 1.00 25.43 4 CYS A O 12
ATOM 5902 N N . PRO A 1 5 ? -8.548 11.681 -0.965 1.00 63.01 5 PRO A N 12
ATOM 5903 C CA . PRO A 1 5 ? -7.792 12.616 -0.126 1.00 54.22 5 PRO A CA 12
ATOM 5904 C C . PRO A 1 5 ? -8.684 13.353 0.867 1.00 2.35 5 PRO A C 12
ATOM 5905 O O . PRO A 1 5 ? -9.005 14.527 0.678 1.00 23.21 5 PRO A O 12
ATOM 5916 N N . LYS A 1 6 ? -9.081 12.658 1.928 1.00 42.11 6 LYS A N 12
ATOM 5917 C CA . LYS A 1 6 ? -9.934 13.246 2.953 1.00 10.45 6 LYS A CA 12
ATOM 5918 C C . LYS A 1 6 ? -11.160 13.905 2.329 1.00 0.32 6 LYS A C 12
ATOM 5919 O O . LYS A 1 6 ? -11.368 15.110 2.470 1.00 50.31 6 LYS A O 12
ATOM 5938 N N . SER A 1 7 ? -11.969 13.107 1.641 1.00 72.35 7 SER A N 12
ATOM 5939 C CA . SER A 1 7 ? -13.173 13.613 0.993 1.00 55.21 7 SER A CA 12
ATOM 5940 C C . SER A 1 7 ? -13.910 12.494 0.264 1.00 34.52 7 SER A C 12
ATOM 5941 O O . SER A 1 7 ? -13.383 11.897 -0.675 1.00 11.41 7 SER A O 12
ATOM 5949 N N . TRP A 1 8 ? -15.132 12.214 0.704 1.00 23.12 8 TRP A N 12
ATOM 5950 C CA . TRP A 1 8 ? -15.942 11.166 0.095 1.00 72.34 8 TRP A CA 12
ATOM 5951 C C . TRP A 1 8 ? -16.682 11.692 -1.130 1.00 42.42 8 TRP A C 12
ATOM 5952 O O . TRP A 1 8 ? -17.912 11.740 -1.152 1.00 41.15 8 TRP A O 12
ATOM 5973 N N . LYS A 1 9 ? -15.925 12.087 -2.149 1.00 12.24 9 LYS A N 12
ATOM 5974 C CA . LYS A 1 9 ? -16.509 12.609 -3.379 1.00 4.55 9 LYS A CA 12
ATOM 5975 C C . LYS A 1 9 ? -15.609 12.316 -4.575 1.00 32.41 9 LYS A C 12
ATOM 5976 O O . LYS A 1 9 ? -15.904 11.437 -5.385 1.00 72.52 9 LYS A O 12
ATOM 5995 N N . CYS A 1 10 ? -14.510 13.055 -4.679 1.00 54.42 10 CYS A N 12
ATOM 5996 C CA . CYS A 1 10 ? -13.567 12.874 -5.776 1.00 21.13 10 CYS A CA 12
ATOM 5997 C C . CYS A 1 10 ? -14.247 13.103 -7.122 1.00 73.53 10 CYS A C 12
ATOM 5998 O O . CYS A 1 10 ? -14.550 12.154 -7.847 1.00 4.20 10 CYS A O 12
ATOM 6005 N N . LYS A 1 11 ? -14.485 14.368 -7.451 1.00 74.43 11 LYS A N 12
ATOM 6006 C CA . LYS A 1 11 ? -15.128 14.723 -8.711 1.00 14.23 11 LYS A CA 12
ATOM 6007 C C . LYS A 1 11 ? -14.425 14.055 -9.888 1.00 52.51 11 LYS A C 12
ATOM 6008 O O . LYS A 1 11 ? -13.313 14.434 -10.255 1.00 32.03 11 LYS A O 12
ATOM 6027 N N . ALA A 1 12 ? -15.082 13.061 -10.477 1.00 42.53 12 ALA A N 12
ATOM 6028 C CA . ALA A 1 12 ? -14.521 12.344 -11.615 1.00 43.03 12 ALA A CA 12
ATOM 6029 C C . ALA A 1 12 ? -14.065 13.311 -12.703 1.00 75.44 12 ALA A C 12
ATOM 6030 O O . ALA A 1 12 ? -13.019 13.116 -13.323 1.00 34.12 12 ALA A O 12
ATOM 6037 N N . PHE A 1 13 ? -14.858 14.353 -12.932 1.00 22.22 13 PHE A N 12
ATOM 6038 C CA . PHE A 1 13 ? -14.537 15.349 -13.947 1.00 3.21 13 PHE A CA 12
ATOM 6039 C C . PHE A 1 13 ? -13.214 16.041 -13.631 1.00 22.12 13 PHE A C 12
ATOM 6040 O O . PHE A 1 13 ? -12.228 15.879 -14.350 1.00 43.30 13 PHE A O 12
ATOM 6057 N N . LYS A 1 14 ? -13.201 16.813 -12.550 1.00 5.33 14 LYS A N 12
ATOM 6058 C CA . LYS A 1 14 ? -12.000 17.530 -12.136 1.00 13.33 14 LYS A CA 12
ATOM 6059 C C . LYS A 1 14 ? -10.808 16.584 -12.036 1.00 73.23 14 LYS A C 12
ATOM 6060 O O . LYS A 1 14 ? -9.702 16.918 -12.460 1.00 55.43 14 LYS A O 12
ATOM 6079 N N . GLN A 1 15 ? -11.042 15.402 -11.475 1.00 70.12 15 GLN A N 12
ATOM 6080 C CA . GLN A 1 15 ? -9.987 14.408 -11.322 1.00 24.43 15 GLN A CA 12
ATOM 6081 C C . GLN A 1 15 ? -9.333 14.096 -12.664 1.00 73.50 15 GLN A C 12
ATOM 6082 O O . GLN A 1 15 ? -8.109 14.022 -12.767 1.00 63.41 15 GLN A O 12
ATOM 6096 N N . ARG A 1 16 ? -10.158 13.913 -13.690 1.00 13.01 16 ARG A N 12
ATOM 6097 C CA . ARG A 1 16 ? -9.660 13.607 -15.026 1.00 15.34 16 ARG A CA 12
ATOM 6098 C C . ARG A 1 16 ? -8.996 14.830 -15.651 1.00 51.13 16 ARG A C 12
ATOM 6099 O O . ARG A 1 16 ? -7.918 14.732 -16.238 1.00 52.10 16 ARG A O 12
ATOM 6120 N N . VAL A 1 17 ? -9.647 15.982 -15.522 1.00 71.14 17 VAL A N 12
ATOM 6121 C CA . VAL A 1 17 ? -9.120 17.224 -16.074 1.00 43.13 17 VAL A CA 12
ATOM 6122 C C . VAL A 1 17 ? -7.685 17.464 -15.616 1.00 74.34 17 VAL A C 12
ATOM 6123 O O . VAL A 1 17 ? -6.852 17.953 -16.380 1.00 2.23 17 VAL A O 12
ATOM 6136 N N . LEU A 1 18 ? -7.404 17.115 -14.366 1.00 3.32 18 LEU A N 12
ATOM 6137 C CA . LEU A 1 18 ? -6.069 17.292 -13.805 1.00 23.33 18 LEU A CA 12
ATOM 6138 C C . LEU A 1 18 ? -5.015 16.631 -14.688 1.00 51.43 18 LEU A C 12
ATOM 6139 O O . LEU A 1 18 ? -3.950 17.199 -14.934 1.00 34.13 18 LEU A O 12
ATOM 6155 N N . LYS A 1 19 ? -5.320 15.429 -15.166 1.00 2.43 19 LYS A N 12
ATOM 6156 C CA . LYS A 1 19 ? -4.402 14.692 -16.025 1.00 63.14 19 LYS A CA 12
ATOM 6157 C C . LYS A 1 19 ? -4.573 15.103 -17.484 1.00 74.13 19 LYS A C 12
ATOM 6158 O O . LYS A 1 19 ? -3.607 15.141 -18.246 1.00 71.00 19 LYS A O 12
ATOM 6177 N N . ARG A 1 20 ? -5.809 15.411 -17.866 1.00 64.00 20 ARG A N 12
ATOM 6178 C CA . ARG A 1 20 ? -6.106 15.820 -19.234 1.00 31.44 20 ARG A CA 12
ATOM 6179 C C . ARG A 1 20 ? -5.208 16.976 -19.663 1.00 64.31 20 ARG A C 12
ATOM 6180 O O . ARG A 1 20 ? -4.665 16.977 -20.769 1.00 71.20 20 ARG A O 12
ATOM 6201 N N . LEU A 1 21 ? -5.055 17.958 -18.782 1.00 52.43 21 LEU A N 12
ATOM 6202 C CA . LEU A 1 21 ? -4.223 19.121 -19.070 1.00 41.40 21 LEU A CA 12
ATOM 6203 C C . LEU A 1 21 ? -2.818 18.696 -19.484 1.00 4.53 21 LEU A C 12
ATOM 6204 O O . LEU A 1 21 ? -2.177 19.350 -20.309 1.00 35.32 21 LEU A O 12
ATOM 6220 N N . LEU A 1 22 ? -2.344 17.597 -18.907 1.00 40.34 22 LEU A N 12
ATOM 6221 C CA . LEU A 1 22 ? -1.015 17.083 -19.218 1.00 23.32 22 LEU A CA 12
ATOM 6222 C C . LEU A 1 22 ? -1.011 16.357 -20.560 1.00 11.44 22 LEU A C 12
ATOM 6223 O O . LEU A 1 22 ? -0.254 16.708 -21.464 1.00 51.51 22 LEU A O 12
ATOM 6239 N N . ALA A 1 23 ? -1.864 15.345 -20.682 1.00 2.34 23 ALA A N 12
ATOM 6240 C CA . ALA A 1 23 ? -1.962 14.574 -21.914 1.00 61.52 23 ALA A CA 12
ATOM 6241 C C . ALA A 1 23 ? -2.131 15.488 -23.123 1.00 4.13 23 ALA A C 12
ATOM 6242 O O . ALA A 1 23 ? -1.553 15.245 -24.182 1.00 0.22 23 ALA A O 12
ATOM 6249 N N . MET A 1 24 ? -2.926 16.540 -22.957 1.00 30.34 24 MET A N 12
ATOM 6250 C CA . MET A 1 24 ? -3.170 17.491 -24.035 1.00 22.21 24 MET A CA 12
ATOM 6251 C C . MET A 1 24 ? -1.975 18.422 -24.219 1.00 75.41 24 MET A C 12
ATOM 6252 O O . MET A 1 24 ? -1.571 18.713 -25.345 1.00 44.23 24 MET A O 12
ATOM 6266 N N . LEU A 1 25 ? -1.416 18.885 -23.107 1.00 43.43 25 LEU A N 12
ATOM 6267 C CA . LEU A 1 25 ? -0.267 19.784 -23.146 1.00 51.03 25 LEU A CA 12
ATOM 6268 C C . LEU A 1 25 ? 0.851 19.201 -24.005 1.00 1.53 25 LEU A C 12
ATOM 6269 O O . LEU A 1 25 ? 1.506 19.920 -24.760 1.00 2.34 25 LEU A O 12
ATOM 6285 N N . ARG A 1 26 ? 1.062 17.895 -23.885 1.00 63.21 26 ARG A N 12
ATOM 6286 C CA . ARG A 1 26 ? 2.100 17.215 -24.651 1.00 5.52 26 ARG A CA 12
ATOM 6287 C C . ARG A 1 26 ? 1.502 16.112 -25.518 1.00 40.03 26 ARG A C 12
ATOM 6288 O O . ARG A 1 26 ? 1.914 14.955 -25.438 1.00 53.10 26 ARG A O 12
ATOM 6309 N N . GLN A 1 27 ? 0.529 16.479 -26.346 1.00 13.13 27 GLN A N 12
ATOM 6310 C CA . GLN A 1 27 ? -0.127 15.520 -27.227 1.00 23.33 27 GLN A CA 12
ATOM 6311 C C . GLN A 1 27 ? 0.505 15.535 -28.615 1.00 0.43 27 GLN A C 12
ATOM 6312 O O . GLN A 1 27 ? -0.147 15.215 -29.609 1.00 14.02 27 GLN A O 12
ATOM 6326 N N . HIS A 1 28 ? 1.779 15.911 -28.676 1.00 32.44 28 HIS A N 12
ATOM 6327 C CA . HIS A 1 28 ? 2.499 15.968 -29.943 1.00 22.13 28 HIS A CA 12
ATOM 6328 C C . HIS A 1 28 ? 2.364 14.653 -30.704 1.00 71.15 28 HIS A C 12
ATOM 6329 O O . HIS A 1 28 ? 1.977 13.632 -30.136 1.00 42.31 28 HIS A O 12
ATOM 6343 N N . ALA A 1 29 ? 2.684 14.686 -31.994 1.00 23.01 29 ALA A N 12
ATOM 6344 C CA . ALA A 1 29 ? 2.600 13.497 -32.833 1.00 33.03 29 ALA A CA 12
ATOM 6345 C C . ALA A 1 29 ? 3.395 13.677 -34.122 1.00 35.34 29 ALA A C 12
ATOM 6346 O O . ALA A 1 29 ? 3.286 14.704 -34.791 1.00 44.23 29 ALA A O 12
ATOM 6353 N N . PHE A 1 30 ? 4.194 12.672 -34.464 1.00 33.45 30 PHE A N 12
ATOM 6354 C CA . PHE A 1 30 ? 5.009 12.720 -35.672 1.00 35.31 30 PHE A CA 12
ATOM 6355 C C . PHE A 1 30 ? 4.147 13.008 -36.898 1.00 11.52 30 PHE A C 12
ATOM 6356 O O . PHE A 1 30 ? 4.032 12.177 -37.797 1.00 63.04 30 PHE A O 12
ATOM 6373 N N . GLY A 1 1 ? -13.208 0.379 -2.221 1.00 62.32 1 GLY A N 13
ATOM 6374 C CA . GLY A 1 1 ? -12.682 1.600 -2.801 1.00 43.53 1 GLY A CA 13
ATOM 6375 C C . GLY A 1 1 ? -11.575 2.210 -1.964 1.00 64.22 1 GLY A C 13
ATOM 6376 O O . GLY A 1 1 ? -11.426 1.882 -0.786 1.00 52.45 1 GLY A O 13
ATOM 6380 N N . ILE A 1 2 ? -10.795 3.097 -2.573 1.00 24.31 2 ILE A N 13
ATOM 6381 C CA . ILE A 1 2 ? -9.695 3.752 -1.876 1.00 12.14 2 ILE A CA 13
ATOM 6382 C C . ILE A 1 2 ? -10.174 5.003 -1.146 1.00 74.43 2 ILE A C 13
ATOM 6383 O O . ILE A 1 2 ? -11.220 5.563 -1.475 1.00 71.11 2 ILE A O 13
ATOM 6399 N N . ARG A 1 3 ? -9.402 5.436 -0.156 1.00 24.24 3 ARG A N 13
ATOM 6400 C CA . ARG A 1 3 ? -9.747 6.621 0.620 1.00 23.13 3 ARG A CA 13
ATOM 6401 C C . ARG A 1 3 ? -9.398 7.893 -0.146 1.00 42.33 3 ARG A C 13
ATOM 6402 O O . ARG A 1 3 ? -8.402 7.942 -0.869 1.00 51.12 3 ARG A O 13
ATOM 6423 N N . CYS A 1 4 ? -10.224 8.921 0.016 1.00 53.00 4 CYS A N 13
ATOM 6424 C CA . CYS A 1 4 ? -10.005 10.194 -0.661 1.00 20.43 4 CYS A CA 13
ATOM 6425 C C . CYS A 1 4 ? -9.134 11.117 0.186 1.00 24.21 4 CYS A C 13
ATOM 6426 O O . CYS A 1 4 ? -9.007 10.951 1.399 1.00 2.45 4 CYS A O 13
ATOM 6433 N N . PRO A 1 5 ? -8.518 12.113 -0.468 1.00 12.34 5 PRO A N 13
ATOM 6434 C CA . PRO A 1 5 ? -7.649 13.083 0.205 1.00 2.20 5 PRO A CA 13
ATOM 6435 C C . PRO A 1 5 ? -8.428 14.029 1.113 1.00 73.44 5 PRO A C 13
ATOM 6436 O O . PRO A 1 5 ? -8.656 15.189 0.769 1.00 21.24 5 PRO A O 13
ATOM 6447 N N . LYS A 1 6 ? -8.835 13.526 2.273 1.00 33.42 6 LYS A N 13
ATOM 6448 C CA . LYS A 1 6 ? -9.588 14.325 3.232 1.00 11.33 6 LYS A CA 13
ATOM 6449 C C . LYS A 1 6 ? -10.780 15.000 2.561 1.00 0.31 6 LYS A C 13
ATOM 6450 O O . LYS A 1 6 ? -10.878 16.227 2.536 1.00 3.14 6 LYS A O 13
ATOM 6469 N N . SER A 1 7 ? -11.685 14.191 2.019 1.00 4.21 7 SER A N 13
ATOM 6470 C CA . SER A 1 7 ? -12.869 14.711 1.346 1.00 71.23 7 SER A CA 13
ATOM 6471 C C . SER A 1 7 ? -13.731 13.573 0.807 1.00 20.13 7 SER A C 13
ATOM 6472 O O . SER A 1 7 ? -13.299 12.807 -0.054 1.00 71.21 7 SER A O 13
ATOM 6480 N N . TRP A 1 8 ? -14.951 13.470 1.321 1.00 31.53 8 TRP A N 13
ATOM 6481 C CA . TRP A 1 8 ? -15.875 12.425 0.893 1.00 42.32 8 TRP A CA 13
ATOM 6482 C C . TRP A 1 8 ? -16.620 12.843 -0.370 1.00 72.40 8 TRP A C 13
ATOM 6483 O O . TRP A 1 8 ? -17.841 12.999 -0.359 1.00 75.34 8 TRP A O 13
ATOM 6504 N N . LYS A 1 9 ? -15.879 13.022 -1.458 1.00 25.32 9 LYS A N 13
ATOM 6505 C CA . LYS A 1 9 ? -16.469 13.420 -2.730 1.00 71.41 9 LYS A CA 13
ATOM 6506 C C . LYS A 1 9 ? -15.652 12.882 -3.901 1.00 12.42 9 LYS A C 13
ATOM 6507 O O . LYS A 1 9 ? -16.058 11.931 -4.569 1.00 44.03 9 LYS A O 13
ATOM 6526 N N . CYS A 1 10 ? -14.499 13.497 -4.143 1.00 70.30 10 CYS A N 13
ATOM 6527 C CA . CYS A 1 10 ? -13.624 13.080 -5.232 1.00 70.01 10 CYS A CA 13
ATOM 6528 C C . CYS A 1 10 ? -14.341 13.183 -6.575 1.00 45.34 10 CYS A C 13
ATOM 6529 O O . CYS A 1 10 ? -14.615 12.174 -7.225 1.00 65.11 10 CYS A O 13
ATOM 6536 N N . LYS A 1 11 ? -14.641 14.411 -6.986 1.00 73.53 11 LYS A N 13
ATOM 6537 C CA . LYS A 1 11 ? -15.324 14.648 -8.252 1.00 53.14 11 LYS A CA 13
ATOM 6538 C C . LYS A 1 11 ? -14.615 13.930 -9.396 1.00 53.13 11 LYS A C 13
ATOM 6539 O O . LYS A 1 11 ? -13.562 14.368 -9.858 1.00 70.22 11 LYS A O 13
ATOM 6558 N N . ALA A 1 12 ? -15.201 12.826 -9.849 1.00 43.33 12 ALA A N 13
ATOM 6559 C CA . ALA A 1 12 ? -14.626 12.050 -10.941 1.00 55.24 12 ALA A CA 13
ATOM 6560 C C . ALA A 1 12 ? -14.315 12.938 -12.141 1.00 51.14 12 ALA A C 13
ATOM 6561 O O . ALA A 1 12 ? -13.283 12.779 -12.793 1.00 63.31 12 ALA A O 13
ATOM 6568 N N . PHE A 1 13 ? -15.214 13.873 -12.429 1.00 14.33 13 PHE A N 13
ATOM 6569 C CA . PHE A 1 13 ? -15.036 14.786 -13.552 1.00 72.11 13 PHE A CA 13
ATOM 6570 C C . PHE A 1 13 ? -13.721 15.550 -13.429 1.00 13.24 13 PHE A C 13
ATOM 6571 O O . PHE A 1 13 ? -12.827 15.409 -14.263 1.00 24.15 13 PHE A O 13
ATOM 6588 N N . LYS A 1 14 ? -13.612 16.362 -12.382 1.00 63.51 14 LYS A N 13
ATOM 6589 C CA . LYS A 1 14 ? -12.407 17.149 -12.147 1.00 33.14 14 LYS A CA 13
ATOM 6590 C C . LYS A 1 14 ? -11.186 16.246 -12.003 1.00 53.03 14 LYS A C 13
ATOM 6591 O O . LYS A 1 14 ? -10.075 16.629 -12.366 1.00 44.40 14 LYS A O 13
ATOM 6610 N N . GLN A 1 15 ? -11.402 15.046 -11.474 1.00 51.10 15 GLN A N 13
ATOM 6611 C CA . GLN A 1 15 ? -10.318 14.089 -11.284 1.00 53.33 15 GLN A CA 13
ATOM 6612 C C . GLN A 1 15 ? -9.660 13.742 -12.615 1.00 64.03 15 GLN A C 13
ATOM 6613 O O . GLN A 1 15 ? -8.434 13.731 -12.728 1.00 43.21 15 GLN A O 13
ATOM 6627 N N . ARG A 1 16 ? -10.482 13.458 -13.620 1.00 45.24 16 ARG A N 13
ATOM 6628 C CA . ARG A 1 16 ? -9.978 13.109 -14.943 1.00 74.33 16 ARG A CA 13
ATOM 6629 C C . ARG A 1 16 ? -9.413 14.336 -15.652 1.00 11.33 16 ARG A C 13
ATOM 6630 O O . ARG A 1 16 ? -8.321 14.291 -16.219 1.00 14.11 16 ARG A O 13
ATOM 6651 N N . VAL A 1 17 ? -10.164 15.433 -15.615 1.00 72.53 17 VAL A N 13
ATOM 6652 C CA . VAL A 1 17 ? -9.738 16.673 -16.253 1.00 33.41 17 VAL A CA 13
ATOM 6653 C C . VAL A 1 17 ? -8.331 17.061 -15.815 1.00 23.35 17 VAL A C 13
ATOM 6654 O O . VAL A 1 17 ? -7.524 17.526 -16.620 1.00 42.43 17 VAL A O 13
ATOM 6667 N N . LEU A 1 18 ? -8.041 16.866 -14.533 1.00 35.33 18 LEU A N 13
ATOM 6668 C CA . LEU A 1 18 ? -6.730 17.195 -13.986 1.00 23.23 18 LEU A CA 13
ATOM 6669 C C . LEU A 1 18 ? -5.620 16.542 -14.803 1.00 44.23 18 LEU A C 13
ATOM 6670 O O . LEU A 1 18 ? -4.589 17.158 -15.074 1.00 44.40 18 LEU A O 13
ATOM 6686 N N . LYS A 1 19 ? -5.838 15.292 -15.196 1.00 60.20 19 LYS A N 13
ATOM 6687 C CA . LYS A 1 19 ? -4.859 14.555 -15.986 1.00 45.31 19 LYS A CA 13
ATOM 6688 C C . LYS A 1 19 ? -5.004 14.877 -17.470 1.00 60.31 19 LYS A C 13
ATOM 6689 O O . LYS A 1 19 ? -4.015 14.938 -18.201 1.00 54.22 19 LYS A O 13
ATOM 6708 N N . ARG A 1 20 ? -6.242 15.082 -17.908 1.00 1.22 20 ARG A N 13
ATOM 6709 C CA . ARG A 1 20 ? -6.516 15.398 -19.305 1.00 22.34 20 ARG A CA 13
ATOM 6710 C C . ARG A 1 20 ? -5.679 16.586 -19.768 1.00 4.32 20 ARG A C 13
ATOM 6711 O O . ARG A 1 20 ? -5.100 16.566 -20.855 1.00 25.33 20 ARG A O 13
ATOM 6732 N N . LEU A 1 21 ? -5.620 17.621 -18.937 1.00 4.11 21 LEU A N 13
ATOM 6733 C CA . LEU A 1 21 ? -4.854 18.820 -19.261 1.00 24.31 21 LEU A CA 13
ATOM 6734 C C . LEU A 1 21 ? -3.410 18.467 -19.604 1.00 3.13 21 LEU A C 13
ATOM 6735 O O . LEU A 1 21 ? -2.783 19.116 -20.442 1.00 1.50 21 LEU A O 13
ATOM 6751 N N . LEU A 1 22 ? -2.888 17.434 -18.952 1.00 60.31 22 LEU A N 13
ATOM 6752 C CA . LEU A 1 22 ? -1.518 16.992 -19.189 1.00 41.34 22 LEU A CA 13
ATOM 6753 C C . LEU A 1 22 ? -1.418 16.200 -20.489 1.00 34.01 22 LEU A C 13
ATOM 6754 O O . LEU A 1 22 ? -0.652 16.552 -21.385 1.00 51.31 22 LEU A O 13
ATOM 6770 N N . ALA A 1 23 ? -2.200 15.129 -20.585 1.00 1.35 23 ALA A N 13
ATOM 6771 C CA . ALA A 1 23 ? -2.203 14.290 -21.776 1.00 21.40 23 ALA A CA 13
ATOM 6772 C C . ALA A 1 23 ? -2.387 15.127 -23.037 1.00 63.12 23 ALA A C 13
ATOM 6773 O O . ALA A 1 23 ? -1.757 14.868 -24.062 1.00 44.51 23 ALA A O 13
ATOM 6780 N N . MET A 1 24 ? -3.254 16.130 -22.955 1.00 13.25 24 MET A N 13
ATOM 6781 C CA . MET A 1 24 ? -3.520 17.006 -24.090 1.00 71.42 24 MET A CA 13
ATOM 6782 C C . MET A 1 24 ? -2.383 18.003 -24.286 1.00 25.21 24 MET A C 13
ATOM 6783 O O . MET A 1 24 ? -1.959 18.264 -25.413 1.00 20.42 24 MET A O 13
ATOM 6797 N N . LEU A 1 25 ? -1.892 18.558 -23.183 1.00 60.31 25 LEU A N 13
ATOM 6798 C CA . LEU A 1 25 ? -0.803 19.527 -23.234 1.00 21.04 25 LEU A CA 13
ATOM 6799 C C . LEU A 1 25 ? 0.380 18.976 -24.024 1.00 10.33 25 LEU A C 13
ATOM 6800 O O . LEU A 1 25 ? 1.006 19.694 -24.804 1.00 2.04 25 LEU A O 13
ATOM 6816 N N . ARG A 1 26 ? 0.679 17.698 -23.818 1.00 33.22 26 ARG A N 13
ATOM 6817 C CA . ARG A 1 26 ? 1.786 17.051 -24.512 1.00 34.54 26 ARG A CA 13
ATOM 6818 C C . ARG A 1 26 ? 1.275 15.976 -25.467 1.00 54.32 26 ARG A C 13
ATOM 6819 O O . ARG A 1 26 ? 1.735 14.835 -25.436 1.00 40.52 26 ARG A O 13
ATOM 6840 N N . GLN A 1 27 ? 0.321 16.350 -26.314 1.00 34.02 27 GLN A N 13
ATOM 6841 C CA . GLN A 1 27 ? -0.253 15.418 -27.277 1.00 34.20 27 GLN A CA 13
ATOM 6842 C C . GLN A 1 27 ? 0.434 15.544 -28.632 1.00 63.55 27 GLN A C 13
ATOM 6843 O O . GLN A 1 27 ? -0.160 15.254 -29.671 1.00 74.02 27 GLN A O 13
ATOM 6857 N N . HIS A 1 28 ? 1.691 15.978 -28.615 1.00 74.42 28 HIS A N 13
ATOM 6858 C CA . HIS A 1 28 ? 2.460 16.142 -29.844 1.00 32.53 28 HIS A CA 13
ATOM 6859 C C . HIS A 1 28 ? 2.418 14.869 -30.685 1.00 11.23 28 HIS A C 13
ATOM 6860 O O . HIS A 1 28 ? 2.034 13.805 -30.200 1.00 11.54 28 HIS A O 13
ATOM 6874 N N . ALA A 1 29 ? 2.815 14.987 -31.948 1.00 12.24 29 ALA A N 13
ATOM 6875 C CA . ALA A 1 29 ? 2.824 13.847 -32.855 1.00 73.42 29 ALA A CA 13
ATOM 6876 C C . ALA A 1 29 ? 4.152 13.746 -33.597 1.00 61.12 29 ALA A C 13
ATOM 6877 O O . ALA A 1 29 ? 4.280 14.215 -34.728 1.00 41.41 29 ALA A O 13
ATOM 6884 N N . PHE A 1 30 ? 5.139 13.131 -32.953 1.00 51.25 30 PHE A N 13
ATOM 6885 C CA . PHE A 1 30 ? 6.459 12.970 -33.552 1.00 52.52 30 PHE A CA 13
ATOM 6886 C C . PHE A 1 30 ? 6.354 12.344 -34.939 1.00 61.35 30 PHE A C 13
ATOM 6887 O O . PHE A 1 30 ? 6.935 12.844 -35.902 1.00 73.42 30 PHE A O 13
ATOM 6904 N N . GLY A 1 1 ? -7.095 1.671 -2.228 1.00 51.14 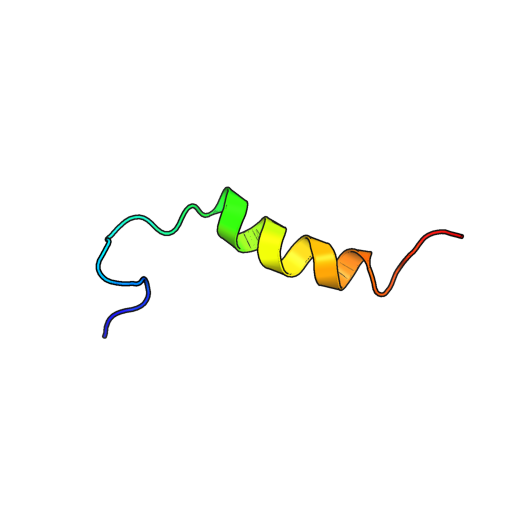1 GLY A N 14
ATOM 6905 C CA . GLY A 1 1 ? -7.776 2.423 -3.266 1.00 72.32 1 GLY A CA 14
ATOM 6906 C C . GLY A 1 1 ? -7.413 3.894 -3.250 1.00 4.21 1 GLY A C 14
ATOM 6907 O O . GLY A 1 1 ? -6.401 4.284 -2.666 1.00 63.32 1 GLY A O 14
ATOM 6911 N N . ILE A 1 2 ? -8.238 4.713 -3.893 1.00 40.10 2 ILE A N 14
ATOM 6912 C CA . ILE A 1 2 ? -7.997 6.150 -3.950 1.00 72.52 2 ILE A CA 14
ATOM 6913 C C . ILE A 1 2 ? -8.592 6.855 -2.736 1.00 43.43 2 ILE A C 14
ATOM 6914 O O . ILE A 1 2 ? -9.491 6.331 -2.079 1.00 72.14 2 ILE A O 14
ATOM 6930 N N . ARG A 1 3 ? -8.084 8.049 -2.445 1.00 73.32 3 ARG A N 14
ATOM 6931 C CA . ARG A 1 3 ? -8.566 8.827 -1.311 1.00 5.45 3 ARG A CA 14
ATOM 6932 C C . ARG A 1 3 ? -8.346 10.319 -1.543 1.00 53.50 3 ARG A C 14
ATOM 6933 O O . ARG A 1 3 ? -7.238 10.754 -1.857 1.00 63.54 3 ARG A O 14
ATOM 6954 N N . CYS A 1 4 ? -9.410 11.100 -1.387 1.00 34.12 4 CYS A N 14
ATOM 6955 C CA . CYS A 1 4 ? -9.336 12.543 -1.580 1.00 60.03 4 CYS A CA 14
ATOM 6956 C C . CYS A 1 4 ? -8.782 13.231 -0.336 1.00 31.22 4 CYS A C 14
ATOM 6957 O O . CYS A 1 4 ? -8.788 12.678 0.764 1.00 21.31 4 CYS A O 14
ATOM 6964 N N . PRO A 1 5 ? -8.292 14.467 -0.512 1.00 22.22 5 PRO A N 14
ATOM 6965 C CA . PRO A 1 5 ? -7.726 15.258 0.585 1.00 22.51 5 PRO A CA 14
ATOM 6966 C C . PRO A 1 5 ? -8.788 15.715 1.579 1.00 75.44 5 PRO A C 14
ATOM 6967 O O . PRO A 1 5 ? -9.219 16.868 1.557 1.00 63.01 5 PRO A O 14
ATOM 6978 N N . LYS A 1 6 ? -9.208 14.803 2.450 1.00 53.43 6 LYS A N 14
ATOM 6979 C CA . LYS A 1 6 ? -10.220 15.113 3.453 1.00 22.54 6 LYS A CA 14
ATOM 6980 C C . LYS A 1 6 ? -11.451 15.741 2.809 1.00 34.31 6 LYS A C 14
ATOM 6981 O O . LYS A 1 6 ? -11.751 16.914 3.033 1.00 64.42 6 LYS A O 14
ATOM 7000 N N . SER A 1 7 ? -12.163 14.952 2.010 1.00 42.22 7 SER A N 14
ATOM 7001 C CA . SER A 1 7 ? -13.361 15.432 1.331 1.00 0.34 7 SER A CA 14
ATOM 7002 C C . SER A 1 7 ? -13.976 14.333 0.471 1.00 23.50 7 SER A C 14
ATOM 7003 O O . SER A 1 7 ? -13.351 13.844 -0.471 1.00 13.51 7 SER A O 14
ATOM 7011 N N . TRP A 1 8 ? -15.203 13.948 0.802 1.00 21.02 8 TRP A N 14
ATOM 7012 C CA . TRP A 1 8 ? -15.903 12.906 0.060 1.00 33.55 8 TRP A CA 14
ATOM 7013 C C . TRP A 1 8 ? -16.564 13.477 -1.189 1.00 13.10 8 TRP A C 14
ATOM 7014 O O . TRP A 1 8 ? -17.790 13.484 -1.307 1.00 43.35 8 TRP A O 14
ATOM 7035 N N . LYS A 1 9 ? -15.746 13.956 -2.120 1.00 22.41 9 LYS A N 14
ATOM 7036 C CA . LYS A 1 9 ? -16.251 14.528 -3.362 1.00 45.21 9 LYS A CA 14
ATOM 7037 C C . LYS A 1 9 ? -15.593 13.870 -4.571 1.00 50.41 9 LYS A C 14
ATOM 7038 O O . LYS A 1 9 ? -16.212 13.062 -5.264 1.00 24.33 9 LYS A O 14
ATOM 7057 N N . CYS A 1 10 ? -14.335 14.221 -4.819 1.00 15.13 10 CYS A N 14
ATOM 7058 C CA . CYS A 1 10 ? -13.593 13.664 -5.943 1.00 51.42 10 CYS A CA 14
ATOM 7059 C C . CYS A 1 10 ? -14.380 13.814 -7.242 1.00 43.51 10 CYS A C 14
ATOM 7060 O O . CYS A 1 10 ? -14.810 12.827 -7.838 1.00 50.04 10 CYS A O 14
ATOM 7067 N N . LYS A 1 11 ? -14.564 15.057 -7.675 1.00 61.04 11 LYS A N 14
ATOM 7068 C CA . LYS A 1 11 ? -15.297 15.339 -8.904 1.00 61.40 11 LYS A CA 14
ATOM 7069 C C . LYS A 1 11 ? -14.752 14.512 -10.064 1.00 71.33 11 LYS A C 14
ATOM 7070 O O . LYS A 1 11 ? -13.599 14.670 -10.464 1.00 21.23 11 LYS A O 14
ATOM 7089 N N . ALA A 1 12 ? -15.590 13.631 -10.602 1.00 23.12 12 ALA A N 14
ATOM 7090 C CA . ALA A 1 12 ? -15.193 12.782 -11.718 1.00 43.34 12 ALA A CA 14
ATOM 7091 C C . ALA A 1 12 ? -14.597 13.610 -12.852 1.00 62.22 12 ALA A C 14
ATOM 7092 O O . ALA A 1 12 ? -13.595 13.224 -13.455 1.00 51.45 12 ALA A O 14
ATOM 7099 N N . PHE A 1 13 ? -15.219 14.749 -13.138 1.00 34.42 13 PHE A N 14
ATOM 7100 C CA . PHE A 1 13 ? -14.751 15.630 -14.201 1.00 12.11 13 PHE A CA 14
ATOM 7101 C C . PHE A 1 13 ? -13.298 16.035 -13.971 1.00 70.03 13 PHE A C 14
ATOM 7102 O O . PHE A 1 13 ? -12.420 15.726 -14.778 1.00 13.24 13 PHE A O 14
ATOM 7119 N N . LYS A 1 14 ? -13.051 16.729 -12.866 1.00 13.14 14 LYS A N 14
ATOM 7120 C CA . LYS A 1 14 ? -11.706 17.177 -12.527 1.00 44.01 14 LYS A CA 14
ATOM 7121 C C . LYS A 1 14 ? -10.756 15.991 -12.392 1.00 5.43 14 LYS A C 14
ATOM 7122 O O . LYS A 1 14 ? -9.566 16.102 -12.686 1.00 4.24 14 LYS A O 14
ATOM 7141 N N . GLN A 1 15 ? -11.290 14.859 -11.947 1.00 24.34 15 GLN A N 14
ATOM 7142 C CA . GLN A 1 15 ? -10.488 13.653 -11.774 1.00 31.13 15 GLN A CA 14
ATOM 7143 C C . GLN A 1 15 ? -9.874 13.213 -13.098 1.00 43.14 15 GLN A C 14
ATOM 7144 O O . GLN A 1 15 ? -8.697 12.858 -13.160 1.00 65.12 15 GLN A O 14
ATOM 7158 N N . ARG A 1 16 ? -10.678 13.239 -14.156 1.00 13.02 16 ARG A N 14
ATOM 7159 C CA . ARG A 1 16 ? -10.214 12.841 -15.479 1.00 42.33 16 ARG A CA 14
ATOM 7160 C C . ARG A 1 16 ? -9.305 13.909 -16.080 1.00 5.40 16 ARG A C 14
ATOM 7161 O O . ARG A 1 16 ? -8.236 13.604 -16.610 1.00 32.21 16 ARG A O 14
ATOM 7182 N N . VAL A 1 17 ? -9.736 15.164 -15.994 1.00 33.42 17 VAL A N 14
ATOM 7183 C CA . VAL A 1 17 ? -8.961 16.277 -16.528 1.00 15.30 17 VAL A CA 14
ATOM 7184 C C . VAL A 1 17 ? -7.527 16.246 -16.012 1.00 52.22 17 VAL A C 14
ATOM 7185 O O . VAL A 1 17 ? -6.580 16.480 -16.764 1.00 51.32 17 VAL A O 14
ATOM 7198 N N . LEU A 1 18 ? -7.373 15.955 -14.725 1.00 54.42 18 LEU A N 14
ATOM 7199 C CA . LEU A 1 18 ? -6.053 15.893 -14.107 1.00 74.34 18 LEU A CA 14
ATOM 7200 C C . LEU A 1 18 ? -5.127 14.972 -14.895 1.00 23.01 18 LEU A C 14
ATOM 7201 O O . LEU A 1 18 ? -3.970 15.307 -15.149 1.00 43.35 18 LEU A O 14
ATOM 7217 N N . LYS A 1 19 ? -5.643 13.810 -15.280 1.00 54.14 19 LYS A N 14
ATOM 7218 C CA . LYS A 1 19 ? -4.865 12.841 -16.043 1.00 3.25 19 LYS A CA 14
ATOM 7219 C C . LYS A 1 19 ? -4.796 13.236 -17.514 1.00 63.44 19 LYS A C 14
ATOM 7220 O O . LYS A 1 19 ? -3.777 13.030 -18.174 1.00 41.44 19 LYS A O 14
ATOM 7239 N N . ARG A 1 20 ? -5.885 13.804 -18.022 1.00 23.41 20 ARG A N 14
ATOM 7240 C CA . ARG A 1 20 ? -5.947 14.227 -19.416 1.00 22.14 20 ARG A CA 14
ATOM 7241 C C . ARG A 1 20 ? -4.772 15.137 -19.760 1.00 43.32 20 ARG A C 14
ATOM 7242 O O . ARG A 1 20 ? -4.140 14.985 -20.807 1.00 32.43 20 ARG A O 14
ATOM 7263 N N . LEU A 1 21 ? -4.484 16.084 -18.874 1.00 11.20 21 LEU A N 14
ATOM 7264 C CA . LEU A 1 21 ? -3.385 17.020 -19.084 1.00 11.21 21 LEU A CA 14
ATOM 7265 C C . LEU A 1 21 ? -2.079 16.277 -19.346 1.00 73.33 21 LEU A C 14
ATOM 7266 O O . LEU A 1 21 ? -1.228 16.743 -20.105 1.00 11.44 21 LEU A O 14
ATOM 7282 N N . LEU A 1 22 ? -1.928 15.117 -18.716 1.00 72.14 22 LEU A N 14
ATOM 7283 C CA . LEU A 1 22 ? -0.727 14.307 -18.883 1.00 64.42 22 LEU A CA 14
ATOM 7284 C C . LEU A 1 22 ? -0.754 13.559 -20.213 1.00 10.43 22 LEU A C 14
ATOM 7285 O O . LEU A 1 22 ? 0.150 13.702 -21.035 1.00 42.31 22 LEU A O 14
ATOM 7301 N N . ALA A 1 23 ? -1.799 12.764 -20.417 1.00 22.30 23 ALA A N 14
ATOM 7302 C CA . ALA A 1 23 ? -1.946 11.998 -21.648 1.00 73.52 23 ALA A CA 14
ATOM 7303 C C . ALA A 1 23 ? -1.780 12.890 -22.873 1.00 53.14 23 ALA A C 14
ATOM 7304 O O . ALA A 1 23 ? -1.170 12.491 -23.865 1.00 52.50 23 ALA A O 14
ATOM 7311 N N . MET A 1 24 ? -2.328 14.099 -22.798 1.00 22.31 24 MET A N 14
ATOM 7312 C CA . MET A 1 24 ? -2.239 15.048 -23.902 1.00 32.43 24 MET A CA 14
ATOM 7313 C C . MET A 1 24 ? -0.852 15.679 -23.966 1.00 60.42 24 MET A C 14
ATOM 7314 O O . MET A 1 24 ? -0.281 15.838 -25.046 1.00 0.00 24 MET A O 14
ATOM 7328 N N . LEU A 1 25 ? -0.315 16.036 -22.805 1.00 10.10 25 LEU A N 14
ATOM 7329 C CA . LEU A 1 25 ? 1.006 16.650 -22.730 1.00 1.23 25 LEU A CA 14
ATOM 7330 C C . LEU A 1 25 ? 2.042 15.804 -23.462 1.00 44.23 25 LEU A C 14
ATOM 7331 O O . LEU A 1 25 ? 2.918 16.333 -24.147 1.00 40.13 25 LEU A O 14
ATOM 7347 N N . ARG A 1 26 ? 1.935 14.488 -23.315 1.00 24.22 26 ARG A N 14
ATOM 7348 C CA . ARG A 1 26 ? 2.863 13.568 -23.963 1.00 54.42 26 ARG A CA 14
ATOM 7349 C C . ARG A 1 26 ? 2.959 13.858 -25.458 1.00 42.13 26 ARG A C 14
ATOM 7350 O O . ARG A 1 26 ? 3.997 13.629 -26.078 1.00 61.42 26 ARG A O 14
ATOM 7371 N N . GLN A 1 27 ? 1.870 14.363 -26.029 1.00 64.25 27 GLN A N 14
ATOM 7372 C CA . GLN A 1 27 ? 1.833 14.682 -27.452 1.00 13.33 27 GLN A CA 14
ATOM 7373 C C . GLN A 1 27 ? 0.727 15.688 -27.755 1.00 33.34 27 GLN A C 14
ATOM 7374 O O . GLN A 1 27 ? -0.266 15.357 -28.404 1.00 14.14 27 GLN A O 14
ATOM 7388 N N . HIS A 1 28 ? 0.905 16.917 -27.280 1.00 74.33 28 HIS A N 14
ATOM 7389 C CA . HIS A 1 28 ? -0.079 17.971 -27.501 1.00 1.11 28 HIS A CA 14
ATOM 7390 C C . HIS A 1 28 ? -0.426 18.089 -28.982 1.00 31.01 28 HIS A C 14
ATOM 7391 O O . HIS A 1 28 ? 0.394 17.784 -29.848 1.00 12.44 28 HIS A O 14
ATOM 7405 N N . ALA A 1 29 ? -1.647 18.532 -29.265 1.00 44.11 29 ALA A N 14
ATOM 7406 C CA . ALA A 1 29 ? -2.101 18.691 -30.641 1.00 15.23 29 ALA A CA 14
ATOM 7407 C C . ALA A 1 29 ? -1.542 19.968 -31.260 1.00 21.52 29 ALA A C 14
ATOM 7408 O O . ALA A 1 29 ? -2.250 20.965 -31.398 1.00 35.13 29 ALA A O 14
ATOM 7415 N N . PHE A 1 30 ? -0.266 19.930 -31.631 1.00 34.13 30 PHE A N 14
ATOM 7416 C CA . PHE A 1 30 ? 0.389 21.085 -32.234 1.00 31.42 30 PHE A CA 14
ATOM 7417 C C . PHE A 1 30 ? -0.420 21.613 -33.415 1.00 3.41 30 PHE A C 14
ATOM 7418 O O . PHE A 1 30 ? -0.666 22.814 -33.523 1.00 3.12 30 PHE A O 14
ATOM 7435 N N . GLY A 1 1 ? -13.053 2.499 -1.609 1.00 22.14 1 GLY A N 15
ATOM 7436 C CA . GLY A 1 1 ? -13.003 3.888 -2.025 1.00 51.13 1 GLY A CA 15
ATOM 7437 C C . GLY A 1 1 ? -11.751 4.212 -2.816 1.00 22.13 1 GLY A C 15
ATOM 7438 O O . GLY A 1 1 ? -10.751 3.499 -2.726 1.00 3.23 1 GLY A O 15
ATOM 7442 N N . ILE A 1 2 ? -11.806 5.288 -3.593 1.00 45.01 2 ILE A N 15
ATOM 7443 C CA . ILE A 1 2 ? -10.667 5.704 -4.403 1.00 21.52 2 ILE A CA 15
ATOM 7444 C C . ILE A 1 2 ? -9.723 6.598 -3.606 1.00 54.43 2 ILE A C 15
ATOM 7445 O O . ILE A 1 2 ? -10.116 7.194 -2.603 1.00 42.20 2 ILE A O 15
ATOM 7461 N N . ARG A 1 3 ? -8.478 6.689 -4.061 1.00 40.23 3 ARG A N 15
ATOM 7462 C CA . ARG A 1 3 ? -7.478 7.512 -3.392 1.00 10.13 3 ARG A CA 15
ATOM 7463 C C . ARG A 1 3 ? -7.565 8.962 -3.860 1.00 23.30 3 ARG A C 15
ATOM 7464 O O . ARG A 1 3 ? -7.095 9.304 -4.946 1.00 35.21 3 ARG A O 15
ATOM 7485 N N . CYS A 1 4 ? -8.168 9.810 -3.034 1.00 74.21 4 CYS A N 15
ATOM 7486 C CA . CYS A 1 4 ? -8.318 11.222 -3.363 1.00 12.23 4 CYS A CA 15
ATOM 7487 C C . CYS A 1 4 ? -7.571 12.096 -2.359 1.00 53.34 4 CYS A C 15
ATOM 7488 O O . CYS A 1 4 ? -7.261 11.678 -1.244 1.00 14.13 4 CYS A O 15
ATOM 7495 N N . PRO A 1 5 ? -7.275 13.340 -2.764 1.00 41.31 5 PRO A N 15
ATOM 7496 C CA . PRO A 1 5 ? -6.562 14.300 -1.916 1.00 21.12 5 PRO A CA 15
ATOM 7497 C C . PRO A 1 5 ? -7.410 14.779 -0.742 1.00 71.55 5 PRO A C 15
ATOM 7498 O O . PRO A 1 5 ? -7.927 15.896 -0.751 1.00 44.12 5 PRO A O 15
ATOM 7509 N N . LYS A 1 6 ? -7.550 13.926 0.267 1.00 3.01 6 LYS A N 15
ATOM 7510 C CA . LYS A 1 6 ? -8.334 14.262 1.450 1.00 62.33 6 LYS A CA 15
ATOM 7511 C C . LYS A 1 6 ? -9.719 14.768 1.059 1.00 45.04 6 LYS A C 15
ATOM 7512 O O . LYS A 1 6 ? -10.084 15.903 1.365 1.00 35.45 6 LYS A O 15
ATOM 7531 N N . SER A 1 7 ? -10.485 13.919 0.381 1.00 4.01 7 SER A N 15
ATOM 7532 C CA . SER A 1 7 ? -11.828 14.282 -0.054 1.00 34.34 7 SER A CA 15
ATOM 7533 C C . SER A 1 7 ? -12.481 13.133 -0.817 1.00 42.44 7 SER A C 15
ATOM 7534 O O . SER A 1 7 ? -12.003 12.727 -1.877 1.00 2.44 7 SER A O 15
ATOM 7542 N N . TRP A 1 8 ? -13.575 12.615 -0.272 1.00 21.24 8 TRP A N 15
ATOM 7543 C CA . TRP A 1 8 ? -14.294 11.513 -0.901 1.00 21.22 8 TRP A CA 15
ATOM 7544 C C . TRP A 1 8 ? -15.264 12.029 -1.958 1.00 31.23 8 TRP A C 15
ATOM 7545 O O . TRP A 1 8 ? -16.479 11.876 -1.828 1.00 22.53 8 TRP A O 15
ATOM 7566 N N . LYS A 1 9 ? -14.721 12.641 -3.005 1.00 33.14 9 LYS A N 15
ATOM 7567 C CA . LYS A 1 9 ? -15.539 13.179 -4.086 1.00 24.33 9 LYS A CA 15
ATOM 7568 C C . LYS A 1 9 ? -14.776 13.157 -5.407 1.00 33.13 9 LYS A C 15
ATOM 7569 O O . LYS A 1 9 ? -15.043 12.326 -6.276 1.00 15.52 9 LYS A O 15
ATOM 7588 N N . CYS A 1 10 ? -13.825 14.074 -5.551 1.00 32.41 10 CYS A N 15
ATOM 7589 C CA . CYS A 1 10 ? -13.023 14.159 -6.765 1.00 40.52 10 CYS A CA 15
ATOM 7590 C C . CYS A 1 10 ? -13.907 14.407 -7.985 1.00 25.15 10 CYS A C 15
ATOM 7591 O O . CYS A 1 10 ? -14.339 13.468 -8.653 1.00 34.23 10 CYS A O 15
ATOM 7598 N N . LYS A 1 11 ? -14.170 15.678 -8.269 1.00 32.21 11 LYS A N 15
ATOM 7599 C CA . LYS A 1 11 ? -15.000 16.051 -9.408 1.00 53.00 11 LYS A CA 15
ATOM 7600 C C . LYS A 1 11 ? -14.508 15.376 -10.684 1.00 74.22 11 LYS A C 15
ATOM 7601 O O . LYS A 1 11 ? -13.352 15.534 -11.075 1.00 54.13 11 LYS A O 15
ATOM 7620 N N . ALA A 1 12 ? -15.394 14.624 -11.330 1.00 30.14 12 ALA A N 15
ATOM 7621 C CA . ALA A 1 12 ? -15.050 13.928 -12.563 1.00 74.04 12 ALA A CA 15
ATOM 7622 C C . ALA A 1 12 ? -14.423 14.881 -13.575 1.00 53.20 12 ALA A C 15
ATOM 7623 O O . ALA A 1 12 ? -13.438 14.545 -14.232 1.00 61.21 12 ALA A O 15
ATOM 7630 N N . PHE A 1 13 ? -15.001 16.072 -13.696 1.00 61.10 13 PHE A N 15
ATOM 7631 C CA . PHE A 1 13 ? -14.499 17.074 -14.629 1.00 71.45 13 PHE A CA 15
ATOM 7632 C C . PHE A 1 13 ? -13.042 17.413 -14.332 1.00 25.23 13 PHE A C 15
ATOM 7633 O O . PHE A 1 13 ? -12.154 17.160 -15.147 1.00 21.24 13 PHE A O 15
ATOM 7650 N N . LYS A 1 14 ? -12.802 17.988 -13.158 1.00 71.01 14 LYS A N 15
ATOM 7651 C CA . LYS A 1 14 ? -11.453 18.362 -12.750 1.00 13.30 14 LYS A CA 15
ATOM 7652 C C . LYS A 1 14 ? -10.516 17.160 -12.803 1.00 4.43 14 LYS A C 15
ATOM 7653 O O . LYS A 1 14 ? -9.323 17.304 -13.069 1.00 42.43 14 LYS A O 15
ATOM 7672 N N . GLN A 1 15 ? -11.064 15.976 -12.548 1.00 45.55 15 GLN A N 15
ATOM 7673 C CA . GLN A 1 15 ? -10.275 14.750 -12.568 1.00 41.21 15 GLN A CA 15
ATOM 7674 C C . GLN A 1 15 ? -9.702 14.494 -13.958 1.00 63.20 15 GLN A C 15
ATOM 7675 O O . GLN A 1 15 ? -8.529 14.147 -14.102 1.00 74.33 15 GLN A O 15
ATOM 7689 N N . ARG A 1 16 ? -10.536 14.667 -14.978 1.00 31.21 16 ARG A N 15
ATOM 7690 C CA . ARG A 1 16 ? -10.113 14.452 -16.356 1.00 45.54 16 ARG A CA 15
ATOM 7691 C C . ARG A 1 16 ? -9.293 15.635 -16.863 1.00 41.54 16 ARG A C 15
ATOM 7692 O O . ARG A 1 16 ? -8.212 15.460 -17.425 1.00 62.15 16 ARG A O 15
ATOM 7713 N N . VAL A 1 17 ? -9.816 16.841 -16.661 1.00 65.14 17 VAL A N 15
ATOM 7714 C CA . VAL A 1 17 ? -9.133 18.053 -17.097 1.00 44.12 17 VAL A CA 15
ATOM 7715 C C . VAL A 1 17 ? -7.693 18.083 -16.596 1.00 51.23 17 VAL A C 15
ATOM 7716 O O . VAL A 1 17 ? -6.784 18.505 -17.312 1.00 64.32 17 VAL A O 15
ATOM 7729 N N . LEU A 1 18 ? -7.492 17.633 -15.363 1.00 14.23 18 LEU A N 15
ATOM 7730 C CA . LEU A 1 18 ? -6.162 17.608 -14.765 1.00 30.55 18 LEU A CA 15
ATOM 7731 C C . LEU A 1 18 ? -5.178 16.859 -15.658 1.00 2.32 18 LEU A C 15
ATOM 7732 O O . LEU A 1 18 ? -4.042 17.295 -15.851 1.00 35.13 18 LEU A O 15
ATOM 7748 N N . LYS A 1 19 ? -5.621 15.731 -16.203 1.00 1.43 19 LYS A N 15
ATOM 7749 C CA . LYS A 1 19 ? -4.781 14.923 -17.079 1.00 55.10 19 LYS A CA 15
ATOM 7750 C C . LYS A 1 19 ? -4.805 15.464 -18.505 1.00 65.21 19 LYS A C 15
ATOM 7751 O O . LYS A 1 19 ? -3.795 15.428 -19.209 1.00 30.11 19 LYS A O 15
ATOM 7770 N N . ARG A 1 20 ? -5.962 15.965 -18.924 1.00 44.43 20 ARG A N 15
ATOM 7771 C CA . ARG A 1 20 ? -6.115 16.514 -20.266 1.00 72.14 20 ARG A CA 15
ATOM 7772 C C . ARG A 1 20 ? -5.047 17.566 -20.549 1.00 12.50 20 ARG A C 15
ATOM 7773 O O . ARG A 1 20 ? -4.443 17.581 -21.623 1.00 15.34 20 ARG A O 15
ATOM 7794 N N . LEU A 1 21 ? -4.820 18.446 -19.580 1.00 24.34 21 LEU A N 15
ATOM 7795 C CA . LEU A 1 21 ? -3.825 19.503 -19.724 1.00 23.14 21 LEU A CA 15
ATOM 7796 C C . LEU A 1 21 ? -2.463 18.923 -20.093 1.00 32.34 21 LEU A C 15
ATOM 7797 O O . LEU A 1 21 ? -1.690 19.542 -20.824 1.00 42.51 21 LEU A O 15
ATOM 7813 N N . LEU A 1 22 ? -2.177 17.729 -19.584 1.00 1.41 22 LEU A N 15
ATOM 7814 C CA . LEU A 1 22 ? -0.909 17.063 -19.862 1.00 11.43 22 LEU A CA 15
ATOM 7815 C C . LEU A 1 22 ? -0.910 16.451 -21.259 1.00 13.13 22 LEU A C 15
ATOM 7816 O O . LEU A 1 22 ? -0.050 16.760 -22.083 1.00 73.31 22 LEU A O 15
ATOM 7832 N N . ALA A 1 23 ? -1.883 15.583 -21.518 1.00 1.31 23 ALA A N 15
ATOM 7833 C CA . ALA A 1 23 ? -1.999 14.931 -22.816 1.00 43.03 23 ALA A CA 15
ATOM 7834 C C . ALA A 1 23 ? -1.935 15.949 -23.950 1.00 12.23 23 ALA A C 15
ATOM 7835 O O . ALA A 1 23 ? -1.318 15.701 -24.985 1.00 40.42 23 ALA A O 15
ATOM 7842 N N . MET A 1 24 ? -2.578 17.095 -23.747 1.00 22.43 24 MET A N 15
ATOM 7843 C CA . MET A 1 24 ? -2.593 18.150 -24.753 1.00 13.55 24 MET A CA 15
ATOM 7844 C C . MET A 1 24 ? -1.278 18.923 -24.750 1.00 11.23 24 MET A C 15
ATOM 7845 O O . MET A 1 24 ? -0.757 19.285 -25.805 1.00 65.35 24 MET A O 15
ATOM 7859 N N . LEU A 1 25 ? -0.747 19.174 -23.558 1.00 60.22 25 LEU A N 15
ATOM 7860 C CA . LEU A 1 25 ? 0.508 19.904 -23.418 1.00 50.43 25 LEU A CA 15
ATOM 7861 C C . LEU A 1 25 ? 1.602 19.277 -24.276 1.00 71.03 25 LEU A C 15
ATOM 7862 O O . LEU A 1 25 ? 2.218 19.949 -25.103 1.00 42.32 25 LEU A O 15
ATOM 7878 N N . ARG A 1 26 ? 1.836 17.984 -24.075 1.00 41.32 26 ARG A N 15
ATOM 7879 C CA . ARG A 1 26 ? 2.855 17.266 -24.831 1.00 72.21 26 ARG A CA 15
ATOM 7880 C C . ARG A 1 26 ? 2.263 16.031 -25.504 1.00 55.13 26 ARG A C 15
ATOM 7881 O O . ARG A 1 26 ? 2.012 16.030 -26.709 1.00 52.32 26 ARG A O 15
ATOM 7902 N N . GLN A 1 27 ? 2.043 14.983 -24.718 1.00 35.34 27 GLN A N 15
ATOM 7903 C CA . GLN A 1 27 ? 1.481 13.742 -25.238 1.00 61.15 27 GLN A CA 15
ATOM 7904 C C . GLN A 1 27 ? 1.335 12.703 -24.131 1.00 42.41 27 GLN A C 15
ATOM 7905 O O . GLN A 1 27 ? 1.501 11.505 -24.363 1.00 42.55 27 GLN A O 15
ATOM 7919 N N . HIS A 1 28 ? 1.024 13.170 -22.926 1.00 2.20 28 HIS A N 15
ATOM 7920 C CA . HIS A 1 28 ? 0.856 12.281 -21.782 1.00 13.21 28 HIS A CA 15
ATOM 7921 C C . HIS A 1 28 ? -0.115 11.151 -22.110 1.00 52.14 28 HIS A C 15
ATOM 7922 O O . HIS A 1 28 ? -1.044 11.327 -22.899 1.00 4.03 28 HIS A O 15
ATOM 7936 N N . ALA A 1 29 ? 0.107 9.991 -21.501 1.00 73.01 29 ALA A N 15
ATOM 7937 C CA . ALA A 1 29 ? -0.749 8.833 -21.728 1.00 10.01 29 ALA A CA 15
ATOM 7938 C C . ALA A 1 29 ? -1.824 8.726 -20.652 1.00 33.20 29 ALA A C 15
ATOM 7939 O O . ALA A 1 29 ? -1.741 9.377 -19.610 1.00 74.22 29 ALA A O 15
ATOM 7946 N N . PHE A 1 30 ? -2.834 7.901 -20.911 1.00 3.11 30 PHE A N 15
ATOM 7947 C CA . PHE A 1 30 ? -3.927 7.710 -19.965 1.00 2.12 30 PHE A CA 15
ATOM 7948 C C . PHE A 1 30 ? -3.427 7.054 -18.681 1.00 4.30 30 PHE A C 15
ATOM 7949 O O . PHE A 1 30 ? -3.659 7.560 -17.583 1.00 62.45 30 PHE A O 15
ATOM 7966 N N . GLY A 1 1 ? -14.871 4.974 0.786 1.00 45.11 1 GLY A N 16
ATOM 7967 C CA . GLY A 1 1 ? -14.784 5.810 -0.397 1.00 3.41 1 GLY A CA 16
ATOM 7968 C C . GLY A 1 1 ? -13.420 5.745 -1.054 1.00 65.25 1 GLY A C 16
ATOM 7969 O O . GLY A 1 1 ? -12.610 4.874 -0.733 1.00 42.45 1 GLY A O 16
ATOM 7973 N N . ILE A 1 2 ? -13.165 6.666 -1.978 1.00 23.42 2 ILE A N 16
ATOM 7974 C CA . ILE A 1 2 ? -11.889 6.708 -2.682 1.00 74.13 2 ILE A CA 16
ATOM 7975 C C . ILE A 1 2 ? -10.858 7.516 -1.903 1.00 45.32 2 ILE A C 16
ATOM 7976 O O . ILE A 1 2 ? -11.209 8.341 -1.059 1.00 64.20 2 ILE A O 16
ATOM 7992 N N . ARG A 1 3 ? -9.583 7.276 -2.194 1.00 32.43 3 ARG A N 16
ATOM 7993 C CA . ARG A 1 3 ? -8.500 7.982 -1.521 1.00 24.21 3 ARG A CA 16
ATOM 7994 C C . ARG A 1 3 ? -8.356 9.401 -2.063 1.00 72.22 3 ARG A C 16
ATOM 7995 O O . ARG A 1 3 ? -7.761 9.616 -3.120 1.00 13.13 3 ARG A O 16
ATOM 8016 N N . CYS A 1 4 ? -8.906 10.366 -1.333 1.00 64.15 4 CYS A N 16
ATOM 8017 C CA . CYS A 1 4 ? -8.840 11.764 -1.740 1.00 55.34 4 CYS A CA 16
ATOM 8018 C C . CYS A 1 4 ? -8.122 12.604 -0.688 1.00 40.13 4 CYS A C 16
ATOM 8019 O O . CYS A 1 4 ? -7.991 12.212 0.472 1.00 51.35 4 CYS A O 16
ATOM 8026 N N . PRO A 1 5 ? -7.645 13.788 -1.101 1.00 22.21 5 PRO A N 16
ATOM 8027 C CA . PRO A 1 5 ? -6.932 14.708 -0.210 1.00 14.31 5 PRO A CA 16
ATOM 8028 C C . PRO A 1 5 ? -7.852 15.332 0.834 1.00 1.43 5 PRO A C 16
ATOM 8029 O O . PRO A 1 5 ? -8.268 16.484 0.702 1.00 62.30 5 PRO A O 16
ATOM 8040 N N . LYS A 1 6 ? -8.166 14.566 1.873 1.00 21.12 6 LYS A N 16
ATOM 8041 C CA . LYS A 1 6 ? -9.035 15.043 2.942 1.00 10.50 6 LYS A CA 16
ATOM 8042 C C . LYS A 1 6 ? -10.332 15.611 2.376 1.00 54.45 6 LYS A C 16
ATOM 8043 O O . LYS A 1 6 ? -10.617 16.800 2.522 1.00 42.11 6 LYS A O 16
ATOM 8062 N N . SER A 1 7 ? -11.116 14.754 1.730 1.00 52.04 7 SER A N 16
ATOM 8063 C CA . SER A 1 7 ? -12.383 15.171 1.139 1.00 5.42 7 SER A CA 16
ATOM 8064 C C . SER A 1 7 ? -13.074 13.998 0.451 1.00 1.30 7 SER A C 16
ATOM 8065 O O . SER A 1 7 ? -12.547 13.426 -0.503 1.00 3.01 7 SER A O 16
ATOM 8073 N N . TRP A 1 8 ? -14.257 13.646 0.942 1.00 5.41 8 TRP A N 16
ATOM 8074 C CA . TRP A 1 8 ? -15.021 12.541 0.375 1.00 12.40 8 TRP A CA 16
ATOM 8075 C C . TRP A 1 8 ? -15.825 13.001 -0.836 1.00 61.35 8 TRP A C 16
ATOM 8076 O O . TRP A 1 8 ? -17.056 12.987 -0.819 1.00 61.23 8 TRP A O 16
ATOM 8097 N N . LYS A 1 9 ? -15.122 13.407 -1.888 1.00 3.41 9 LYS A N 16
ATOM 8098 C CA . LYS A 1 9 ? -15.769 13.870 -3.110 1.00 34.23 9 LYS A CA 16
ATOM 8099 C C . LYS A 1 9 ? -15.177 13.179 -4.334 1.00 53.42 9 LYS A C 16
ATOM 8100 O O . LYS A 1 9 ? -15.799 12.293 -4.921 1.00 50.21 9 LYS A O 16
ATOM 8119 N N . CYS A 1 10 ? -13.972 13.590 -4.714 1.00 61.31 10 CYS A N 16
ATOM 8120 C CA . CYS A 1 10 ? -13.295 13.010 -5.868 1.00 1.40 10 CYS A CA 16
ATOM 8121 C C . CYS A 1 10 ? -14.139 13.168 -7.130 1.00 3.24 10 CYS A C 16
ATOM 8122 O O . CYS A 1 10 ? -14.572 12.183 -7.728 1.00 2.21 10 CYS A O 16
ATOM 8129 N N . LYS A 1 11 ? -14.368 14.415 -7.529 1.00 32.50 11 LYS A N 16
ATOM 8130 C CA . LYS A 1 11 ? -15.158 14.704 -8.720 1.00 33.32 11 LYS A CA 16
ATOM 8131 C C . LYS A 1 11 ? -14.645 13.913 -9.919 1.00 21.43 11 LYS A C 16
ATOM 8132 O O . LYS A 1 11 ? -13.479 14.027 -10.297 1.00 14.23 11 LYS A O 16
ATOM 8151 N N . ALA A 1 12 ? -15.523 13.111 -10.513 1.00 41.31 12 ALA A N 16
ATOM 8152 C CA . ALA A 1 12 ? -15.159 12.304 -11.671 1.00 42.41 12 ALA A CA 16
ATOM 8153 C C . ALA A 1 12 ? -14.500 13.158 -12.750 1.00 31.24 12 ALA A C 16
ATOM 8154 O O . ALA A 1 12 ? -13.538 12.733 -13.389 1.00 45.53 12 ALA A O 16
ATOM 8161 N N . PHE A 1 13 ? -15.025 14.363 -12.947 1.00 71.51 13 PHE A N 16
ATOM 8162 C CA . PHE A 1 13 ? -14.489 15.275 -13.950 1.00 43.20 13 PHE A CA 16
ATOM 8163 C C . PHE A 1 13 ? -13.034 15.623 -13.647 1.00 31.52 13 PHE A C 16
ATOM 8164 O O . PHE A 1 13 ? -12.127 15.259 -14.396 1.00 33.51 13 PHE A O 16
ATOM 8181 N N . LYS A 1 14 ? -12.819 16.330 -12.543 1.00 21.01 14 LYS A N 16
ATOM 8182 C CA . LYS A 1 14 ? -11.476 16.727 -12.138 1.00 2.31 14 LYS A CA 16
ATOM 8183 C C . LYS A 1 14 ? -10.558 15.514 -12.032 1.00 61.42 14 LYS A C 16
ATOM 8184 O O . LYS A 1 14 ? -9.342 15.630 -12.182 1.00 70.44 14 LYS A O 16
ATOM 8203 N N . GLN A 1 15 ? -11.149 14.351 -11.774 1.00 43.35 15 GLN A N 16
ATOM 8204 C CA . GLN A 1 15 ? -10.383 13.117 -11.650 1.00 21.30 15 GLN A CA 16
ATOM 8205 C C . GLN A 1 15 ? -9.764 12.723 -12.987 1.00 70.21 15 GLN A C 16
ATOM 8206 O O . GLN A 1 15 ? -8.552 12.535 -13.090 1.00 4.33 15 GLN A O 16
ATOM 8220 N N . ARG A 1 16 ? -10.605 12.599 -14.009 1.00 23.41 16 ARG A N 16
ATOM 8221 C CA . ARG A 1 16 ? -10.140 12.225 -15.339 1.00 52.34 16 ARG A CA 16
ATOM 8222 C C . ARG A 1 16 ? -9.351 13.364 -15.979 1.00 25.32 16 ARG A C 16
ATOM 8223 O O . ARG A 1 16 ? -8.337 13.136 -16.640 1.00 32.22 16 ARG A O 16
ATOM 8244 N N . VAL A 1 17 ? -9.822 14.590 -15.778 1.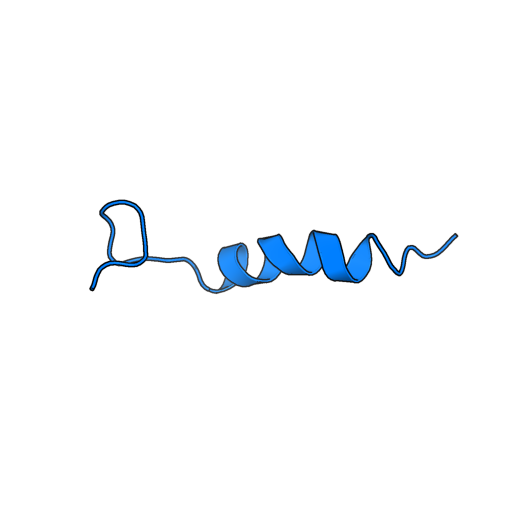00 11.13 17 VAL A N 16
ATOM 8245 C CA . VAL A 1 17 ? -9.160 15.764 -16.334 1.00 14.32 17 VAL A CA 16
ATOM 8246 C C . VAL A 1 17 ? -7.741 15.902 -15.795 1.00 62.21 17 VAL A C 16
ATOM 8247 O O . VAL A 1 17 ? -6.824 16.290 -16.521 1.00 33.21 17 VAL A O 16
ATOM 8260 N N . LEU A 1 18 ? -7.565 15.581 -14.518 1.00 51.00 18 LEU A N 16
ATOM 8261 C CA . LEU A 1 18 ? -6.256 15.668 -13.880 1.00 62.15 18 LEU A CA 16
ATOM 8262 C C . LEU A 1 18 ? -5.236 14.801 -14.612 1.00 5.52 18 LEU A C 16
ATOM 8263 O O . LEU A 1 18 ? -4.074 15.181 -14.759 1.00 3.41 18 LEU A O 16
ATOM 8279 N N . LYS A 1 19 ? -5.678 13.636 -15.071 1.00 22.54 19 LYS A N 16
ATOM 8280 C CA . LYS A 1 19 ? -4.805 12.715 -15.790 1.00 53.43 19 LYS A CA 16
ATOM 8281 C C . LYS A 1 19 ? -4.740 13.073 -17.272 1.00 14.44 19 LYS A C 16
ATOM 8282 O O . LYS A 1 19 ? -3.678 13.005 -17.890 1.00 52.13 19 LYS A O 16
ATOM 8301 N N . ARG A 1 20 ? -5.882 13.456 -17.834 1.00 12.22 20 ARG A N 16
ATOM 8302 C CA . ARG A 1 20 ? -5.954 13.825 -19.242 1.00 51.34 20 ARG A CA 16
ATOM 8303 C C . ARG A 1 20 ? -4.921 14.897 -19.577 1.00 64.32 20 ARG A C 16
ATOM 8304 O O . ARG A 1 20 ? -4.240 14.820 -20.601 1.00 53.03 20 ARG A O 16
ATOM 8325 N N . LEU A 1 21 ? -4.808 15.895 -18.708 1.00 53.00 21 LEU A N 16
ATOM 8326 C CA . LEU A 1 21 ? -3.858 16.983 -18.911 1.00 50.11 21 LEU A CA 16
ATOM 8327 C C . LEU A 1 21 ? -2.443 16.443 -19.092 1.00 2.41 21 LEU A C 16
ATOM 8328 O O . LEU A 1 21 ? -1.637 17.016 -19.827 1.00 15.41 21 LEU A O 16
ATOM 8344 N N . LEU A 1 22 ? -2.147 15.337 -18.419 1.00 2.02 22 LEU A N 16
ATOM 8345 C CA . LEU A 1 22 ? -0.829 14.718 -18.507 1.00 20.44 22 LEU A CA 16
ATOM 8346 C C . LEU A 1 22 ? -0.678 13.942 -19.811 1.00 62.31 22 LEU A C 16
ATOM 8347 O O . LEU A 1 22 ? 0.235 14.199 -20.596 1.00 32.15 22 LEU A O 16
ATOM 8363 N N . ALA A 1 23 ? -1.580 12.993 -20.037 1.00 32.50 23 ALA A N 16
ATOM 8364 C CA . ALA A 1 23 ? -1.550 12.182 -21.248 1.00 43.22 23 ALA A CA 16
ATOM 8365 C C . ALA A 1 23 ? -1.461 13.059 -22.493 1.00 21.40 23 ALA A C 16
ATOM 8366 O O . ALA A 1 23 ? -0.749 12.733 -23.443 1.00 14.41 23 ALA A O 16
ATOM 8373 N N . MET A 1 24 ? -2.188 14.171 -22.481 1.00 74.20 24 MET A N 16
ATOM 8374 C CA . MET A 1 24 ? -2.191 15.094 -23.610 1.00 4.22 24 MET A CA 16
ATOM 8375 C C . MET A 1 24 ? -0.914 15.929 -23.632 1.00 12.02 24 MET A C 16
ATOM 8376 O O . MET A 1 24 ? -0.322 16.149 -24.689 1.00 71.33 24 MET A O 16
ATOM 8390 N N . LEU A 1 25 ? -0.495 16.392 -22.459 1.00 54.23 25 LEU A N 16
ATOM 8391 C CA . LEU A 1 25 ? 0.711 17.204 -22.344 1.00 65.40 25 LEU A CA 16
ATOM 8392 C C . LEU A 1 25 ? 1.899 16.510 -23.004 1.00 51.21 25 LEU A C 16
ATOM 8393 O O . LEU A 1 25 ? 2.709 17.150 -23.676 1.00 30.55 25 LEU A O 16
ATOM 8409 N N . ARG A 1 26 ? 1.994 15.199 -22.810 1.00 65.13 26 ARG A N 16
ATOM 8410 C CA . ARG A 1 26 ? 3.082 14.418 -23.388 1.00 2.54 26 ARG A CA 16
ATOM 8411 C C . ARG A 1 26 ? 3.197 14.673 -24.888 1.00 4.13 26 ARG A C 16
ATOM 8412 O O . ARG A 1 26 ? 4.285 14.594 -25.458 1.00 30.00 26 ARG A O 16
ATOM 8433 N N . GLN A 1 27 ? 2.068 14.978 -25.519 1.00 44.23 27 GLN A N 16
ATOM 8434 C CA . GLN A 1 27 ? 2.043 15.243 -26.953 1.00 23.00 27 GLN A CA 16
ATOM 8435 C C . GLN A 1 27 ? 0.788 16.017 -27.342 1.00 31.23 27 GLN A C 16
ATOM 8436 O O . GLN A 1 27 ? -0.117 15.474 -27.977 1.00 22.01 27 GLN A O 16
ATOM 8450 N N . HIS A 1 28 ? 0.739 17.288 -26.956 1.00 30.00 28 HIS A N 16
ATOM 8451 C CA . HIS A 1 28 ? -0.406 18.137 -27.265 1.00 12.04 28 HIS A CA 16
ATOM 8452 C C . HIS A 1 28 ? -0.732 18.089 -28.754 1.00 53.03 28 HIS A C 16
ATOM 8453 O O . HIS A 1 28 ? 0.079 17.639 -29.563 1.00 10.12 28 HIS A O 16
ATOM 8467 N N . ALA A 1 29 ? -1.925 18.555 -29.109 1.00 52.03 29 ALA A N 16
ATOM 8468 C CA . ALA A 1 29 ? -2.358 18.566 -30.501 1.00 44.22 29 ALA A CA 16
ATOM 8469 C C . ALA A 1 29 ? -1.623 19.641 -31.296 1.00 20.33 29 ALA A C 16
ATOM 8470 O O . ALA A 1 29 ? -2.036 20.800 -31.320 1.00 40.31 29 ALA A O 16
ATOM 8477 N N . PHE A 1 30 ? -0.531 19.248 -31.944 1.00 54.11 30 PHE A N 16
ATOM 8478 C CA . PHE A 1 30 ? 0.262 20.179 -32.738 1.00 61.45 30 PHE A CA 16
ATOM 8479 C C . PHE A 1 30 ? -0.612 20.911 -33.752 1.00 71.02 30 PHE A C 16
ATOM 8480 O O . PHE A 1 30 ? -0.428 22.102 -33.999 1.00 11.35 30 PHE A O 16
ATOM 8497 N N . GLY A 1 1 ? -3.921 4.604 1.559 1.00 74.31 1 GLY A N 17
ATOM 8498 C CA . GLY A 1 1 ? -3.621 5.123 0.237 1.00 13.35 1 GLY A CA 17
ATOM 8499 C C . GLY A 1 1 ? -4.821 5.783 -0.412 1.00 73.14 1 GLY A C 17
ATOM 8500 O O . GLY A 1 1 ? -5.536 5.154 -1.193 1.00 54.11 1 GLY A O 17
ATOM 8504 N N . ILE A 1 2 ? -5.044 7.052 -0.089 1.00 41.31 2 ILE A N 17
ATOM 8505 C CA . ILE A 1 2 ? -6.166 7.797 -0.647 1.00 32.32 2 ILE A CA 17
ATOM 8506 C C . ILE A 1 2 ? -5.795 8.431 -1.983 1.00 14.32 2 ILE A C 17
ATOM 8507 O O . ILE A 1 2 ? -4.617 8.622 -2.285 1.00 73.13 2 ILE A O 17
ATOM 8523 N N . ARG A 1 3 ? -6.809 8.758 -2.778 1.00 42.10 3 ARG A N 17
ATOM 8524 C CA . ARG A 1 3 ? -6.590 9.372 -4.082 1.00 4.31 3 ARG A CA 17
ATOM 8525 C C . ARG A 1 3 ? -6.755 10.887 -4.004 1.00 53.21 3 ARG A C 17
ATOM 8526 O O . ARG A 1 3 ? -5.982 11.639 -4.599 1.00 22.52 3 ARG A O 17
ATOM 8547 N N . CYS A 1 4 ? -7.769 11.329 -3.267 1.00 50.24 4 CYS A N 17
ATOM 8548 C CA . CYS A 1 4 ? -8.038 12.754 -3.112 1.00 21.41 4 CYS A CA 17
ATOM 8549 C C . CYS A 1 4 ? -7.503 13.265 -1.777 1.00 54.53 4 CYS A C 17
ATOM 8550 O O . CYS A 1 4 ? -7.255 12.501 -0.845 1.00 61.52 4 CYS A O 17
ATOM 8557 N N . PRO A 1 5 ? -7.322 14.591 -1.682 1.00 11.00 5 PRO A N 17
ATOM 8558 C CA . PRO A 1 5 ? -6.816 15.235 -0.466 1.00 54.43 5 PRO A CA 17
ATOM 8559 C C . PRO A 1 5 ? -7.826 15.193 0.676 1.00 72.45 5 PRO A C 17
ATOM 8560 O O . PRO A 1 5 ? -8.499 16.184 0.961 1.00 22.51 5 PRO A O 17
ATOM 8571 N N . LYS A 1 6 ? -7.928 14.039 1.327 1.00 64.35 6 LYS A N 17
ATOM 8572 C CA . LYS A 1 6 ? -8.854 13.866 2.439 1.00 11.31 6 LYS A CA 17
ATOM 8573 C C . LYS A 1 6 ? -10.262 14.303 2.047 1.00 10.24 6 LYS A C 17
ATOM 8574 O O . LYS A 1 6 ? -10.782 15.291 2.566 1.00 35.22 6 LYS A O 17
ATOM 8593 N N . SER A 1 7 ? -10.874 13.561 1.130 1.00 24.43 7 SER A N 17
ATOM 8594 C CA . SER A 1 7 ? -12.221 13.873 0.668 1.00 42.22 7 SER A CA 17
ATOM 8595 C C . SER A 1 7 ? -12.678 12.873 -0.390 1.00 3.01 7 SER A C 17
ATOM 8596 O O . SER A 1 7 ? -12.079 12.769 -1.461 1.00 33.24 7 SER A O 17
ATOM 8604 N N . TRP A 1 8 ? -13.741 12.140 -0.081 1.00 53.22 8 TRP A N 17
ATOM 8605 C CA . TRP A 1 8 ? -14.279 11.148 -1.005 1.00 35.44 8 TRP A CA 17
ATOM 8606 C C . TRP A 1 8 ? -15.195 11.801 -2.033 1.00 52.55 8 TRP A C 17
ATOM 8607 O O . TRP A 1 8 ? -16.397 11.538 -2.066 1.00 14.10 8 TRP A O 17
ATOM 8628 N N . LYS A 1 9 ? -14.620 12.655 -2.874 1.00 2.15 9 LYS A N 17
ATOM 8629 C CA . LYS A 1 9 ? -15.384 13.346 -3.905 1.00 43.25 9 LYS A CA 17
ATOM 8630 C C . LYS A 1 9 ? -14.748 13.148 -5.278 1.00 4.13 9 LYS A C 17
ATOM 8631 O O . LYS A 1 9 ? -15.252 12.386 -6.103 1.00 23.53 9 LYS A O 17
ATOM 8650 N N . CYS A 1 10 ? -13.637 13.838 -5.515 1.00 51.11 10 CYS A N 17
ATOM 8651 C CA . CYS A 1 10 ? -12.931 13.738 -6.787 1.00 20.44 10 CYS A CA 17
ATOM 8652 C C . CYS A 1 10 ? -13.882 13.973 -7.957 1.00 4.41 10 CYS A C 17
ATOM 8653 O O . CYS A 1 10 ? -14.338 13.029 -8.601 1.00 63.42 10 CYS A O 17
ATOM 8660 N N . LYS A 1 11 ? -14.176 15.241 -8.226 1.00 72.33 11 LYS A N 17
ATOM 8661 C CA . LYS A 1 11 ? -15.071 15.603 -9.319 1.00 42.02 11 LYS A CA 17
ATOM 8662 C C . LYS A 1 11 ? -14.639 14.934 -10.620 1.00 74.32 11 LYS A C 17
ATOM 8663 O O . LYS A 1 11 ? -13.523 15.141 -11.095 1.00 54.14 11 LYS A O 17
ATOM 8682 N N . ALA A 1 12 ? -15.531 14.131 -11.192 1.00 15.42 12 ALA A N 17
ATOM 8683 C CA . ALA A 1 12 ? -15.244 13.435 -12.439 1.00 63.15 12 ALA A CA 17
ATOM 8684 C C . ALA A 1 12 ? -14.738 14.402 -13.504 1.00 50.32 12 ALA A C 17
ATOM 8685 O O . ALA A 1 12 ? -13.778 14.110 -14.218 1.00 32.24 12 ALA A O 17
ATOM 8692 N N . PHE A 1 13 ? -15.390 15.556 -13.607 1.00 33.41 13 PHE A N 17
ATOM 8693 C CA . PHE A 1 13 ? -15.008 16.566 -14.586 1.00 65.24 13 PHE A CA 17
ATOM 8694 C C . PHE A 1 13 ? -13.544 16.961 -14.416 1.00 43.40 13 PHE A C 17
ATOM 8695 O O . PHE A 1 13 ? -12.723 16.748 -15.308 1.00 64.33 13 PHE A O 17
ATOM 8712 N N . LYS A 1 14 ? -13.224 17.540 -13.264 1.00 2.34 14 LYS A N 17
ATOM 8713 C CA . LYS A 1 14 ? -11.860 17.966 -12.973 1.00 41.14 14 LYS A CA 17
ATOM 8714 C C . LYS A 1 14 ? -10.884 16.803 -13.119 1.00 60.14 14 LYS A C 17
ATOM 8715 O O . LYS A 1 14 ? -9.750 16.985 -13.560 1.00 44.22 14 LYS A O 17
ATOM 8734 N N . GLN A 1 15 ? -11.334 15.609 -12.748 1.00 21.21 15 GLN A N 17
ATOM 8735 C CA . GLN A 1 15 ? -10.500 14.416 -12.839 1.00 5.42 15 GLN A CA 17
ATOM 8736 C C . GLN A 1 15 ? -10.036 14.184 -14.273 1.00 54.22 15 GLN A C 17
ATOM 8737 O O . GLN A 1 15 ? -8.868 13.884 -14.518 1.00 23.15 15 GLN A O 17
ATOM 8751 N N . ARG A 1 16 ? -10.960 14.325 -15.218 1.00 72.12 16 ARG A N 17
ATOM 8752 C CA . ARG A 1 16 ? -10.647 14.129 -16.628 1.00 63.24 16 ARG A CA 17
ATOM 8753 C C . ARG A 1 16 ? -9.840 15.303 -17.174 1.00 42.14 16 ARG A C 17
ATOM 8754 O O . ARG A 1 16 ? -8.851 15.115 -17.883 1.00 60.51 16 ARG A O 17
ATOM 8775 N N . VAL A 1 17 ? -10.269 16.516 -16.840 1.00 20.12 17 VAL A N 17
ATOM 8776 C CA . VAL A 1 17 ? -9.587 17.721 -17.296 1.00 4.14 17 VAL A CA 17
ATOM 8777 C C . VAL A 1 17 ? -8.095 17.657 -16.989 1.00 3.44 17 VAL A C 17
ATOM 8778 O O . VAL A 1 17 ? -7.263 18.043 -17.811 1.00 52.33 17 VAL A O 17
ATOM 8791 N N . LEU A 1 18 ? -7.762 17.168 -15.800 1.00 24.44 18 LEU A N 17
ATOM 8792 C CA . LEU A 1 18 ? -6.368 17.052 -15.383 1.00 14.13 18 LEU A CA 17
ATOM 8793 C C . LEU A 1 18 ? -5.545 16.315 -16.434 1.00 23.13 18 LEU A C 17
ATOM 8794 O O . LEU A 1 18 ? -4.441 16.736 -16.781 1.00 20.41 18 LEU A O 17
ATOM 8810 N N . LYS A 1 19 ? -6.089 15.213 -16.939 1.00 15.30 19 LYS A N 17
ATOM 8811 C CA . LYS A 1 19 ? -5.408 14.418 -17.954 1.00 1.25 19 LYS A CA 17
ATOM 8812 C C . LYS A 1 19 ? -5.578 15.039 -19.336 1.00 51.04 19 LYS A C 17
ATOM 8813 O O . LYS A 1 19 ? -4.670 14.988 -20.166 1.00 71.51 19 LYS A O 17
ATOM 8832 N N . ARG A 1 20 ? -6.746 15.626 -19.577 1.00 1.33 20 ARG A N 17
ATOM 8833 C CA . ARG A 1 20 ? -7.034 16.257 -20.859 1.00 11.30 20 ARG A CA 17
ATOM 8834 C C . ARG A 1 20 ? -5.941 17.255 -21.232 1.00 72.30 20 ARG A C 17
ATOM 8835 O O . ARG A 1 20 ? -5.476 17.285 -22.372 1.00 61.32 20 ARG A O 17
ATOM 8856 N N . LEU A 1 21 ? -5.536 18.070 -20.264 1.00 72.24 21 LEU A N 17
ATOM 8857 C CA . LEU A 1 21 ? -4.498 19.069 -20.491 1.00 10.44 21 LEU A CA 17
ATOM 8858 C C . LEU A 1 21 ? -3.242 18.428 -21.072 1.00 0.13 21 LEU A C 17
ATOM 8859 O O . LEU A 1 21 ? -2.540 19.035 -21.882 1.00 30.11 21 LEU A O 17
ATOM 8875 N N . LEU A 1 22 ? -2.965 17.198 -20.655 1.00 33.44 22 LEU A N 17
ATOM 8876 C CA . LEU A 1 22 ? -1.795 16.472 -21.135 1.00 64.03 22 LEU A CA 17
ATOM 8877 C C . LEU A 1 22 ? -2.026 15.939 -22.546 1.00 24.34 22 LEU A C 17
ATOM 8878 O O . LEU A 1 22 ? -1.272 16.248 -23.468 1.00 22.31 22 LEU A O 17
ATOM 8894 N N . ALA A 1 23 ? -3.074 15.138 -22.705 1.00 71.14 23 ALA A N 17
ATOM 8895 C CA . ALA A 1 23 ? -3.407 14.565 -24.004 1.00 11.31 23 ALA A CA 17
ATOM 8896 C C . ALA A 1 23 ? -3.455 15.642 -25.083 1.00 13.14 23 ALA A C 17
ATOM 8897 O O . ALA A 1 23 ? -3.005 15.427 -26.207 1.00 42.35 23 ALA A O 17
ATOM 8904 N N . MET A 1 24 ? -4.005 16.800 -24.732 1.00 50.11 24 MET A N 17
ATOM 8905 C CA . MET A 1 24 ? -4.111 17.911 -25.671 1.00 72.44 24 MET A CA 17
ATOM 8906 C C . MET A 1 24 ? -2.765 18.607 -25.844 1.00 53.30 24 MET A C 17
ATOM 8907 O O . MET A 1 24 ? -2.394 18.998 -26.952 1.00 34.32 24 MET A O 17
ATOM 8921 N N . LEU A 1 25 ? -2.038 18.761 -24.743 1.00 31.51 25 LEU A N 17
ATOM 8922 C CA . LEU A 1 25 ? -0.733 19.411 -24.773 1.00 24.24 25 LEU A CA 17
ATOM 8923 C C . LEU A 1 25 ? 0.185 18.745 -25.793 1.00 75.33 25 LEU A C 17
ATOM 8924 O O . LEU A 1 25 ? 0.582 19.362 -26.781 1.00 52.15 25 LEU A O 17
ATOM 8940 N N . ARG A 1 26 ? 0.515 17.481 -25.548 1.00 70.02 26 ARG A N 17
ATOM 8941 C CA . ARG A 1 26 ? 1.384 16.731 -26.446 1.00 63.44 26 ARG A CA 17
ATOM 8942 C C . ARG A 1 26 ? 0.973 15.262 -26.500 1.00 4.04 26 ARG A C 17
ATOM 8943 O O . ARG A 1 26 ? 0.327 14.823 -27.450 1.00 55.32 26 ARG A O 17
ATOM 8964 N N . GLN A 1 27 ? 1.354 14.509 -25.473 1.00 64.20 27 GLN A N 17
ATOM 8965 C CA . GLN A 1 27 ? 1.026 13.090 -25.404 1.00 65.32 27 GLN A CA 17
ATOM 8966 C C . GLN A 1 27 ? 1.589 12.462 -24.133 1.00 64.14 27 GLN A C 17
ATOM 8967 O O . GLN A 1 27 ? 1.996 11.299 -24.130 1.00 51.43 27 GLN A O 17
ATOM 8981 N N . HIS A 1 28 ? 1.611 13.238 -23.055 1.00 14.52 28 HIS A N 17
ATOM 8982 C CA . HIS A 1 28 ? 2.124 12.758 -21.777 1.00 12.02 28 HIS A CA 17
ATOM 8983 C C . HIS A 1 28 ? 1.420 11.471 -21.358 1.00 34.02 28 HIS A C 17
ATOM 8984 O O . HIS A 1 28 ? 0.249 11.262 -21.673 1.00 14.00 28 HIS A O 17
ATOM 8998 N N . ALA A 1 29 ? 2.142 10.612 -20.647 1.00 31.45 29 ALA A N 17
ATOM 8999 C CA . ALA A 1 29 ? 1.586 9.346 -20.184 1.00 0.13 29 ALA A CA 17
ATOM 9000 C C . ALA A 1 29 ? 1.572 9.277 -18.660 1.00 52.24 29 ALA A C 17
ATOM 9001 O O . ALA A 1 29 ? 2.528 8.809 -18.041 1.00 53.42 29 ALA A O 17
ATOM 9008 N N . PHE A 1 30 ? 0.482 9.747 -18.062 1.00 23.54 30 PHE A N 17
ATOM 9009 C CA . PHE A 1 30 ? 0.345 9.740 -16.610 1.00 34.41 30 PHE A CA 17
ATOM 9010 C C . PHE A 1 30 ? 0.547 8.334 -16.051 1.00 41.21 30 PHE A C 17
ATOM 9011 O O . PHE A 1 30 ? -0.416 7.613 -15.796 1.00 73.31 30 PHE A O 17
ATOM 9028 N N . GLY A 1 1 ? -5.226 2.416 0.962 1.00 45.33 1 GLY A N 18
ATOM 9029 C CA . GLY A 1 1 ? -5.258 2.869 -0.417 1.00 32.41 1 GLY A CA 18
ATOM 9030 C C . GLY A 1 1 ? -6.284 3.962 -0.644 1.00 64.53 1 GLY A C 18
ATOM 9031 O O . GLY A 1 1 ? -7.360 3.709 -1.187 1.00 64.22 1 GLY A O 18
ATOM 9035 N N . ILE A 1 2 ? -5.951 5.178 -0.227 1.00 53.52 2 ILE A N 18
ATOM 9036 C CA . ILE A 1 2 ? -6.852 6.313 -0.388 1.00 40.11 2 ILE A CA 18
ATOM 9037 C C . ILE A 1 2 ? -6.670 6.970 -1.752 1.00 51.21 2 ILE A C 18
ATOM 9038 O O . ILE A 1 2 ? -5.633 6.811 -2.396 1.00 21.31 2 ILE A O 18
ATOM 9054 N N . ARG A 1 3 ? -7.685 7.711 -2.186 1.00 23.11 3 ARG A N 18
ATOM 9055 C CA . ARG A 1 3 ? -7.637 8.393 -3.473 1.00 43.34 3 ARG A CA 18
ATOM 9056 C C . ARG A 1 3 ? -7.703 9.907 -3.289 1.00 61.44 3 ARG A C 18
ATOM 9057 O O . ARG A 1 3 ? -6.806 10.635 -3.716 1.00 21.42 3 ARG A O 18
ATOM 9078 N N . CYS A 1 4 ? -8.771 10.374 -2.652 1.00 74.23 4 CYS A N 18
ATOM 9079 C CA . CYS A 1 4 ? -8.956 11.800 -2.412 1.00 74.22 4 CYS A CA 18
ATOM 9080 C C . CYS A 1 4 ? -8.609 12.158 -0.970 1.00 43.22 4 CYS A C 18
ATOM 9081 O O . CYS A 1 4 ? -8.571 11.305 -0.084 1.00 32.42 4 CYS A O 18
ATOM 9088 N N . PRO A 1 5 ? -8.348 13.452 -0.729 1.00 32.45 5 PRO A N 18
ATOM 9089 C CA . PRO A 1 5 ? -8.000 13.953 0.604 1.00 3.31 5 PRO A CA 18
ATOM 9090 C C . PRO A 1 5 ? -9.181 13.910 1.567 1.00 53.10 5 PRO A C 18
ATOM 9091 O O . PRO A 1 5 ? -9.816 14.931 1.833 1.00 33.35 5 PRO A O 18
ATOM 9102 N N . LYS A 1 6 ? -9.472 12.722 2.087 1.00 5.41 6 LYS A N 18
ATOM 9103 C CA . LYS A 1 6 ? -10.576 12.545 3.022 1.00 0.45 6 LYS A CA 18
ATOM 9104 C C . LYS A 1 6 ? -11.866 13.133 2.459 1.00 62.12 6 LYS A C 18
ATOM 9105 O O . LYS A 1 6 ? -12.389 14.119 2.978 1.00 22.10 6 LYS A O 18
ATOM 9124 N N . SER A 1 7 ? -12.374 12.520 1.394 1.00 13.25 7 SER A N 18
ATOM 9125 C CA . SER A 1 7 ? -13.602 12.984 0.759 1.00 11.42 7 SER A CA 18
ATOM 9126 C C . SER A 1 7 ? -13.955 12.113 -0.443 1.00 3.42 7 SER A C 18
ATOM 9127 O O . SER A 1 7 ? -13.200 12.041 -1.413 1.00 34.22 7 SER A O 18
ATOM 9135 N N . TRP A 1 8 ? -15.105 11.455 -0.370 1.00 75.33 8 TRP A N 18
ATOM 9136 C CA . TRP A 1 8 ? -15.559 10.588 -1.452 1.00 72.11 8 TRP A CA 18
ATOM 9137 C C . TRP A 1 8 ? -16.245 11.397 -2.547 1.00 11.40 8 TRP A C 18
ATOM 9138 O O . TRP A 1 8 ? -17.442 11.244 -2.789 1.00 74.11 8 TRP A O 18
ATOM 9159 N N . LYS A 1 9 ? -15.479 12.260 -3.207 1.00 34.11 9 LYS A N 18
ATOM 9160 C CA . LYS A 1 9 ? -16.013 13.093 -4.278 1.00 3.21 9 LYS A CA 18
ATOM 9161 C C . LYS A 1 9 ? -15.179 12.947 -5.547 1.00 54.12 9 LYS A C 18
ATOM 9162 O O . LYS A 1 9 ? -15.599 12.298 -6.506 1.00 24.01 9 LYS A O 18
ATOM 9181 N N . CYS A 1 10 ? -13.997 13.553 -5.546 1.00 40.33 10 CYS A N 18
ATOM 9182 C CA . CYS A 1 10 ? -13.104 13.490 -6.697 1.00 2.12 10 CYS A CA 18
ATOM 9183 C C . CYS A 1 10 ? -13.832 13.898 -7.974 1.00 54.20 10 CYS A C 18
ATOM 9184 O O . CYS A 1 10 ? -14.264 13.049 -8.755 1.00 4.43 10 CYS A O 18
ATOM 9191 N N . LYS A 1 11 ? -13.966 15.204 -8.181 1.00 30.12 11 LYS A N 18
ATOM 9192 C CA . LYS A 1 11 ? -14.640 15.727 -9.363 1.00 74.21 11 LYS A CA 18
ATOM 9193 C C . LYS A 1 11 ? -14.070 15.105 -10.634 1.00 51.51 11 LYS A C 18
ATOM 9194 O O . LYS A 1 11 ? -12.949 15.412 -11.037 1.00 4.41 11 LYS A O 18
ATOM 9213 N N . ALA A 1 12 ? -14.850 14.232 -11.262 1.00 35.11 12 ALA A N 18
ATOM 9214 C CA . ALA A 1 12 ? -14.424 13.571 -12.489 1.00 31.30 12 ALA A CA 18
ATOM 9215 C C . ALA A 1 12 ? -13.938 14.585 -13.519 1.00 13.12 12 ALA A C 18
ATOM 9216 O O . ALA A 1 12 ? -12.940 14.360 -14.203 1.00 40.24 12 ALA A O 18
ATOM 9223 N N . PHE A 1 13 ? -14.651 15.702 -13.624 1.00 62.23 13 PHE A N 18
ATOM 9224 C CA . PHE A 1 13 ? -14.293 16.750 -14.572 1.00 40.44 13 PHE A CA 18
ATOM 9225 C C . PHE A 1 13 ? -12.877 17.256 -14.315 1.00 4.33 13 PHE A C 18
ATOM 9226 O O . PHE A 1 13 ? -11.986 17.095 -15.149 1.00 25.42 13 PHE A O 18
ATOM 9243 N N . LYS A 1 14 ? -12.676 17.871 -13.154 1.00 34.43 14 LYS A N 18
ATOM 9244 C CA . LYS A 1 14 ? -11.370 18.401 -12.783 1.00 64.33 14 LYS A CA 18
ATOM 9245 C C . LYS A 1 14 ? -10.297 17.320 -12.878 1.00 34.12 14 LYS A C 18
ATOM 9246 O O . LYS A 1 14 ? -9.208 17.559 -13.397 1.00 63.34 14 LYS A O 18
ATOM 9265 N N . GLN A 1 15 ? -10.615 16.132 -12.374 1.00 30.15 15 GLN A N 18
ATOM 9266 C CA . GLN A 1 15 ? -9.678 15.015 -12.403 1.00 31.05 15 GLN A CA 18
ATOM 9267 C C . GLN A 1 15 ? -9.196 14.746 -13.824 1.00 64.11 15 GLN A C 18
ATOM 9268 O O . GLN A 1 15 ? -8.024 14.437 -14.044 1.00 75.14 15 GLN A O 18
ATOM 9282 N N . ARG A 1 16 ? -10.106 14.865 -14.785 1.00 42.11 16 ARG A N 18
ATOM 9283 C CA . ARG A 1 16 ? -9.773 14.633 -16.185 1.00 52.15 16 ARG A CA 18
ATOM 9284 C C . ARG A 1 16 ? -9.019 15.824 -16.770 1.00 23.05 16 ARG A C 18
ATOM 9285 O O . ARG A 1 16 ? -8.019 15.657 -17.468 1.00 70.13 16 ARG A O 18
ATOM 9306 N N . VAL A 1 17 ? -9.505 17.026 -16.479 1.00 10.53 17 VAL A N 18
ATOM 9307 C CA . VAL A 1 17 ? -8.877 18.245 -16.974 1.00 41.42 17 VAL A CA 18
ATOM 9308 C C . VAL A 1 17 ? -7.386 18.263 -16.657 1.00 1.42 17 VAL A C 18
ATOM 9309 O O . VAL A 1 17 ? -6.568 18.658 -17.488 1.00 45.44 17 VAL A O 18
ATOM 9322 N N . LEU A 1 18 ? -7.039 17.833 -15.449 1.00 3.11 18 LEU A N 18
ATOM 9323 C CA . LEU A 1 18 ? -5.645 17.799 -15.020 1.00 64.34 18 LEU A CA 18
ATOM 9324 C C . LEU A 1 18 ? -4.780 17.064 -16.039 1.00 63.24 18 LEU A C 18
ATOM 9325 O O . LEU A 1 18 ? -3.691 17.520 -16.390 1.00 72.22 18 LEU A O 18
ATOM 9341 N N . LYS A 1 19 ? -5.272 15.924 -16.513 1.00 40.23 19 LYS A N 18
ATOM 9342 C CA . LYS A 1 19 ? -4.547 15.127 -17.495 1.00 61.41 19 LYS A CA 18
ATOM 9343 C C . LYS A 1 19 ? -4.730 15.694 -18.899 1.00 44.11 19 LYS A C 18
ATOM 9344 O O . LYS A 1 19 ? -3.813 15.651 -19.720 1.00 74.22 19 LYS A O 18
ATOM 9363 N N . ARG A 1 20 ? -5.917 16.227 -19.167 1.00 73.11 20 ARG A N 18
ATOM 9364 C CA . ARG A 1 20 ? -6.219 16.803 -20.472 1.00 11.32 20 ARG A CA 18
ATOM 9365 C C . ARG A 1 20 ? -5.169 17.838 -20.865 1.00 40.12 20 ARG A C 18
ATOM 9366 O O . ARG A 1 20 ? -4.698 17.859 -22.003 1.00 62.31 20 ARG A O 18
ATOM 9387 N N . LEU A 1 21 ? -4.807 18.696 -19.917 1.00 70.44 21 LEU A N 18
ATOM 9388 C CA . LEU A 1 21 ? -3.813 19.734 -20.164 1.00 43.24 21 LEU A CA 18
ATOM 9389 C C . LEU A 1 21 ? -2.520 19.133 -20.707 1.00 73.40 21 LEU A C 18
ATOM 9390 O O . LEU A 1 21 ? -1.829 19.749 -21.518 1.00 45.34 21 LEU A O 18
ATOM 9406 N N . LEU A 1 22 ? -2.201 17.925 -20.256 1.00 32.41 22 LEU A N 18
ATOM 9407 C CA . LEU A 1 22 ? -0.993 17.238 -20.698 1.00 25.52 22 LEU A CA 18
ATOM 9408 C C . LEU A 1 22 ? -1.179 16.651 -22.093 1.00 71.24 22 LEU A C 18
ATOM 9409 O O . LEU A 1 22 ? -0.420 16.957 -23.013 1.00 34.14 22 LEU A O 18
ATOM 9425 N N . ALA A 1 23 ? -2.195 15.808 -22.244 1.00 72.41 23 ALA A N 18
ATOM 9426 C CA . ALA A 1 23 ? -2.484 15.181 -23.528 1.00 52.43 23 ALA A CA 18
ATOM 9427 C C . ALA A 1 23 ? -2.538 16.218 -24.645 1.00 44.50 23 ALA A C 18
ATOM 9428 O O . ALA A 1 23 ? -2.058 15.977 -25.752 1.00 70.13 23 ALA A O 18
ATOM 9435 N N . MET A 1 24 ? -3.124 17.373 -24.347 1.00 34.14 24 MET A N 18
ATOM 9436 C CA . MET A 1 24 ? -3.240 18.447 -25.326 1.00 64.14 24 MET A CA 18
ATOM 9437 C C . MET A 1 24 ? -1.917 19.192 -25.474 1.00 0.41 24 MET A C 18
ATOM 9438 O O . MET A 1 24 ? -1.521 19.562 -26.580 1.00 51.12 24 MET A O 18
ATOM 9452 N N . LEU A 1 25 ? -1.238 19.410 -24.353 1.00 42.43 25 LEU A N 18
ATOM 9453 C CA . LEU A 1 25 ? 0.041 20.112 -24.358 1.00 10.41 25 LEU A CA 18
ATOM 9454 C C . LEU A 1 25 ? 1.007 19.478 -25.354 1.00 13.31 25 LEU A C 18
ATOM 9455 O O . LEU A 1 25 ? 1.532 20.153 -26.240 1.00 21.24 25 LEU A O 18
ATOM 9471 N N . ARG A 1 26 ? 1.234 18.178 -25.203 1.00 62.54 26 ARG A N 18
ATOM 9472 C CA . ARG A 1 26 ? 2.136 17.452 -26.090 1.00 53.02 26 ARG A CA 18
ATOM 9473 C C . ARG A 1 26 ? 1.437 16.242 -26.704 1.00 4.10 26 ARG A C 18
ATOM 9474 O O . ARG A 1 26 ? 1.040 16.268 -27.869 1.00 24.05 26 ARG A O 18
ATOM 9495 N N . GLN A 1 27 ? 1.292 15.184 -25.912 1.00 44.43 27 GLN A N 18
ATOM 9496 C CA . GLN A 1 27 ? 0.643 13.965 -26.379 1.00 23.12 27 GLN A CA 18
ATOM 9497 C C . GLN A 1 27 ? 0.612 12.910 -25.278 1.00 35.21 27 GLN A C 18
ATOM 9498 O O . GLN A 1 27 ? 0.721 11.713 -25.547 1.00 54.12 27 GLN A O 18
ATOM 9512 N N . HIS A 1 28 ? 0.462 13.361 -24.037 1.00 12.24 28 HIS A N 18
ATOM 9513 C CA . HIS A 1 28 ? 0.415 12.455 -22.894 1.00 44.52 28 HIS A CA 18
ATOM 9514 C C . HIS A 1 28 ? -0.614 11.352 -23.117 1.00 61.34 28 HIS A C 18
ATOM 9515 O O . HIS A 1 28 ? -1.607 11.548 -23.818 1.00 25.12 28 HIS A O 18
ATOM 9529 N N . ALA A 1 29 ? -0.369 10.191 -22.518 1.00 14.11 29 ALA A N 18
ATOM 9530 C CA . ALA A 1 29 ? -1.275 9.057 -22.650 1.00 75.03 29 ALA A CA 18
ATOM 9531 C C . ALA A 1 29 ? -1.005 8.010 -21.575 1.00 61.35 29 ALA A C 18
ATOM 9532 O O . ALA A 1 29 ? -0.048 8.125 -20.809 1.00 70.33 29 ALA A O 18
ATOM 9539 N N . PHE A 1 30 ? -1.854 6.989 -21.524 1.00 21.32 30 PHE A N 18
ATOM 9540 C CA . PHE A 1 30 ? -1.707 5.921 -20.541 1.00 51.30 30 PHE A CA 18
ATOM 9541 C C . PHE A 1 30 ? -0.316 5.298 -20.618 1.00 52.43 30 PHE A C 18
ATOM 9542 O O . PHE A 1 30 ? 0.355 5.127 -19.601 1.00 74.43 30 PHE A O 18
ATOM 9559 N N . GLY A 1 1 ? -10.596 1.867 -2.451 1.00 44.32 1 GLY A N 19
ATOM 9560 C CA . GLY A 1 1 ? -10.670 2.380 -3.807 1.00 32.31 1 GLY A CA 19
ATOM 9561 C C . GLY A 1 1 ? -9.760 3.571 -4.027 1.00 41.53 1 GLY A C 19
ATOM 9562 O O . GLY A 1 1 ? -8.536 3.437 -4.012 1.00 0.23 1 GLY A O 19
ATOM 9566 N N . ILE A 1 2 ? -10.357 4.740 -4.235 1.00 35.03 2 ILE A N 19
ATOM 9567 C CA . ILE A 1 2 ? -9.592 5.960 -4.460 1.00 23.31 2 ILE A CA 19
ATOM 9568 C C . ILE A 1 2 ? -9.226 6.630 -3.140 1.00 44.42 2 ILE A C 19
ATOM 9569 O O . ILE A 1 2 ? -9.859 6.388 -2.112 1.00 43.25 2 ILE A O 19
ATOM 9585 N N . ARG A 1 3 ? -8.201 7.476 -3.177 1.00 20.12 3 ARG A N 19
ATOM 9586 C CA . ARG A 1 3 ? -7.751 8.183 -1.984 1.00 23.21 3 ARG A CA 19
ATOM 9587 C C . ARG A 1 3 ? -7.624 9.679 -2.254 1.00 15.32 3 ARG A C 19
ATOM 9588 O O . ARG A 1 3 ? -6.788 10.109 -3.049 1.00 11.43 3 ARG A O 19
ATOM 9609 N N . CYS A 1 4 ? -8.461 10.468 -1.587 1.00 42.04 4 CYS A N 19
ATOM 9610 C CA . CYS A 1 4 ? -8.445 11.916 -1.755 1.00 44.11 4 CYS A CA 19
ATOM 9611 C C . CYS A 1 4 ? -7.829 12.598 -0.537 1.00 24.02 4 CYS A C 19
ATOM 9612 O O . CYS A 1 4 ? -7.742 12.024 0.549 1.00 12.42 4 CYS A O 19
ATOM 9619 N N . PRO A 1 5 ? -7.390 13.852 -0.720 1.00 10.34 5 PRO A N 19
ATOM 9620 C CA . PRO A 1 5 ? -6.775 14.640 0.353 1.00 53.11 5 PRO A CA 19
ATOM 9621 C C . PRO A 1 5 ? -7.781 15.044 1.425 1.00 34.24 5 PRO A C 19
ATOM 9622 O O . PRO A 1 5 ? -8.247 16.183 1.458 1.00 41.15 5 PRO A O 19
ATOM 9633 N N . LYS A 1 6 ? -8.113 14.103 2.303 1.00 70.10 6 LYS A N 19
ATOM 9634 C CA . LYS A 1 6 ? -9.063 14.360 3.379 1.00 42.21 6 LYS A CA 19
ATOM 9635 C C . LYS A 1 6 ? -10.354 14.960 2.833 1.00 54.33 6 LYS A C 19
ATOM 9636 O O . LYS A 1 6 ? -10.640 16.139 3.044 1.00 71.14 6 LYS A O 19
ATOM 9655 N N . SER A 1 7 ? -11.132 14.142 2.131 1.00 22.42 7 SER A N 19
ATOM 9656 C CA . SER A 1 7 ? -12.392 14.593 1.553 1.00 71.31 7 SER A CA 19
ATOM 9657 C C . SER A 1 7 ? -13.077 13.461 0.792 1.00 4.22 7 SER A C 19
ATOM 9658 O O . SER A 1 7 ? -12.540 12.944 -0.188 1.00 13.22 7 SER A O 19
ATOM 9666 N N . TRP A 1 8 ? -14.264 13.082 1.251 1.00 2.21 8 TRP A N 19
ATOM 9667 C CA . TRP A 1 8 ? -15.023 12.012 0.615 1.00 61.34 8 TRP A CA 19
ATOM 9668 C C . TRP A 1 8 ? -15.810 12.538 -0.581 1.00 5.45 8 TRP A C 19
ATOM 9669 O O . TRP A 1 8 ? -17.04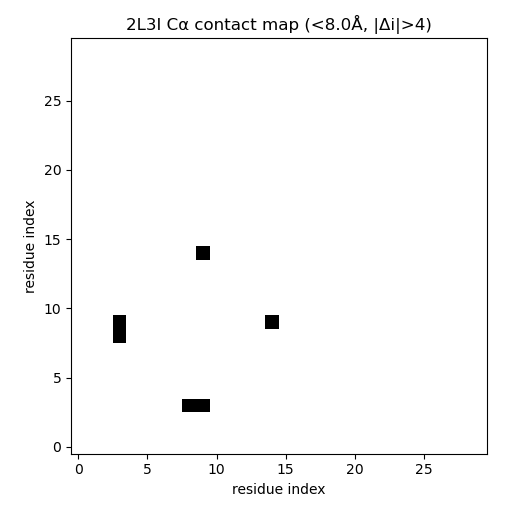1 12.535 -0.577 1.00 3.24 8 TRP A O 19
ATOM 9690 N N . LYS A 1 9 ? -15.092 12.990 -1.603 1.00 43.51 9 LYS A N 19
ATOM 9691 C CA . LYS A 1 9 ? -15.722 13.519 -2.807 1.00 13.43 9 LYS A CA 19
ATOM 9692 C C . LYS A 1 9 ? -15.116 12.894 -4.059 1.00 23.44 9 LYS A C 19
ATOM 9693 O O . LYS A 1 9 ? -15.731 12.042 -4.700 1.00 35.40 9 LYS A O 19
ATOM 9712 N N . CYS A 1 10 ? -13.905 13.320 -4.401 1.00 3.45 10 CYS A N 19
ATOM 9713 C CA . CYS A 1 10 ? -13.214 12.802 -5.575 1.00 22.42 10 CYS A CA 19
ATOM 9714 C C . CYS A 1 10 ? -14.100 12.897 -6.814 1.00 21.15 10 CYS A C 19
ATOM 9715 O O . CYS A 1 10 ? -14.415 11.888 -7.445 1.00 21.24 10 CYS A O 19
ATOM 9722 N N . LYS A 1 11 ? -14.499 14.117 -7.156 1.00 42.13 11 LYS A N 19
ATOM 9723 C CA . LYS A 1 11 ? -15.347 14.347 -8.320 1.00 31.43 11 LYS A CA 19
ATOM 9724 C C . LYS A 1 11 ? -14.762 13.678 -9.560 1.00 14.02 11 LYS A C 19
ATOM 9725 O O . LYS A 1 11 ? -13.641 13.978 -9.968 1.00 1.33 11 LYS A O 19
ATOM 9744 N N . ALA A 1 12 ? -15.530 12.772 -10.156 1.00 34.34 12 ALA A N 19
ATOM 9745 C CA . ALA A 1 12 ? -15.090 12.064 -11.351 1.00 65.20 12 ALA A CA 19
ATOM 9746 C C . ALA A 1 12 ? -14.606 13.039 -12.419 1.00 61.43 12 ALA A C 19
ATOM 9747 O O . ALA A 1 12 ? -13.596 12.799 -13.082 1.00 31.44 12 ALA A O 19
ATOM 9754 N N . PHE A 1 13 ? -15.333 14.139 -12.583 1.00 32.34 13 PHE A N 19
ATOM 9755 C CA . PHE A 1 13 ? -14.979 15.149 -13.572 1.00 41.53 13 PHE A CA 19
ATOM 9756 C C . PHE A 1 13 ? -13.600 15.735 -13.282 1.00 62.45 13 PHE A C 19
ATOM 9757 O O . PHE A 1 13 ? -12.654 15.532 -14.044 1.00 23.42 13 PHE A O 19
ATOM 9774 N N . LYS A 1 14 ? -13.493 16.463 -12.176 1.00 73.32 14 LYS A N 19
ATOM 9775 C CA . LYS A 1 14 ? -12.231 17.078 -11.783 1.00 72.11 14 LYS A CA 19
ATOM 9776 C C . LYS A 1 14 ? -11.106 16.048 -11.765 1.00 52.03 14 LYS A C 19
ATOM 9777 O O . LYS A 1 14 ? -9.957 16.367 -12.067 1.00 44.10 14 LYS A O 19
ATOM 9796 N N . GLN A 1 15 ? -11.446 14.813 -11.411 1.00 73.13 15 GLN A N 19
ATOM 9797 C CA . GLN A 1 15 ? -10.464 13.737 -11.356 1.00 22.14 15 GLN A CA 19
ATOM 9798 C C . GLN A 1 15 ? -9.872 13.468 -12.735 1.00 71.02 15 GLN A C 19
ATOM 9799 O O . GLN A 1 15 ? -8.659 13.318 -12.882 1.00 71.55 15 GLN A O 19
ATOM 9813 N N . ARG A 1 16 ? -10.736 13.408 -13.743 1.00 54.50 16 ARG A N 19
ATOM 9814 C CA . ARG A 1 16 ? -10.299 13.156 -15.111 1.00 31.03 16 ARG A CA 19
ATOM 9815 C C . ARG A 1 16 ? -9.637 14.395 -15.707 1.00 74.33 16 ARG A C 19
ATOM 9816 O O . ARG A 1 16 ? -8.556 14.314 -16.290 1.00 52.14 16 ARG A O 19
ATOM 9837 N N . VAL A 1 17 ? -10.295 15.541 -15.558 1.00 24.53 17 VAL A N 19
ATOM 9838 C CA . VAL A 1 17 ? -9.770 16.796 -16.081 1.00 14.41 17 VAL A CA 19
ATOM 9839 C C . VAL A 1 17 ? -8.334 17.025 -15.625 1.00 23.31 17 VAL A C 19
ATOM 9840 O O . VAL A 1 17 ? -7.492 17.486 -16.397 1.00 25.44 17 VAL A O 19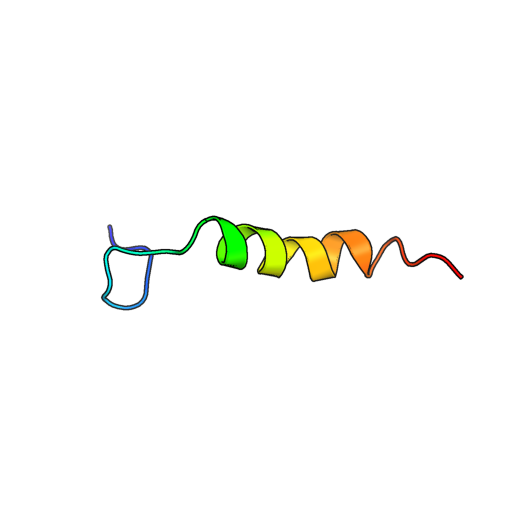
ATOM 9853 N N . LEU A 1 18 ? -8.060 16.699 -14.367 1.00 4.14 18 LEU A N 19
ATOM 9854 C CA . LEU A 1 18 ? -6.723 16.868 -13.806 1.00 73.23 18 LEU A CA 19
ATOM 9855 C C . LEU A 1 18 ? -5.676 16.186 -14.681 1.00 50.21 18 LEU A C 19
ATOM 9856 O O . LEU A 1 18 ? -4.599 16.733 -14.919 1.00 23.31 18 LEU A O 19
ATOM 9872 N N . LYS A 1 19 ? -6.000 14.990 -15.160 1.00 33.13 19 LYS A N 19
ATOM 9873 C CA . LYS A 1 19 ? -5.090 14.234 -16.012 1.00 31.34 19 LYS A CA 19
ATOM 9874 C C . LYS A 1 19 ? -5.209 14.680 -17.465 1.00 64.24 19 LYS A C 19
ATOM 9875 O O . LYS A 1 19 ? -4.218 14.718 -18.196 1.00 31.44 19 LYS A O 19
ATOM 9894 N N . ARG A 1 20 ? -6.426 15.018 -17.879 1.00 3.15 20 ARG A N 19
ATOM 9895 C CA . ARG A 1 20 ? -6.673 15.462 -19.245 1.00 43.01 20 ARG A CA 19
ATOM 9896 C C . ARG A 1 20 ? -5.737 16.607 -19.622 1.00 71.13 20 ARG A C 19
ATOM 9897 O O . ARG A 1 20 ? -5.161 16.619 -20.711 1.00 54.42 20 ARG A O 19
ATOM 9918 N N . LEU A 1 21 ? -5.591 17.567 -18.716 1.00 44.22 21 LEU A N 19
ATOM 9919 C CA . LEU A 1 21 ? -4.725 18.717 -18.953 1.00 53.44 21 LEU A CA 19
ATOM 9920 C C . LEU A 1 21 ? -3.317 18.270 -19.332 1.00 40.42 21 LEU A C 19
ATOM 9921 O O . LEU A 1 21 ? -2.640 18.922 -20.129 1.00 13.33 21 LEU A O 19
ATOM 9937 N N . LEU A 1 22 ? -2.882 17.154 -18.758 1.00 41.23 22 LEU A N 19
ATOM 9938 C CA . LEU A 1 22 ? -1.554 16.618 -19.037 1.00 73.33 22 LEU A CA 19
ATOM 9939 C C . LEU A 1 22 ? -1.522 15.923 -20.395 1.00 42.41 22 LEU A C 19
ATOM 9940 O O . LEU A 1 22 ? -0.726 16.276 -21.265 1.00 10.51 22 LEU A O 19
ATOM 9956 N N . ALA A 1 23 ? -2.393 14.936 -20.570 1.00 35.42 23 ALA A N 19
ATOM 9957 C CA . ALA A 1 23 ? -2.467 14.195 -21.823 1.00 35.20 23 ALA A CA 19
ATOM 9958 C C . ALA A 1 23 ? -2.576 15.141 -23.014 1.00 70.42 23 ALA A C 19
ATOM 9959 O O . ALA A 1 23 ? -1.970 14.909 -24.060 1.00 22.22 23 ALA A O 19
ATOM 9966 N N . MET A 1 24 ? -3.353 16.206 -22.849 1.00 4.42 24 MET A N 19
ATOM 9967 C CA . MET A 1 24 ? -3.540 17.187 -23.911 1.00 44.45 24 MET A CA 19
ATOM 9968 C C . MET A 1 24 ? -2.314 18.086 -24.044 1.00 62.41 24 MET A C 19
ATOM 9969 O O . MET A 1 24 ? -1.872 18.391 -25.153 1.00 33.22 24 MET A O 19
ATOM 9983 N N . LEU A 1 25 ? -1.769 18.506 -22.908 1.00 44.21 25 LEU A N 19
ATOM 9984 C CA . LEU A 1 25 ? -0.593 19.370 -22.897 1.00 51.15 25 LEU A CA 19
ATOM 9985 C C . LEU A 1 25 ? 0.571 18.715 -23.633 1.00 61.34 25 LEU A C 19
ATOM 9986 O O . LEU A 1 25 ? 1.309 19.377 -24.363 1.00 54.04 25 LEU A O 19
ATOM 10002 N N . ARG A 1 26 ? 0.729 17.410 -23.438 1.00 34.33 26 ARG A N 19
ATOM 10003 C CA . ARG A 1 26 ? 1.802 16.664 -24.084 1.00 3.44 26 ARG A CA 19
ATOM 10004 C C . ARG A 1 26 ? 1.324 16.048 -25.395 1.00 32.22 26 ARG A C 19
ATOM 10005 O O . ARG A 1 26 ? 1.653 14.905 -25.710 1.00 62.21 26 ARG A O 19
ATOM 10026 N N . GLN A 1 27 ? 0.545 16.813 -26.153 1.00 63.11 27 GLN A N 19
ATOM 10027 C CA . GLN A 1 27 ? 0.021 16.341 -27.429 1.00 72.31 27 GLN A CA 19
ATOM 10028 C C . GLN A 1 27 ? 0.913 16.787 -28.583 1.00 13.11 27 GLN A C 19
ATOM 10029 O O . GLN A 1 27 ? 0.464 16.888 -29.725 1.00 54.41 27 GLN A O 19
ATOM 10043 N N . HIS A 1 28 ? 2.179 17.053 -28.277 1.00 53.41 28 HIS A N 19
ATOM 10044 C CA . HIS A 1 28 ? 3.134 17.489 -29.289 1.00 42.13 28 HIS A CA 19
ATOM 10045 C C . HIS A 1 28 ? 3.134 16.538 -30.482 1.00 73.12 28 HIS A C 19
ATOM 10046 O O . HIS A 1 28 ? 2.903 15.338 -30.332 1.00 5.43 28 HIS A O 19
ATOM 10060 N N . ALA A 1 29 ? 3.392 17.082 -31.667 1.00 22.02 29 ALA A N 19
ATOM 10061 C CA . ALA A 1 29 ? 3.423 16.282 -32.885 1.00 34.33 29 ALA A CA 19
ATOM 10062 C C . ALA A 1 29 ? 4.628 15.348 -32.898 1.00 42.11 29 ALA A C 19
ATOM 10063 O O . ALA A 1 29 ? 5.757 15.779 -33.133 1.00 43.12 29 ALA A O 19
ATOM 10070 N N . PHE A 1 30 ? 4.382 14.067 -32.644 1.00 13.23 30 PHE A N 19
ATOM 10071 C CA . PHE A 1 30 ? 5.448 13.073 -32.625 1.00 31.41 30 PHE A CA 19
ATOM 10072 C C . PHE A 1 30 ? 6.191 13.046 -33.958 1.00 14.14 30 PHE A C 19
ATOM 10073 O O . PHE A 1 30 ? 7.420 13.040 -33.994 1.00 24.55 30 PHE A O 19
ATOM 10090 N N . GLY A 1 1 ? -7.988 1.906 1.698 1.00 13.53 1 GLY A N 20
ATOM 10091 C CA . GLY A 1 1 ? -8.441 2.162 0.343 1.00 34.55 1 GLY A CA 20
ATOM 10092 C C . GLY A 1 1 ? -8.747 3.626 0.100 1.00 2.23 1 GLY A C 20
ATOM 10093 O O . GLY A 1 1 ? -9.910 4.013 -0.017 1.00 41.23 1 GLY A O 20
ATOM 10097 N N . ILE A 1 2 ? -7.701 4.443 0.026 1.00 31.44 2 ILE A N 20
ATOM 10098 C CA . ILE A 1 2 ? -7.864 5.873 -0.203 1.00 61.25 2 ILE A CA 20
ATOM 10099 C C . ILE A 1 2 ? -7.939 6.185 -1.694 1.00 62.12 2 ILE A C 20
ATOM 10100 O O . ILE A 1 2 ? -7.489 5.398 -2.527 1.00 22.40 2 ILE A O 20
ATOM 10116 N N . ARG A 1 3 ? -8.509 7.339 -2.024 1.00 3.44 3 ARG A N 20
ATOM 10117 C CA . ARG A 1 3 ? -8.642 7.756 -3.414 1.00 40.42 3 ARG A CA 20
ATOM 10118 C C . ARG A 1 3 ? -8.452 9.264 -3.550 1.00 42.32 3 ARG A C 20
ATOM 10119 O O . ARG A 1 3 ? -7.668 9.730 -4.378 1.00 73.13 3 ARG A O 20
ATOM 10140 N N . CYS A 1 4 ? -9.174 10.023 -2.732 1.00 72.44 4 CYS A N 20
ATOM 10141 C CA . CYS A 1 4 ? -9.087 11.478 -2.761 1.00 62.41 4 CYS A CA 20
ATOM 10142 C C . CYS A 1 4 ? -8.547 12.016 -1.439 1.00 52.33 4 CYS A C 20
ATOM 10143 O O . CYS A 1 4 ? -8.574 11.343 -0.409 1.00 3.12 4 CYS A O 20
ATOM 10150 N N . PRO A 1 5 ? -8.046 13.260 -1.468 1.00 24.11 5 PRO A N 20
ATOM 10151 C CA . PRO A 1 5 ? -7.491 13.917 -0.281 1.00 1.41 5 PRO A CA 20
ATOM 10152 C C . PRO A 1 5 ? -8.565 14.269 0.742 1.00 14.03 5 PRO A C 20
ATOM 10153 O O . PRO A 1 5 ? -8.986 15.421 0.845 1.00 14.50 5 PRO A O 20
ATOM 10164 N N . LYS A 1 6 ? -9.006 13.269 1.498 1.00 3.14 6 LYS A N 20
ATOM 10165 C CA . LYS A 1 6 ? -10.030 13.472 2.516 1.00 53.22 6 LYS A CA 20
ATOM 10166 C C . LYS A 1 6 ? -11.247 14.180 1.929 1.00 50.52 6 LYS A C 20
ATOM 10167 O O . LYS A 1 6 ? -11.539 15.324 2.277 1.00 11.40 6 LYS A O 20
ATOM 10186 N N . SER A 1 7 ? -11.954 13.493 1.038 1.00 62.44 7 SER A N 20
ATOM 10187 C CA . SER A 1 7 ? -13.138 14.057 0.401 1.00 41.12 7 SER A CA 20
ATOM 10188 C C . SER A 1 7 ? -13.750 13.066 -0.584 1.00 63.33 7 SER A C 20
ATOM 10189 O O . SER A 1 7 ? -13.116 12.679 -1.566 1.00 71.33 7 SER A O 20
ATOM 10197 N N . TRP A 1 8 ? -14.985 12.659 -0.314 1.00 43.21 8 TRP A N 20
ATOM 10198 C CA . TRP A 1 8 ? -15.683 11.712 -1.176 1.00 54.51 8 TRP A CA 20
ATOM 10199 C C . TRP A 1 8 ? -16.322 12.426 -2.362 1.00 75.35 8 TRP A C 20
ATOM 10200 O O . TRP A 1 8 ? -17.546 12.462 -2.492 1.00 53.33 8 TRP A O 20
ATOM 10221 N N . LYS A 1 9 ? -15.487 12.992 -3.227 1.00 32.11 9 LYS A N 20
ATOM 10222 C CA . LYS A 1 9 ? -15.970 13.703 -4.404 1.00 52.44 9 LYS A CA 20
ATOM 10223 C C . LYS A 1 9 ? -15.292 13.186 -5.669 1.00 2.21 9 LYS A C 20
ATOM 10224 O O . LYS A 1 9 ? -15.898 12.463 -6.460 1.00 34.13 9 LYS A O 20
ATOM 10243 N N . CYS A 1 10 ? -14.030 13.560 -5.853 1.00 71.02 10 CYS A N 20
ATOM 10244 C CA . CYS A 1 10 ? -13.268 13.133 -7.021 1.00 13.43 10 CYS A CA 20
ATOM 10245 C C . CYS A 1 10 ? -14.032 13.432 -8.307 1.00 75.45 10 CYS A C 20
ATOM 10246 O O . CYS A 1 10 ? -14.384 12.522 -9.059 1.00 51.12 10 CYS A O 20
ATOM 10253 N N . LYS A 1 11 ? -14.286 14.712 -8.555 1.00 52.10 11 LYS A N 20
ATOM 10254 C CA . LYS A 1 11 ? -15.007 15.133 -9.751 1.00 21.43 11 LYS A CA 20
ATOM 10255 C C . LYS A 1 11 ? -14.383 14.526 -11.004 1.00 11.05 11 LYS A C 20
ATOM 10256 O O . LYS A 1 11 ? -13.227 14.799 -11.327 1.00 34.51 11 LYS A O 20
ATOM 10275 N N . ALA A 1 12 ? -15.156 13.704 -11.705 1.00 71.24 12 ALA A N 20
ATOM 10276 C CA . ALA A 1 12 ? -14.680 13.062 -12.924 1.00 60.04 12 ALA A CA 20
ATOM 10277 C C . ALA A 1 12 ? -14.092 14.085 -13.890 1.00 53.41 12 ALA A C 20
ATOM 10278 O O . ALA A 1 12 ? -13.058 13.844 -14.512 1.00 43.04 12 ALA A O 20
ATOM 10285 N N . PHE A 1 13 ? -14.759 15.229 -14.011 1.00 62.32 13 PHE A N 20
ATOM 10286 C CA . PHE A 1 13 ? -14.303 16.289 -14.903 1.00 30.40 13 PHE A CA 20
ATOM 10287 C C . PHE A 1 13 ? -12.909 16.769 -14.509 1.00 14.10 13 PHE A C 20
ATOM 10288 O O . PHE A 1 13 ? -11.950 16.616 -15.265 1.00 70.32 13 PHE A O 20
ATOM 10305 N N . LYS A 1 14 ? -12.806 17.352 -13.320 1.00 4.24 14 LYS A N 20
ATOM 10306 C CA . LYS A 1 14 ? -11.531 17.856 -12.822 1.00 64.54 14 LYS A CA 20
ATOM 10307 C C . LYS A 1 14 ? -10.458 16.773 -12.883 1.00 5.22 14 LYS A C 20
ATOM 10308 O O . LYS A 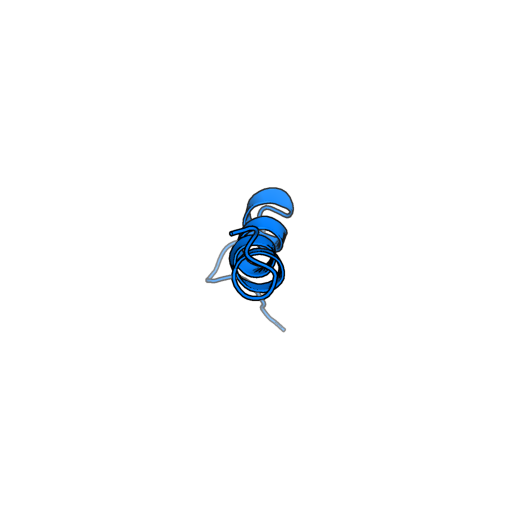1 14 ? -9.338 17.021 -13.330 1.00 53.51 14 LYS A O 20
ATOM 10327 N N . GLN A 1 15 ? -10.808 15.573 -12.431 1.00 43.23 15 GLN A N 20
ATOM 10328 C CA . GLN A 1 15 ? -9.874 14.454 -12.435 1.00 64.54 15 GLN A CA 20
ATOM 10329 C C . GLN A 1 15 ? -9.287 14.239 -13.827 1.00 33.11 15 GLN A C 20
ATOM 10330 O O . GLN A 1 15 ? -8.087 14.009 -13.977 1.00 33.44 15 GLN A O 20
ATOM 10344 N N . ARG A 1 16 ? -10.142 14.315 -14.842 1.00 2.41 16 ARG A N 20
ATOM 10345 C CA . ARG A 1 16 ? -9.708 14.128 -16.221 1.00 75.22 16 ARG A CA 20
ATOM 10346 C C . ARG A 1 16 ? -8.892 15.324 -16.702 1.00 71.11 16 ARG A C 20
ATOM 10347 O O . ARG A 1 16 ? -7.841 15.163 -17.323 1.00 34.50 16 ARG A O 20
ATOM 10368 N N . VAL A 1 17 ? -9.383 16.524 -16.411 1.00 52.42 17 VAL A N 20
ATOM 10369 C CA . VAL A 1 17 ? -8.699 17.748 -16.813 1.00 75.11 17 VAL A CA 20
ATOM 10370 C C . VAL A 1 17 ? -7.242 17.736 -16.365 1.00 73.31 17 VAL A C 20
ATOM 10371 O O . VAL A 1 17 ? -6.357 18.203 -17.082 1.00 42.43 17 VAL A O 20
ATOM 10384 N N . LEU A 1 18 ? -7.000 17.197 -15.175 1.00 44.41 18 LEU A N 20
ATOM 10385 C CA . LEU A 1 18 ? -5.648 17.123 -14.630 1.00 55.12 18 LEU A CA 20
ATOM 10386 C C . LEU A 1 18 ? -4.702 16.441 -15.612 1.00 60.54 18 LEU A C 20
ATOM 10387 O O . LEU A 1 18 ? -3.585 16.905 -15.840 1.00 42.21 18 LEU A O 20
ATOM 10403 N N . LYS A 1 19 ? -5.157 15.336 -16.194 1.00 20.10 19 LYS A N 20
ATOM 10404 C CA . LYS A 1 19 ? -4.353 14.590 -17.155 1.00 74.01 19 LYS A CA 20
ATOM 10405 C C . LYS A 1 19 ? -4.457 15.207 -18.546 1.00 43.41 19 LYS A C 20
ATOM 10406 O O . LYS A 1 19 ? -3.490 15.209 -19.308 1.00 43.10 19 LYS A O 20
ATOM 10425 N N . ARG A 1 20 ? -5.634 15.732 -18.870 1.00 31.03 20 ARG A N 20
ATOM 10426 C CA . ARG A 1 20 ? -5.863 16.353 -20.169 1.00 21.31 20 ARG A CA 20
ATOM 10427 C C . ARG A 1 20 ? -4.808 17.418 -20.456 1.00 33.51 20 ARG A C 20
ATOM 10428 O O . ARG A 1 20 ? -4.267 17.489 -21.560 1.00 24.42 20 ARG A O 20
ATOM 10449 N N . LEU A 1 21 ? -4.522 18.244 -19.456 1.00 31.22 21 LEU A N 20
ATOM 10450 C CA . LEU A 1 21 ? -3.533 19.306 -19.600 1.00 64.12 21 LEU A CA 20
ATOM 10451 C C . LEU A 1 21 ? -2.198 18.745 -20.081 1.00 51.20 21 LEU A C 20
ATOM 10452 O O . LEU A 1 21 ? -1.467 19.403 -20.823 1.00 73.22 21 LEU A O 20
ATOM 10468 N N . LEU A 1 22 ? -1.887 17.526 -19.655 1.00 61.14 22 LEU A N 20
ATOM 10469 C CA . LEU A 1 22 ? -0.641 16.875 -20.044 1.00 62.43 22 LEU A CA 20
ATOM 10470 C C . LEU A 1 22 ? -0.728 16.338 -21.470 1.00 14.35 22 LEU A C 20
ATOM 10471 O O . LEU A 1 22 ? 0.082 16.690 -22.326 1.00 54.35 22 LEU A O 20
ATOM 10487 N N . ALA A 1 23 ? -1.718 15.486 -21.716 1.00 12.41 23 ALA A N 20
ATOM 10488 C CA . ALA A 1 23 ? -1.914 14.905 -23.038 1.00 54.11 23 ALA A CA 20
ATOM 10489 C C . ALA A 1 23 ? -1.915 15.983 -24.117 1.00 71.30 23 ALA A C 20
ATOM 10490 O O . ALA A 1 23 ? -1.362 15.790 -25.200 1.00 13.54 23 ALA A O 20
ATOM 10497 N N . MET A 1 24 ? -2.540 17.116 -23.814 1.00 44.14 24 MET A N 20
ATOM 10498 C CA . MET A 1 24 ? -2.611 18.225 -24.759 1.00 73.53 24 MET A CA 20
ATOM 10499 C C . MET A 1 24 ? -1.295 18.995 -24.794 1.00 52.03 24 MET A C 20
ATOM 10500 O O . MET A 1 24 ? -0.837 19.412 -25.859 1.00 4.34 24 MET A O 20
ATOM 10514 N N . LEU A 1 25 ? -0.692 19.181 -23.625 1.00 75.22 25 LEU A N 20
ATOM 10515 C CA . LEU A 1 25 ? 0.572 19.902 -23.522 1.00 74.22 25 LEU A CA 20
ATOM 10516 C C . LEU A 1 25 ? 1.609 19.321 -24.477 1.00 64.41 25 LEU A C 20
ATOM 10517 O O . LEU A 1 25 ? 2.180 20.037 -25.300 1.00 74.33 25 LEU A O 20
ATOM 10533 N N . ARG A 1 26 ? 1.848 18.018 -24.362 1.00 53.24 26 ARG A N 20
ATOM 10534 C CA . ARG A 1 26 ? 2.816 17.341 -25.216 1.00 71.41 26 ARG A CA 20
ATOM 10535 C C . ARG A 1 26 ? 2.179 16.144 -25.917 1.00 42.21 26 ARG A C 20
ATOM 10536 O O . ARG A 1 26 ? 1.856 16.208 -27.103 1.00 12.03 26 ARG A O 20
ATOM 10557 N N . GLN A 1 27 ? 2.003 15.055 -25.176 1.00 4.24 27 GLN A N 20
ATOM 10558 C CA . GLN A 1 27 ? 1.407 13.844 -25.727 1.00 13.40 27 GLN A CA 20
ATOM 10559 C C . GLN A 1 27 ? 1.324 12.748 -24.670 1.00 3.11 27 GLN A C 20
ATOM 10560 O O . GLN A 1 27 ? 1.471 11.564 -24.976 1.00 3.34 27 GLN A O 20
ATOM 10574 N N . HIS A 1 28 ? 1.089 13.150 -23.425 1.00 32.22 28 HIS A N 20
ATOM 10575 C CA . HIS A 1 28 ? 0.987 12.201 -22.322 1.00 34.12 28 HIS A CA 20
ATOM 10576 C C . HIS A 1 28 ? -0.007 11.091 -22.650 1.00 71.24 28 HIS A C 20
ATOM 10577 O O . HIS A 1 28 ? -0.969 11.304 -23.388 1.00 22.10 28 HIS A O 20
ATOM 10591 N N . ALA A 1 29 ? 0.233 9.906 -22.098 1.00 71.04 29 ALA A N 20
ATOM 10592 C CA . ALA A 1 29 ? -0.641 8.763 -22.332 1.00 14.31 29 ALA A CA 20
ATOM 10593 C C . ALA A 1 29 ? -2.055 9.043 -21.834 1.00 32.03 29 ALA A C 20
ATOM 10594 O O . ALA A 1 29 ? -2.272 9.945 -21.024 1.00 40.24 29 ALA A O 20
ATOM 10601 N N . PHE A 1 30 ? -3.015 8.264 -22.323 1.00 3.24 30 PHE A N 20
ATOM 10602 C CA . PHE A 1 30 ? -4.409 8.430 -21.928 1.00 22.40 30 PHE A CA 20
ATOM 10603 C C . PHE A 1 30 ? -4.550 8.409 -20.409 1.00 32.22 30 PHE A C 20
ATOM 10604 O O . PHE A 1 30 ? -5.422 9.071 -19.848 1.00 75.00 30 PHE A O 20
#

Foldseek 3Di:
DDDDDPDPDCDPVVVVVVCVCVCVVPRDDD

Sequence (30 aa):
GIRCPKSWKCKAFKQRVLKRLLAMLRQHAFGIRCPKSWKCKAFKQRVLKRLLAMLRQHAFGIRCPKSWKCKAFKQRVLKRLLAMLRQHAFGIRCPKSWKCKAFKQRVLKRLLAMLRQHAFGIRCPKSWKCKAFKQRVLKRLLAMLRQHAFGIRCPKSWKCKAFKQRVLKRLLAMLRQHAFGIRCPKSWKCKAFKQRVLKRLLAMLRQHAFGIRCPKSWKCKAFKQRVLKRLLAMLRQHAFGIRCPKSWKCKAFKQRVLKRLLAMLRQHAFGIRCPKSWKCKAFKQRVLKRLLAMLRQHAFGIRCPKSWKCKAFKQRVLKRLLAMLRQHAFGIRCPKSWKCKAFKQRVLKRLLAMLRQHAFGIRCPKSWKCKAFKQRVLKRLLAMLRQHAFGIRCPKSWKCKAFKQRVLKRLLAMLRQHAFGIRCPKSWKCKAFKQRVLKRLLAMLRQHAFGIRCPKSWKCKAFKQRVLKRLLAMLRQHAFGIRCPKSWKCKAFKQRVLKRLLAMLRQHAFGIRCPKSWKCKAFKQRVLKRLLAMLRQHAFGIRCPKSWKCKAFKQRVLKRLLAMLRQHAFGIRCPKSWKCKAFKQRVLKRLLAMLRQHAF